Protein AF-A0A847K5H1-F1 (afdb_monomer_lite)

Secondary structure (DSSP, 8-state):
-EETTEEHHHHSTTEEEEEEEEEE-S-EEEEEEEETTEEEEEEEEES-EEEEEEEEEE-SSHHHHHHHHHHHHHHHHHT-SEEEE-TT-TT--EEEEEEEEPPPEEETTEEEEEEEEEEE----EETTTTEE--S--TT---EEETTEEHHHHH-EEEEEEEE-SSPPEE--EEEPTTSSSEEEPS--EEPPEEEEEEEEE--TT-TTSPPPHHHHHHHHHHHHHHH--SS-EEEEEGGGTTEEEEEE--SPPEEESSS-TT-EEEEEEEE-SSEEESSPEEEEEEEESEEEE--TTT---SB-B-EEEEEEE-SSSPB-EEEEEETTTTEEEEEESGGGT--B-TT-EEEEETTTTEEEETTEE-GGGEEESSSS---B-GGGGGG-EEEEESTT-EEEEEEEE--EE-

Sequence (410 aa):
MIFNNVDIEKKFNGLKIISIKNHAIASYSSQTVENKGIVQAYCAIPDKREITVSILIKGSTEKGLQKTCYDFANWIIQSGKSKLIVKNQKEFFYFARCLKLDTPQFSGLSVRFTATMQCTDYRPYYCSSGKPAIDTAEELNNFTFAGKHCHNDFGLIFVPNKQDLLPKMELYKNKISGKEGTIRAVGNVLSEKQYSGDLYIVNKNNPDKLLTQSEIQARLDEVKYWLYKTDRERLIFDSNSSRYYLADIEKEVTVSYDKWANGVIDVNFTLQPYETSIEPFSVVENITTSGTISISNYVHSNFDTNFKLNVVNTGSTAINKFTLVVNATNDKVVIDLGKHSLSMIQGAVLEYDSEYCTAKLNNADCTKCVELTGYNPPIISVKGIEDGITCSVNNGATCEVTISGYERWL

Radius of gyration: 35.4 Å; chains: 1; bounding box: 102×36×98 Å

Foldseek 3Di:
DAKQNRPLPVVQDQKDWPDKDKAQDPDWPWPFQDDPNRGLFIWTWSPWIKIKIKMKGFDPDPVSLVVSVVVVVVVLQVSAQTWADDPVRNVDIWRKHFPDKDDWDDDPRMIIIMTIIITIAGFGDDPVPRHTPDDDDPRAFWKDKQNRTLCPPQNKGKGWDDWDPAFDKDWDWDDDPPDPGTDTDPDIDGFWIKTKIKIAGADNVCNRDADDPVSLVVSVVVVCVRLDDPAFIWMAIPVHNQWTWGWHFPDDWDWDCVSDPSIMIITMITTDRKIWGPDKFKDKDKDAQKDFTQCVVGAPAPAWFWKKKKKAFQDQDKWQKKKKAQQQVRKIKIQGNVVVVDIHGHGWMWMATQVVCWIDINNHTSSVRIDIPDPHRDICGPRPSRRGMMMGTPHGTMIMMMMMGIGIYD

Structure (mmCIF, N/CA/C/O backbone):
data_AF-A0A847K5H1-F1
#
_entry.id   AF-A0A847K5H1-F1
#
loop_
_atom_site.group_PDB
_atom_site.id
_atom_site.type_symbol
_atom_site.label_atom_id
_atom_site.label_alt_id
_atom_site.label_comp_id
_atom_site.label_asym_id
_atom_site.label_entity_id
_atom_site.label_seq_id
_atom_site.pdbx_PDB_ins_code
_atom_site.Cartn_x
_atom_site.Cartn_y
_atom_site.Cartn_z
_atom_site.occupancy
_atom_site.B_iso_or_equiv
_atom_site.auth_seq_id
_atom_site.auth_comp_id
_atom_site.auth_asym_id
_atom_site.auth_atom_id
_atom_site.pdbx_PDB_model_num
ATOM 1 N N . MET A 1 1 ? -39.746 3.468 30.471 1.00 82.12 1 MET A N 1
ATOM 2 C CA . MET A 1 1 ? -38.307 3.107 30.518 1.00 82.12 1 MET A CA 1
ATOM 3 C C . MET A 1 1 ? -38.213 1.604 30.648 1.00 82.12 1 MET A C 1
ATOM 5 O O . MET A 1 1 ? -39.051 1.034 31.336 1.00 82.12 1 MET A O 1
ATOM 9 N N . ILE A 1 2 ? -37.249 0.974 29.985 1.00 82.75 2 ILE A N 1
ATOM 10 C CA . ILE A 1 2 ? -36.948 -0.448 30.171 1.00 82.75 2 ILE A CA 1
ATOM 11 C C . ILE A 1 2 ? -35.620 -0.522 30.915 1.00 82.75 2 ILE A C 1
ATOM 13 O O . ILE A 1 2 ? -34.652 0.087 30.474 1.00 82.75 2 ILE A O 1
ATOM 17 N N . PHE A 1 3 ? -35.566 -1.224 32.039 1.00 83.44 3 PHE A N 1
ATOM 18 C CA . PHE A 1 3 ? -34.339 -1.410 32.807 1.00 83.44 3 PHE A CA 1
ATOM 19 C C . PHE A 1 3 ? -34.207 -2.871 33.213 1.00 83.44 3 PHE A C 1
ATOM 21 O O . PHE A 1 3 ? -35.187 -3.467 33.652 1.00 83.44 3 PHE A O 1
ATOM 28 N N . ASN A 1 4 ? -33.025 -3.459 33.010 1.00 81.12 4 ASN A N 1
ATOM 29 C CA . ASN A 1 4 ? -32.798 -4.895 33.191 1.00 81.12 4 ASN A CA 1
ATOM 30 C C . ASN A 1 4 ? -33.828 -5.749 32.411 1.00 81.12 4 ASN A C 1
ATOM 32 O O . ASN A 1 4 ? -34.454 -6.653 32.952 1.00 81.12 4 ASN A O 1
ATOM 36 N N . ASN A 1 5 ? -34.080 -5.379 31.147 1.00 76.69 5 ASN A N 1
ATOM 37 C CA . ASN A 1 5 ? -35.087 -5.984 30.257 1.00 76.69 5 ASN A CA 1
ATOM 38 C C . ASN A 1 5 ? -36.548 -5.929 30.756 1.00 76.69 5 ASN A C 1
ATOM 40 O O . ASN A 1 5 ? -37.427 -6.550 30.164 1.00 76.69 5 ASN A O 1
ATOM 44 N N . VAL A 1 6 ? -36.839 -5.141 31.794 1.00 81.50 6 VAL A N 1
ATOM 45 C CA . VAL A 1 6 ? -38.187 -4.959 32.341 1.00 81.50 6 VAL A CA 1
ATOM 46 C C . VAL A 1 6 ? -38.712 -3.567 32.013 1.00 81.50 6 VAL A C 1
ATOM 48 O O . VAL A 1 6 ? -38.082 -2.565 32.347 1.00 81.50 6 VAL A O 1
ATOM 51 N N . ASP A 1 7 ? -39.908 -3.481 31.427 1.00 87.00 7 ASP A N 1
ATOM 52 C CA . ASP A 1 7 ? -40.648 -2.218 31.357 1.00 87.00 7 ASP A CA 1
ATOM 53 C C . ASP A 1 7 ? -41.182 -1.854 32.750 1.00 87.00 7 ASP A C 1
ATOM 55 O O . ASP A 1 7 ? -42.122 -2.472 33.258 1.00 87.00 7 ASP A O 1
ATOM 59 N N . ILE A 1 8 ? -40.560 -0.860 33.386 1.00 87.12 8 ILE A N 1
ATOM 60 C CA . ILE A 1 8 ? -40.801 -0.556 34.804 1.00 87.12 8 ILE A CA 1
ATOM 61 C C . ILE A 1 8 ? -42.233 -0.083 35.076 1.00 87.12 8 ILE A C 1
ATOM 63 O O . ILE A 1 8 ? -42.780 -0.369 36.135 1.00 87.12 8 ILE A O 1
ATOM 67 N N . GLU A 1 9 ? -42.870 0.571 34.102 1.00 85.88 9 GLU A N 1
ATOM 68 C CA . GLU A 1 9 ? -44.261 1.037 34.210 1.00 85.88 9 GLU A CA 1
ATOM 69 C C . GLU A 1 9 ? -45.266 -0.115 34.065 1.00 85.88 9 GLU A C 1
ATOM 71 O O . GLU A 1 9 ? -46.412 0.013 34.482 1.00 85.88 9 GLU A O 1
ATOM 76 N N . LYS A 1 10 ? -44.846 -1.250 33.485 1.00 87.25 10 LYS A N 1
ATOM 77 C CA . LYS A 1 10 ? -45.661 -2.473 33.418 1.00 87.25 10 LYS A CA 1
ATOM 78 C C . LYS A 1 10 ? -45.461 -3.367 34.637 1.00 87.25 10 LYS A C 1
ATOM 80 O O . LYS A 1 10 ? -46.397 -4.040 35.051 1.00 87.25 10 LYS A O 1
ATOM 85 N N . LYS A 1 11 ? -44.248 -3.398 35.199 1.00 88.44 11 LYS A N 1
ATOM 86 C CA . LYS A 1 11 ? -43.931 -4.236 36.364 1.00 88.44 11 LYS A CA 1
ATOM 87 C C . LYS A 1 11 ? -44.552 -3.711 37.657 1.00 88.44 11 LYS A C 1
ATOM 89 O O . LYS A 1 11 ? -45.024 -4.509 38.461 1.00 88.44 11 LYS A O 1
ATOM 94 N N . PHE A 1 12 ? -44.529 -2.398 37.873 1.00 89.12 12 PHE A N 1
ATOM 95 C CA . PHE A 1 12 ? -45.004 -1.791 39.116 1.00 89.12 12 PHE A CA 1
ATOM 96 C C . PHE A 1 12 ? -46.330 -1.075 38.881 1.00 89.12 12 PHE A C 1
ATOM 98 O O . PHE A 1 12 ? -46.395 -0.078 38.162 1.00 89.12 12 PHE A O 1
ATOM 105 N N . ASN A 1 13 ? -47.397 -1.589 39.493 1.00 84.56 13 ASN A N 1
ATOM 106 C CA . ASN A 1 13 ? -48.734 -1.037 39.313 1.00 84.56 13 ASN A CA 1
ATOM 107 C C . ASN A 1 13 ? -48.803 0.421 39.798 1.00 84.56 13 ASN A C 1
ATOM 109 O O . ASN A 1 13 ? -48.300 0.759 40.867 1.00 84.56 13 ASN A O 1
ATOM 113 N N . GLY A 1 14 ? -49.430 1.288 39.002 1.00 85.12 14 GLY A N 1
ATOM 114 C CA . GLY A 1 14 ? -49.579 2.709 39.318 1.00 85.12 14 GLY A CA 1
ATOM 115 C C . GLY A 1 14 ? -48.308 3.555 39.164 1.00 85.12 14 GLY A C 1
ATOM 116 O O . GLY A 1 14 ? -48.385 4.765 39.390 1.00 85.12 14 GLY A O 1
ATOM 117 N N . LEU A 1 15 ? -47.171 2.968 38.762 1.00 91.44 15 LEU A N 1
ATOM 118 C CA . LEU A 1 15 ? -45.924 3.685 38.489 1.00 91.44 15 LEU A CA 1
ATOM 119 C C . LEU A 1 15 ? -45.961 4.340 37.104 1.00 91.44 15 LEU A C 1
ATOM 121 O O . LEU A 1 15 ? -46.259 3.701 36.097 1.00 91.44 15 LEU A O 1
ATOM 125 N N . LYS A 1 16 ? -45.605 5.623 37.051 1.00 90.31 16 LYS A N 1
ATOM 126 C CA . LYS A 1 16 ? -45.419 6.402 35.827 1.00 90.31 16 LYS A CA 1
ATOM 127 C C . LYS A 1 16 ? -44.121 7.185 35.880 1.00 90.31 16 LYS A C 1
ATOM 129 O O . LYS A 1 16 ? -43.762 7.752 36.913 1.00 90.31 16 LYS A O 1
ATOM 134 N N . ILE A 1 17 ? -43.453 7.271 34.741 1.00 87.38 17 ILE A N 1
ATOM 135 C CA . ILE A 1 17 ? -42.285 8.128 34.576 1.00 87.38 17 ILE A CA 1
ATOM 136 C C . ILE A 1 17 ? -42.767 9.499 34.130 1.00 87.38 17 ILE A C 1
ATOM 138 O O . ILE A 1 17 ? -43.417 9.634 33.097 1.00 87.38 17 ILE A O 1
ATOM 142 N N . ILE A 1 18 ? -42.460 10.516 34.926 1.00 87.25 18 ILE A N 1
ATOM 143 C CA . ILE A 1 18 ? -42.904 11.887 34.671 1.00 87.25 18 ILE A CA 1
ATOM 144 C C . ILE A 1 18 ? -41.932 12.583 33.724 1.00 87.25 18 ILE A C 1
ATOM 146 O O . ILE A 1 18 ? -42.339 13.284 32.804 1.00 87.25 18 ILE A O 1
ATOM 150 N N . SER A 1 19 ? -40.636 12.414 33.969 1.00 84.12 19 SER A N 1
ATOM 151 C CA . SER A 1 19 ? -39.592 13.032 33.167 1.00 84.12 19 SER A CA 1
ATOM 152 C C . SER A 1 19 ? -38.298 12.241 33.270 1.00 84.12 19 SER A C 1
ATOM 154 O O . SER A 1 19 ? -38.058 11.501 34.229 1.00 84.12 19 SER A O 1
ATOM 156 N N . ILE A 1 20 ? -37.472 12.395 32.243 1.00 82.31 20 ILE A N 1
ATOM 157 C CA . ILE A 1 20 ? -36.124 11.850 32.190 1.00 82.31 20 ILE A CA 1
ATOM 158 C C . ILE A 1 20 ? -35.225 13.007 31.782 1.00 82.31 20 ILE A C 1
ATOM 160 O O . ILE A 1 20 ? -35.387 13.559 30.694 1.00 82.31 20 ILE A O 1
ATOM 164 N N . LYS A 1 21 ? -34.302 13.388 32.661 1.00 80.38 21 LYS A N 1
ATOM 165 C CA . LYS A 1 21 ? -33.244 14.349 32.355 1.00 80.38 21 LYS A CA 1
ATOM 166 C C . LYS A 1 21 ? -31.953 13.583 32.129 1.00 80.38 21 LYS A C 1
ATOM 168 O O . LYS A 1 21 ? -31.627 12.678 32.890 1.00 80.38 21 LYS A O 1
ATOM 173 N N . ASN A 1 22 ? -31.240 13.941 31.073 1.00 71.06 22 ASN A N 1
ATOM 174 C CA . ASN A 1 22 ? -29.976 13.324 30.712 1.00 71.06 22 ASN A CA 1
ATOM 175 C C . ASN A 1 22 ? -28.881 14.389 30.800 1.00 71.06 22 ASN A C 1
ATOM 177 O O . ASN A 1 22 ? -28.917 15.359 30.045 1.00 71.06 22 ASN A O 1
ATOM 181 N N . HIS A 1 23 ? -27.952 14.220 31.738 1.00 65.69 23 HIS A N 1
ATOM 182 C CA . HIS A 1 23 ? -26.859 15.147 31.988 1.00 65.69 23 HIS A CA 1
ATOM 183 C C . HIS A 1 23 ? -25.514 14.445 31.762 1.00 65.69 23 HIS A C 1
ATOM 185 O O . HIS A 1 23 ? -25.231 13.400 32.352 1.00 65.69 23 HIS A O 1
ATOM 191 N N . ALA A 1 24 ? -24.683 15.003 30.882 1.00 57.19 24 ALA A N 1
ATOM 192 C CA . ALA A 1 24 ? -23.288 14.593 30.769 1.00 57.19 24 ALA A CA 1
ATOM 193 C C . ALA A 1 24 ? -22.511 15.247 31.918 1.00 57.19 24 ALA A C 1
ATOM 195 O O . ALA A 1 24 ? -22.521 16.471 32.029 1.00 57.19 24 ALA A O 1
ATOM 196 N N . ILE A 1 25 ? -21.873 14.452 32.781 1.00 55.72 25 ILE A N 1
ATOM 197 C CA . ILE A 1 25 ? -20.953 14.995 33.784 1.00 55.72 25 ILE A CA 1
ATOM 198 C C . ILE A 1 25 ? -19.622 15.185 33.067 1.00 55.72 25 ILE A C 1
ATOM 200 O O . ILE A 1 25 ? -19.137 14.273 32.407 1.00 55.72 25 ILE A O 1
ATOM 204 N N . ALA A 1 26 ? -19.102 16.405 33.128 1.00 44.25 26 ALA A N 1
ATOM 205 C CA . ALA A 1 26 ? -18.100 16.959 32.227 1.00 44.25 26 ALA A CA 1
ATOM 206 C C . ALA A 1 26 ? -16.668 16.404 32.398 1.00 44.25 26 ALA A C 1
ATOM 208 O O . ALA A 1 26 ? -15.721 17.170 32.547 1.00 44.25 26 ALA A O 1
ATOM 209 N N . SER A 1 27 ? -16.486 15.087 32.319 1.00 44.38 27 SER A N 1
ATOM 210 C CA . SER A 1 27 ? -15.195 14.495 31.976 1.00 44.38 27 SER A CA 1
ATOM 211 C C . SER A 1 27 ? -15.393 13.375 30.954 1.00 44.38 27 SER A C 1
ATOM 213 O O . SER A 1 27 ? -16.146 12.418 31.152 1.00 44.38 27 SER A O 1
ATOM 215 N N . TYR A 1 28 ? -14.763 13.562 29.801 1.00 42.56 28 TYR A N 1
ATOM 216 C CA . TYR A 1 28 ? -14.640 12.549 28.769 1.00 42.56 28 TYR A CA 1
ATOM 217 C C . TYR A 1 28 ? -13.248 11.944 28.943 1.00 42.56 28 TYR A C 1
ATOM 219 O O . TYR A 1 28 ? -12.271 12.693 28.881 1.00 42.56 28 TYR A O 1
ATOM 227 N N . SER A 1 29 ? -13.135 10.628 29.142 1.00 38.47 29 SER A N 1
ATOM 228 C CA . SER A 1 29 ? -11.885 9.958 28.800 1.00 38.47 29 SER A CA 1
ATOM 229 C C . SER A 1 29 ? -11.870 9.840 27.293 1.00 38.47 29 SER A C 1
ATOM 231 O O . SER A 1 29 ? -12.690 9.173 26.655 1.00 38.47 29 SER A O 1
ATOM 233 N N . SER A 1 30 ? -10.963 10.620 26.737 1.00 40.12 30 SER A N 1
ATOM 234 C CA . SER A 1 30 ? -10.789 10.748 25.324 1.00 40.12 30 SER A CA 1
ATOM 235 C C . SER A 1 30 ? -9.713 9.782 24.847 1.00 40.12 30 SER A C 1
ATOM 237 O O . SER A 1 30 ? -8.550 9.974 25.184 1.00 40.12 30 SER A O 1
ATOM 239 N N . GLN A 1 31 ? -10.062 8.780 24.040 1.00 40.00 31 GLN A N 1
ATOM 240 C CA . GLN A 1 31 ? -9.074 8.154 23.161 1.00 40.00 31 GLN A CA 1
ATOM 241 C C . GLN A 1 31 ? -9.211 8.787 21.785 1.00 40.00 31 GLN A C 1
ATOM 243 O O . GLN A 1 31 ? -10.031 8.372 20.964 1.00 40.00 31 GLN A O 1
ATOM 248 N N . THR A 1 32 ? -8.471 9.877 21.587 1.00 42.12 32 THR A N 1
ATOM 249 C CA . THR A 1 32 ? -8.311 10.496 20.277 1.00 42.12 32 THR A CA 1
ATOM 250 C C . THR A 1 32 ? -7.299 9.714 19.477 1.00 42.12 32 THR A C 1
ATOM 252 O O . THR A 1 32 ? -6.286 9.228 19.973 1.00 42.12 32 THR A O 1
ATOM 255 N N . VAL A 1 33 ? -7.631 9.579 18.210 1.00 41.97 33 VAL A N 1
ATOM 256 C CA . VAL A 1 33 ? -6.731 9.133 17.188 1.00 41.97 33 VAL A CA 1
ATOM 257 C C . VAL A 1 33 ? -6.476 10.352 16.319 1.00 41.97 33 VAL A C 1
ATOM 259 O O . VAL A 1 33 ? -7.354 10.800 15.583 1.00 41.97 33 VAL A O 1
ATOM 262 N N . GLU A 1 34 ? -5.283 10.918 16.437 1.00 37.97 34 GLU A N 1
ATOM 263 C CA . GLU A 1 34 ? -4.909 12.164 15.776 1.00 37.97 34 GLU A CA 1
ATOM 264 C C . GLU A 1 34 ? -3.755 11.927 14.808 1.00 37.97 34 GLU A C 1
ATOM 266 O O . GLU A 1 34 ? -2.782 11.256 15.137 1.00 37.97 34 GLU A O 1
ATOM 271 N N . ASN A 1 35 ? -3.832 12.538 13.628 1.00 37.25 35 ASN A N 1
ATOM 272 C CA . ASN A 1 35 ? -2.704 12.680 12.719 1.00 37.25 35 ASN A CA 1
ATOM 273 C C . ASN A 1 35 ? -2.544 14.166 12.385 1.00 37.25 35 ASN A C 1
ATOM 275 O O . ASN A 1 35 ? -3.465 14.785 11.857 1.00 37.25 35 ASN A O 1
ATOM 279 N N . LYS A 1 36 ? -1.388 14.761 12.710 1.00 34.91 36 LYS A N 1
ATOM 280 C CA . LYS A 1 36 ? -1.078 16.186 12.452 1.00 34.91 36 LYS A CA 1
ATOM 281 C C . LYS A 1 36 ? -2.126 17.176 13.004 1.00 34.91 36 LYS A C 1
ATOM 283 O O . LYS A 1 36 ? -2.420 18.185 12.371 1.00 34.91 36 LYS A O 1
ATOM 288 N N . GLY A 1 37 ? -2.694 16.892 14.178 1.00 32.38 37 GLY A N 1
ATOM 289 C CA . GLY A 1 37 ? -3.730 17.733 14.798 1.00 32.38 37 GLY A CA 1
ATOM 290 C C . GLY A 1 37 ? -5.119 17.600 14.161 1.00 32.38 37 GLY A C 1
ATOM 291 O O . GLY A 1 37 ? -6.040 18.309 14.558 1.00 32.38 37 GLY A O 1
ATOM 292 N N . ILE A 1 38 ? -5.279 16.687 13.197 1.00 36.31 38 ILE A N 1
ATOM 293 C CA . ILE A 1 38 ? -6.562 16.295 12.615 1.00 36.31 38 ILE A CA 1
ATOM 294 C C . ILE A 1 38 ? -7.001 15.002 13.301 1.00 36.31 38 ILE A C 1
ATOM 296 O O . ILE A 1 38 ? -6.308 13.984 13.235 1.00 36.31 38 ILE A O 1
ATOM 300 N N . VAL A 1 39 ? -8.157 15.039 13.959 1.00 41.56 39 VAL A N 1
ATOM 301 C CA . VAL A 1 39 ? -8.766 13.873 14.608 1.00 41.56 39 VAL A CA 1
ATOM 302 C C . VAL A 1 39 ? -9.275 12.922 13.519 1.00 41.56 39 VAL A C 1
ATOM 304 O O . VAL A 1 39 ? -10.264 13.215 12.861 1.00 41.56 39 VAL A O 1
ATOM 307 N N . GLN A 1 40 ? -8.582 11.800 13.317 1.00 39.91 40 GLN A N 1
ATOM 308 C CA . GLN A 1 40 ? -8.931 10.756 12.342 1.00 39.91 40 GLN A CA 1
ATOM 309 C C . GLN A 1 40 ? -10.048 9.847 12.870 1.00 39.91 40 GLN A C 1
ATOM 311 O O . GLN A 1 40 ? -10.891 9.367 12.121 1.00 39.91 40 GLN A O 1
ATOM 316 N N . ALA A 1 41 ? -10.067 9.625 14.182 1.00 39.53 41 ALA A N 1
ATOM 317 C CA . ALA A 1 41 ? -11.151 8.968 14.895 1.00 39.53 41 ALA A CA 1
ATOM 318 C C . ALA A 1 41 ? -11.117 9.409 16.362 1.00 39.53 41 ALA A C 1
ATOM 320 O O . ALA A 1 41 ? -10.077 9.798 16.890 1.00 39.53 41 ALA A O 1
ATOM 321 N N . TYR A 1 42 ? -12.250 9.363 17.052 1.00 45.78 42 TYR A N 1
ATOM 322 C CA . TYR A 1 42 ? -12.282 9.650 18.479 1.00 45.78 42 TYR A CA 1
ATOM 323 C C . TYR A 1 42 ? -13.268 8.743 19.205 1.00 45.78 42 TYR A C 1
ATOM 325 O O . TYR A 1 42 ? -14.450 8.703 18.866 1.00 45.78 42 TYR A O 1
ATOM 333 N N . CYS A 1 43 ? -12.788 8.044 20.233 1.00 38.41 43 CYS A N 1
ATOM 334 C CA . CYS A 1 43 ? -13.630 7.367 21.206 1.00 38.41 43 CYS A CA 1
ATOM 335 C C . CYS A 1 43 ? -13.796 8.263 22.430 1.00 38.41 43 CYS A C 1
ATOM 337 O O . CYS A 1 43 ? -12.885 8.384 23.253 1.00 38.41 43 CYS A O 1
ATOM 339 N N . ALA A 1 44 ? -14.965 8.887 22.559 1.00 36.81 44 ALA A N 1
ATOM 340 C CA . ALA A 1 44 ? -15.356 9.519 23.807 1.00 36.81 44 ALA A CA 1
ATOM 341 C C . ALA A 1 44 ? -15.996 8.461 24.702 1.00 36.81 44 ALA A C 1
ATOM 343 O O . ALA A 1 44 ? -17.138 8.063 24.470 1.00 36.81 44 ALA A O 1
ATOM 344 N N . ILE A 1 45 ? -15.298 8.041 25.752 1.00 41.97 45 ILE A N 1
ATOM 345 C CA . ILE A 1 45 ? -15.953 7.365 26.864 1.00 41.97 45 ILE A CA 1
ATOM 346 C C . ILE A 1 45 ? -16.332 8.484 27.839 1.00 41.97 45 ILE A C 1
ATOM 348 O O . ILE A 1 45 ? -15.454 9.054 28.487 1.00 41.97 45 ILE A O 1
ATOM 352 N N . PRO A 1 46 ? -17.608 8.896 27.954 1.00 40.56 46 PRO A N 1
ATOM 353 C CA . PRO A 1 46 ? -17.982 9.761 29.061 1.00 40.56 46 PRO A CA 1
ATOM 354 C C . PRO A 1 46 ? -17.706 8.984 30.347 1.00 40.56 46 PRO A C 1
ATOM 356 O O . PRO A 1 46 ? -18.312 7.932 30.570 1.00 40.56 46 PRO A O 1
ATOM 359 N N . ASP A 1 47 ? -16.802 9.493 31.187 1.00 47.78 47 ASP A N 1
ATOM 360 C CA . ASP A 1 47 ? -16.380 8.785 32.400 1.00 47.78 47 ASP A CA 1
ATOM 361 C C . ASP A 1 47 ? -17.593 8.476 33.278 1.00 47.78 47 ASP A C 1
ATOM 363 O O . ASP A 1 47 ? -17.671 7.426 33.923 1.00 47.78 47 ASP A O 1
ATOM 367 N N . LYS A 1 48 ? -18.568 9.400 33.294 1.00 55.22 48 LYS A N 1
ATOM 368 C CA . LYS A 1 48 ? -19.847 9.280 33.999 1.00 55.22 48 LYS A CA 1
ATOM 369 C C . LYS A 1 48 ? -20.933 10.082 33.273 1.00 55.22 48 LYS A C 1
ATOM 371 O O . LYS A 1 48 ? -20.807 11.287 33.082 1.00 55.22 48 LYS A O 1
ATOM 376 N N . ARG A 1 49 ? -22.052 9.444 32.927 1.00 66.88 49 ARG A N 1
ATOM 377 C CA . ARG A 1 49 ? -23.294 10.128 32.524 1.00 66.88 49 ARG A CA 1
ATOM 378 C C . ARG A 1 49 ? -24.333 9.958 33.625 1.00 66.88 49 ARG A C 1
ATOM 380 O O . ARG A 1 49 ? -24.448 8.866 34.168 1.00 66.88 49 ARG A O 1
ATOM 387 N N . GLU A 1 50 ? -25.094 10.991 33.961 1.00 78.62 50 GLU A N 1
ATOM 388 C CA . GLU A 1 50 ? -26.190 10.874 34.926 1.00 78.62 50 GLU A CA 1
ATOM 389 C C . GLU A 1 50 ? -27.540 11.018 34.227 1.00 78.62 50 GLU A C 1
ATOM 391 O O . GLU A 1 50 ? -27.836 12.016 33.569 1.00 78.62 50 GLU A O 1
ATOM 396 N N . ILE A 1 51 ? -28.373 9.989 34.367 1.00 80.88 51 ILE A N 1
ATOM 397 C CA . ILE A 1 51 ? -29.768 10.020 33.948 1.00 80.88 51 ILE A CA 1
ATOM 398 C C . ILE A 1 51 ? -30.624 10.111 35.199 1.00 80.88 51 ILE A C 1
ATOM 400 O O . ILE A 1 51 ? -30.671 9.196 36.020 1.00 80.88 51 ILE A O 1
ATOM 404 N N . THR A 1 52 ? -31.332 11.221 35.322 1.00 85.75 52 THR A N 1
ATOM 405 C CA . THR A 1 52 ? -32.247 11.487 36.421 1.00 85.75 52 THR A CA 1
ATOM 406 C C . THR A 1 52 ? -33.665 11.166 35.964 1.00 85.75 52 THR A C 1
ATOM 408 O O . THR A 1 52 ? -34.166 11.750 35.002 1.00 85.75 52 THR A O 1
ATOM 411 N N . VAL A 1 53 ? -34.318 10.226 36.640 1.00 87.88 53 VAL A N 1
ATOM 412 C CA . VAL A 1 53 ? -35.663 9.747 36.311 1.00 87.88 53 VAL A CA 1
ATOM 413 C C . VAL A 1 53 ? -36.616 10.179 37.414 1.00 87.88 53 VAL A C 1
ATOM 415 O O . VAL A 1 53 ? -36.513 9.709 38.545 1.00 87.88 53 VAL A O 1
ATOM 418 N N . SER A 1 54 ? -37.560 11.061 37.092 1.00 90.25 54 SER A N 1
ATOM 419 C CA . SER A 1 54 ? -38.619 11.449 38.024 1.00 90.25 54 SER A CA 1
ATOM 420 C C . SER A 1 54 ? -39.792 10.484 37.915 1.00 90.25 54 SER A C 1
ATOM 422 O O . SER A 1 54 ? -40.344 10.269 36.831 1.00 90.25 54 SER A O 1
ATOM 424 N N . ILE A 1 55 ? -40.184 9.914 39.050 1.00 91.38 55 ILE A N 1
ATOM 425 C CA . ILE A 1 55 ? -41.156 8.827 39.147 1.00 91.38 55 ILE A CA 1
ATOM 426 C C . ILE A 1 55 ? -42.353 9.293 39.977 1.00 91.38 55 ILE A C 1
ATOM 428 O O . ILE A 1 55 ? -42.200 9.950 41.006 1.00 91.38 55 ILE A O 1
ATOM 432 N N . LEU A 1 56 ? -43.552 8.937 39.520 1.00 92.38 56 LEU A N 1
ATOM 433 C CA . LEU A 1 56 ? -44.809 9.066 40.251 1.00 92.38 56 LEU A CA 1
ATOM 434 C C . LEU A 1 56 ? -45.406 7.679 40.440 1.00 92.38 56 LEU A C 1
ATOM 436 O O . LEU A 1 56 ? -45.638 6.986 39.455 1.00 92.38 56 LEU A O 1
ATOM 440 N N . ILE A 1 57 ? -45.734 7.304 41.672 1.00 91.38 57 ILE A N 1
ATOM 441 C CA . ILE A 1 57 ? -46.527 6.100 41.945 1.00 91.38 57 ILE A CA 1
ATOM 442 C C . ILE A 1 57 ? -47.869 6.535 42.535 1.00 91.38 57 ILE A C 1
ATOM 444 O O . ILE A 1 57 ? -47.913 7.384 43.427 1.00 91.38 57 ILE A O 1
ATOM 448 N N . LYS A 1 58 ? -48.966 5.977 42.017 1.00 90.12 58 LYS A N 1
ATOM 449 C CA . LYS A 1 58 ? -50.326 6.157 42.545 1.00 90.12 58 LYS A CA 1
ATOM 450 C C . LYS A 1 58 ? -50.838 4.845 43.128 1.00 90.12 58 LYS A C 1
ATOM 452 O O . LYS A 1 58 ? -50.725 3.807 42.482 1.00 90.12 58 LYS A O 1
ATOM 457 N N . GLY A 1 59 ? -51.417 4.901 44.321 1.00 86.81 59 GLY A N 1
ATOM 458 C CA . GLY A 1 59 ? -51.990 3.746 45.011 1.00 86.81 59 GLY A CA 1
ATOM 459 C C . GLY A 1 59 ? -53.496 3.885 45.211 1.00 86.81 59 GLY A C 1
ATOM 460 O O . GLY A 1 59 ? -54.047 4.976 45.118 1.00 86.81 59 GLY A O 1
ATOM 461 N N . SER A 1 60 ? -54.164 2.772 45.508 1.00 84.62 60 SER A N 1
ATOM 462 C CA . SER A 1 60 ? -55.558 2.754 45.979 1.00 84.62 60 SER A CA 1
ATOM 463 C C . SER A 1 60 ? -55.667 2.818 47.506 1.00 84.62 60 SER A C 1
ATOM 465 O O . SER A 1 60 ? -56.711 3.179 48.035 1.00 84.62 60 SER A O 1
ATOM 467 N N . THR A 1 61 ? -54.589 2.474 48.218 1.00 89.06 61 THR A N 1
ATOM 468 C CA . THR A 1 61 ? -54.475 2.520 49.682 1.00 89.06 61 THR A CA 1
ATOM 469 C C . THR A 1 61 ? -53.072 2.977 50.075 1.00 89.06 61 THR A C 1
ATOM 471 O O . THR A 1 61 ? -52.113 2.729 49.337 1.00 89.06 61 THR A O 1
ATOM 474 N N . GLU A 1 62 ? -52.922 3.597 51.246 1.00 84.56 62 GLU A N 1
ATOM 475 C CA . GLU A 1 62 ? -51.609 4.030 51.754 1.00 84.56 62 GLU A CA 1
ATOM 476 C C . GLU A 1 62 ? -50.644 2.849 51.930 1.00 84.56 62 GLU A C 1
ATOM 478 O O . GLU A 1 62 ? -49.498 2.901 51.485 1.00 84.56 62 GLU A O 1
ATOM 483 N N . LYS A 1 63 ? -51.129 1.730 52.485 1.00 86.12 63 LYS A N 1
ATOM 484 C CA . LYS A 1 63 ? -50.329 0.510 52.677 1.00 86.12 63 LYS A CA 1
ATOM 485 C C . LYS A 1 63 ? -49.855 -0.090 51.346 1.00 86.12 63 LYS A C 1
ATOM 487 O O . LYS A 1 63 ? -48.707 -0.517 51.234 1.00 86.12 63 LYS A O 1
ATOM 492 N N . GLY A 1 64 ? -50.716 -0.110 50.324 1.00 84.62 64 GLY A N 1
ATOM 493 C CA . GLY A 1 64 ? -50.354 -0.586 48.984 1.00 84.62 64 GLY A CA 1
ATOM 494 C C . GLY A 1 64 ? -49.355 0.332 48.274 1.00 84.62 64 GLY A C 1
ATOM 495 O O . GLY A 1 64 ? -48.441 -0.149 47.598 1.00 84.62 64 GLY A O 1
ATOM 496 N N . LEU A 1 65 ? -49.490 1.646 48.472 1.00 88.50 65 LEU A N 1
ATOM 497 C CA . LEU A 1 65 ? -48.566 2.654 47.952 1.00 88.50 65 LEU A CA 1
ATOM 498 C C . LEU A 1 65 ? -47.164 2.493 48.553 1.00 88.50 65 LEU A C 1
ATOM 500 O O . LEU A 1 65 ? -46.183 2.431 47.813 1.00 88.50 65 LEU A O 1
ATOM 504 N N . GLN A 1 66 ? -47.075 2.367 49.881 1.00 86.94 66 GLN A N 1
ATOM 505 C CA . GLN A 1 66 ? -45.809 2.155 50.587 1.00 86.94 66 GLN A CA 1
ATOM 506 C C . GLN A 1 66 ? -45.129 0.856 50.150 1.00 86.94 66 GLN A C 1
ATOM 508 O O . GLN A 1 66 ? -43.937 0.865 49.844 1.00 86.94 66 GLN A O 1
ATOM 513 N N . LYS A 1 67 ? -45.893 -0.241 50.035 1.00 88.94 67 LYS A N 1
ATOM 514 C CA . LYS A 1 67 ? -45.371 -1.525 49.551 1.00 88.94 67 LYS A CA 1
ATOM 515 C C . LYS A 1 67 ? -44.781 -1.405 48.144 1.00 88.94 67 LYS A C 1
ATOM 517 O O . LYS A 1 67 ? -43.650 -1.814 47.921 1.00 88.94 67 LYS A O 1
ATOM 522 N N . THR A 1 68 ? -45.506 -0.787 47.212 1.00 89.31 68 THR A N 1
ATOM 523 C CA . THR A 1 68 ? -45.036 -0.628 45.824 1.00 89.31 68 THR A CA 1
ATOM 524 C C . THR A 1 68 ? -43.774 0.236 45.749 1.00 89.31 68 THR A C 1
ATOM 526 O O . THR A 1 68 ? -42.860 -0.067 44.985 1.00 89.31 68 THR A O 1
ATOM 529 N N . CYS A 1 69 ? -43.697 1.294 46.565 1.00 88.62 69 CYS A N 1
ATOM 530 C CA . CYS A 1 69 ? -42.507 2.137 46.668 1.00 88.62 69 CYS A CA 1
ATOM 531 C C . CYS A 1 69 ? -41.292 1.346 47.181 1.00 88.62 69 CYS A C 1
ATOM 533 O O . CYS A 1 69 ? -40.201 1.463 46.623 1.00 88.62 69 CYS A O 1
ATOM 535 N N . TYR A 1 70 ? -41.490 0.517 48.209 1.00 89.38 70 TYR A N 1
ATOM 536 C CA . TYR A 1 70 ? -40.451 -0.339 48.782 1.00 89.38 70 TYR A CA 1
ATOM 537 C C . TYR A 1 70 ? -39.976 -1.415 47.793 1.00 89.38 70 TYR A C 1
ATOM 539 O O . TYR A 1 70 ? -38.775 -1.567 47.569 1.00 89.38 70 TYR A O 1
ATOM 547 N N . ASP A 1 71 ? -40.911 -2.101 47.132 1.00 91.38 71 ASP A N 1
ATOM 548 C CA . ASP A 1 71 ? -40.616 -3.140 46.142 1.00 91.38 71 ASP A CA 1
ATOM 549 C C . ASP A 1 71 ? -39.840 -2.567 44.943 1.00 91.38 71 ASP A C 1
ATOM 551 O O . ASP A 1 71 ? -38.884 -3.183 44.463 1.00 91.38 71 ASP A O 1
ATOM 555 N N . PHE A 1 72 ? -40.206 -1.365 44.478 1.00 91.44 72 PHE A N 1
ATOM 556 C CA . PHE A 1 72 ? -39.469 -0.664 43.426 1.00 91.44 72 PHE A CA 1
ATOM 557 C C . PHE A 1 72 ? -38.047 -0.305 43.867 1.00 91.44 72 PHE A C 1
ATOM 559 O O . PHE A 1 72 ? -37.095 -0.588 43.136 1.00 91.44 72 PHE A O 1
ATOM 566 N N . ALA A 1 73 ? -37.898 0.299 45.052 1.00 88.69 73 ALA A N 1
ATOM 567 C CA . ALA A 1 73 ? -36.604 0.728 45.575 1.00 88.69 73 ALA A CA 1
ATOM 568 C C . ALA A 1 73 ? -35.642 -0.459 45.740 1.00 88.69 73 ALA A C 1
ATOM 570 O O . ALA A 1 73 ? -34.499 -0.401 45.287 1.00 88.69 73 ALA A O 1
ATOM 571 N N . ASN A 1 74 ? -36.122 -1.571 46.300 1.00 89.25 74 ASN A N 1
ATOM 572 C CA . ASN A 1 74 ? -35.327 -2.790 46.416 1.00 89.25 74 ASN A CA 1
ATOM 573 C C . ASN A 1 74 ? -34.948 -3.351 45.047 1.00 89.25 74 ASN A C 1
ATOM 575 O O . ASN A 1 74 ? -33.783 -3.668 44.811 1.00 89.25 74 ASN A O 1
ATOM 579 N N . TRP A 1 75 ? -35.906 -3.441 44.124 1.00 92.62 75 TRP A N 1
ATOM 580 C CA . TRP A 1 75 ? -35.655 -4.005 42.803 1.00 92.62 75 TRP A CA 1
ATOM 581 C C . TRP A 1 75 ? -34.629 -3.199 41.999 1.00 92.62 75 TRP A C 1
ATOM 583 O O . TRP A 1 75 ? -33.745 -3.788 41.370 1.00 92.62 75 TRP A O 1
ATOM 593 N N . ILE A 1 76 ? -34.727 -1.866 42.001 1.00 88.62 76 ILE A N 1
ATOM 594 C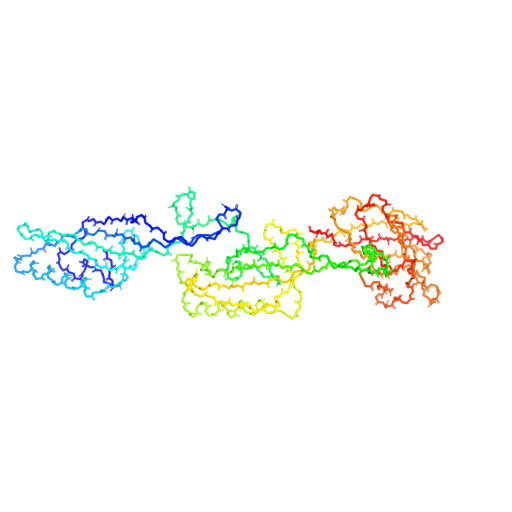 CA . ILE A 1 76 ? -33.834 -1.025 41.196 1.00 88.62 76 ILE A CA 1
ATOM 595 C C . ILE A 1 76 ? -32.399 -1.029 41.740 1.00 88.62 76 ILE A C 1
ATOM 597 O O . ILE A 1 76 ? -31.454 -0.992 40.953 1.00 88.62 76 ILE A O 1
ATOM 601 N N . ILE A 1 77 ? -32.228 -1.156 43.061 1.00 85.38 77 ILE A N 1
ATOM 602 C CA . ILE A 1 77 ? -30.916 -1.302 43.706 1.00 85.38 77 ILE A CA 1
ATOM 603 C C . ILE A 1 77 ? -30.331 -2.696 43.432 1.00 85.38 77 ILE A C 1
ATOM 605 O O . ILE A 1 77 ? -29.184 -2.806 42.998 1.00 85.38 77 ILE A O 1
ATOM 609 N N . GLN A 1 78 ? -31.120 -3.760 43.623 1.00 85.75 78 GLN A N 1
ATOM 610 C CA . GLN A 1 78 ? -30.686 -5.149 43.410 1.00 85.75 78 GLN A CA 1
ATOM 611 C C . GLN A 1 78 ? -30.359 -5.465 41.945 1.00 85.75 78 GLN A C 1
ATOM 613 O O . GLN A 1 78 ? -29.546 -6.342 41.673 1.00 85.75 78 GLN A O 1
ATOM 618 N N . SER A 1 79 ? -30.950 -4.738 40.993 1.00 80.44 79 SER A N 1
ATOM 619 C CA . SER A 1 79 ? -30.680 -4.917 39.559 1.00 80.44 79 SER A CA 1
ATOM 620 C C . SER A 1 79 ? -29.254 -4.520 39.140 1.00 80.44 79 SER A C 1
ATOM 622 O O . SER A 1 79 ? -28.856 -4.805 38.010 1.00 8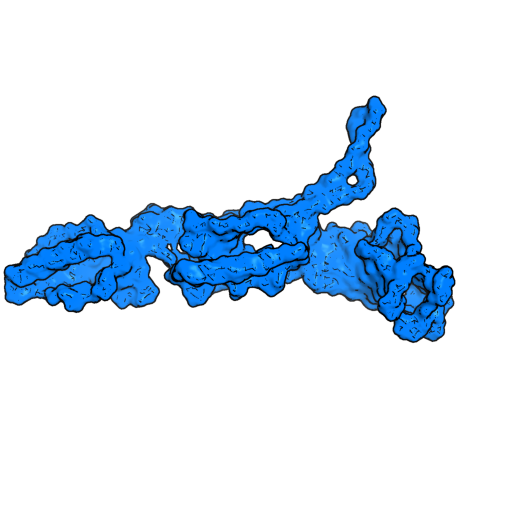0.44 79 SER A O 1
ATOM 624 N N . GLY A 1 80 ? -28.476 -3.871 40.015 1.00 80.31 80 GLY A N 1
ATOM 625 C CA . GLY A 1 80 ? -27.064 -3.572 39.772 1.00 80.31 80 GLY A CA 1
ATOM 626 C C . GLY A 1 80 ? -26.819 -2.724 38.517 1.00 80.31 80 GLY A C 1
ATOM 627 O O . GLY A 1 80 ? -27.627 -1.864 38.162 1.00 80.31 80 GLY A O 1
ATOM 628 N N . LYS A 1 81 ? -25.675 -2.943 37.853 1.00 78.94 81 LYS A N 1
ATOM 629 C CA . LYS A 1 81 ? -25.380 -2.343 36.542 1.00 78.94 81 LYS A CA 1
ATOM 630 C C . LYS A 1 81 ? -26.093 -3.160 35.464 1.00 78.94 81 LYS A C 1
ATOM 632 O O . LYS A 1 81 ? -25.721 -4.299 35.214 1.00 78.94 81 LYS A O 1
ATOM 637 N N . SER A 1 82 ? -27.099 -2.571 34.829 1.00 77.94 82 SER A N 1
ATOM 638 C CA . SER A 1 82 ? -27.996 -3.250 33.891 1.00 77.94 82 SER A CA 1
ATOM 639 C C . SER A 1 82 ? -28.315 -2.390 32.669 1.00 77.94 82 SER A C 1
ATOM 641 O O . SER A 1 82 ? -28.141 -1.172 32.672 1.00 77.94 82 SER A O 1
ATOM 643 N N . LYS A 1 83 ? -28.811 -3.028 31.606 1.00 74.88 83 LYS A N 1
ATOM 644 C CA . LYS A 1 83 ? -29.246 -2.347 30.380 1.00 74.88 83 LYS A CA 1
ATOM 645 C C . LYS A 1 83 ? -30.438 -1.423 30.658 1.00 74.88 83 LYS A C 1
ATOM 647 O O . LYS A 1 83 ? -31.431 -1.858 31.240 1.00 74.88 83 LYS A O 1
ATOM 652 N N . LEU A 1 84 ? -30.355 -0.179 30.200 1.00 78.75 84 LEU A N 1
ATOM 653 C CA . LEU A 1 84 ? -31.348 0.883 30.327 1.00 78.75 84 LEU A CA 1
ATOM 654 C C . LEU A 1 84 ? -31.747 1.401 28.942 1.00 78.75 84 LEU A C 1
ATOM 656 O O . LEU A 1 84 ? -30.904 1.887 28.200 1.00 78.75 84 LEU A O 1
ATOM 660 N N . ILE A 1 85 ? -33.037 1.367 28.620 1.00 76.25 85 ILE A N 1
ATOM 661 C CA . ILE A 1 85 ? -33.615 1.921 27.392 1.00 76.25 85 ILE A CA 1
ATOM 662 C C . ILE A 1 85 ? -34.631 2.998 27.773 1.00 76.25 85 ILE A C 1
ATOM 664 O O . ILE A 1 85 ? -35.605 2.759 28.503 1.00 76.25 85 ILE A O 1
ATOM 668 N N . VAL A 1 86 ? -34.429 4.202 27.250 1.00 76.06 86 VAL A N 1
ATOM 669 C CA . VAL A 1 86 ? -35.366 5.316 27.406 1.00 76.06 86 VAL A CA 1
ATOM 670 C C . VAL A 1 86 ? -36.378 5.244 26.259 1.00 76.06 86 VAL A C 1
ATOM 672 O O . VAL A 1 86 ? -35.996 5.232 25.099 1.00 76.06 86 VAL A O 1
ATOM 675 N N . LYS A 1 87 ? -37.684 5.175 26.561 1.00 65.31 87 LYS A N 1
ATOM 676 C CA . LYS A 1 87 ? -38.746 4.859 25.572 1.00 65.31 87 LYS A CA 1
ATOM 677 C C . LYS A 1 87 ? -38.827 5.833 24.380 1.00 65.31 87 LYS A C 1
ATOM 679 O O . LYS A 1 87 ? -39.328 5.430 23.337 1.00 65.31 87 LYS A O 1
ATOM 684 N N . ASN A 1 88 ? -38.323 7.060 24.525 1.00 58.69 88 ASN A N 1
ATOM 685 C CA . ASN A 1 88 ? -38.269 8.074 23.460 1.00 58.69 88 ASN A CA 1
ATOM 686 C C . ASN A 1 88 ? -36.944 8.052 22.668 1.00 58.69 88 ASN A C 1
ATOM 688 O O . ASN A 1 88 ? -36.746 8.868 21.780 1.00 58.69 88 ASN A O 1
ATOM 692 N N . GLN A 1 89 ? -36.040 7.128 22.998 1.00 56.12 89 GLN A N 1
ATOM 693 C CA . GLN A 1 89 ? -34.742 6.887 22.364 1.00 56.12 89 GLN A CA 1
ATOM 694 C C . GLN A 1 89 ? -34.640 5.386 22.041 1.00 56.12 89 GLN A C 1
ATOM 696 O O . GLN A 1 89 ? -33.752 4.695 22.531 1.00 56.12 89 GLN A O 1
ATOM 701 N N . LYS A 1 90 ? -35.625 4.849 21.300 1.00 45.44 90 LYS A N 1
ATOM 702 C CA . LYS A 1 90 ? -35.817 3.393 21.104 1.00 45.44 90 LYS A CA 1
ATOM 703 C C . LYS A 1 90 ? -34.644 2.686 20.416 1.00 45.44 90 LYS A C 1
ATOM 705 O O . LYS A 1 90 ? -34.556 1.466 20.501 1.00 45.44 90 LYS A O 1
ATOM 710 N N . GLU A 1 91 ? -33.768 3.442 19.769 1.00 44.06 91 GLU A N 1
ATOM 711 C CA . GLU A 1 91 ? -32.609 2.946 19.024 1.00 44.06 91 GLU A CA 1
ATOM 712 C C . GLU A 1 91 ? -31.363 2.770 19.907 1.00 44.06 91 GLU A C 1
ATOM 714 O O . GLU A 1 91 ? -30.397 2.145 19.483 1.00 44.06 91 GLU A O 1
ATOM 719 N N . PHE A 1 92 ? -31.394 3.245 21.161 1.00 52.75 92 PHE A N 1
ATOM 720 C CA . PHE A 1 92 ? -30.211 3.315 22.022 1.00 52.75 92 PHE A CA 1
ATOM 721 C C . PHE A 1 92 ? -30.433 2.661 23.388 1.00 52.75 92 PHE A C 1
ATOM 723 O O . PHE A 1 92 ? -31.538 2.642 23.938 1.00 52.75 92 PHE A O 1
ATOM 730 N N . PHE A 1 93 ? -29.353 2.146 23.976 1.00 58.50 93 PHE A N 1
ATOM 731 C CA . PHE A 1 93 ? -29.353 1.667 25.353 1.00 58.50 93 PHE A CA 1
ATOM 732 C C . PHE A 1 93 ? -28.106 2.138 26.101 1.00 58.50 93 PHE A C 1
ATOM 734 O O . PHE A 1 93 ? -27.031 2.261 25.528 1.00 58.50 93 PHE A O 1
ATOM 741 N N . TYR A 1 94 ? -28.259 2.362 27.401 1.00 67.75 94 TYR A N 1
ATOM 742 C CA . TYR A 1 94 ? -27.175 2.659 28.331 1.00 67.75 94 TYR A CA 1
ATOM 743 C C . TYR A 1 94 ? -26.928 1.438 29.213 1.00 67.75 94 TYR A C 1
ATOM 745 O O . TYR A 1 94 ? -27.864 0.698 29.517 1.00 67.75 94 TYR A O 1
ATOM 753 N N . PHE A 1 95 ? -25.706 1.242 29.699 1.00 66.00 95 PHE A N 1
ATOM 754 C CA . PHE A 1 95 ? -25.514 0.434 30.904 1.00 66.00 95 PHE A CA 1
ATOM 755 C C . PHE A 1 95 ? -25.580 1.357 32.107 1.00 66.00 95 PHE A C 1
ATOM 757 O O . PHE A 1 95 ? -24.731 2.234 32.258 1.00 66.00 95 PHE A O 1
ATOM 764 N N . ALA A 1 96 ? -26.600 1.173 32.937 1.00 77.44 96 ALA A N 1
ATOM 765 C CA . ALA A 1 96 ? -26.904 2.065 34.036 1.00 77.44 96 ALA A CA 1
ATOM 766 C C . ALA A 1 96 ? -26.955 1.327 35.372 1.00 77.44 96 ALA A C 1
ATOM 768 O O . ALA A 1 96 ? -27.412 0.188 35.450 1.00 77.44 96 ALA A O 1
ATOM 769 N N . ARG A 1 97 ? -26.519 1.992 36.436 1.00 84.94 97 ARG A N 1
ATOM 770 C CA . ARG A 1 97 ? -26.702 1.561 37.824 1.00 84.94 97 ARG A CA 1
ATOM 771 C C . ARG A 1 97 ? -27.409 2.676 38.581 1.00 84.94 97 ARG A C 1
ATOM 773 O O . ARG A 1 97 ? -27.044 3.841 38.438 1.00 84.94 97 ARG A O 1
ATOM 780 N N . CYS A 1 98 ? -28.391 2.324 39.405 1.00 86.75 98 CYS A N 1
ATOM 781 C CA . CYS A 1 98 ? -28.991 3.284 40.326 1.00 86.75 98 CYS A CA 1
ATOM 782 C C . CYS A 1 98 ? -27.957 3.680 41.381 1.00 86.75 98 CYS A C 1
ATOM 784 O O . CYS A 1 98 ? -27.484 2.831 42.137 1.00 86.75 98 CYS A O 1
ATOM 786 N N . LEU A 1 99 ? -27.587 4.959 41.398 1.00 84.06 99 LEU A N 1
ATOM 787 C CA . LEU A 1 99 ? -26.621 5.513 42.342 1.00 84.06 99 LEU A CA 1
ATOM 788 C C . LEU A 1 99 ? -27.332 6.066 43.578 1.00 84.06 99 LEU A C 1
ATOM 790 O O . LEU A 1 99 ? -26.864 5.887 44.699 1.00 84.06 99 LEU A O 1
ATOM 794 N N . LYS A 1 100 ? -28.482 6.716 43.367 1.00 87.06 100 LYS A N 1
ATOM 795 C CA . LYS A 1 100 ? -29.241 7.376 44.427 1.00 87.06 100 LYS A CA 1
ATOM 796 C C . LYS A 1 100 ? -30.740 7.337 44.144 1.00 87.06 100 LYS A C 1
ATOM 798 O O . LYS A 1 100 ? -31.165 7.529 43.006 1.00 87.06 100 LYS A O 1
ATOM 803 N N . LEU A 1 101 ? -31.521 7.143 45.201 1.00 89.31 101 LEU A N 1
ATOM 804 C CA . LEU A 1 101 ? -32.952 7.430 45.242 1.00 89.31 101 LEU A CA 1
ATOM 805 C C . LEU A 1 101 ? -33.169 8.573 46.232 1.00 89.31 101 LEU A C 1
ATOM 807 O O . LEU A 1 101 ? -32.671 8.515 47.356 1.00 89.31 101 LEU A O 1
ATOM 811 N N . ASP A 1 102 ? -33.881 9.612 45.813 1.00 88.69 102 ASP A N 1
ATOM 812 C CA . ASP A 1 102 ? -34.257 10.702 46.710 1.00 88.69 102 ASP A CA 1
ATOM 813 C C . ASP A 1 102 ? -35.368 10.274 47.677 1.00 88.69 102 ASP A C 1
ATOM 815 O O . ASP A 1 102 ? -36.142 9.352 47.402 1.00 88.69 102 ASP A O 1
ATOM 819 N N . THR A 1 103 ? -35.466 10.979 48.807 1.00 87.25 103 THR A N 1
ATOM 820 C CA . THR A 1 103 ? -36.504 10.745 49.815 1.00 87.25 103 THR A CA 1
ATOM 821 C C . THR A 1 103 ? -37.901 10.880 49.191 1.00 87.25 103 THR A C 1
ATOM 823 O O . THR A 1 103 ? -38.204 11.928 48.612 1.00 87.25 103 THR A O 1
ATOM 826 N N . PRO A 1 104 ? -38.774 9.863 49.315 1.00 88.44 104 PRO A N 1
ATOM 827 C CA . PRO A 1 104 ? -40.112 9.915 48.742 1.00 88.44 104 PRO A CA 1
ATOM 828 C C . PRO A 1 104 ? -40.992 11.006 49.358 1.00 88.44 104 PRO A C 1
ATOM 830 O O . PRO A 1 104 ? -41.122 11.104 50.576 1.00 88.44 104 PRO A O 1
ATOM 833 N N . GLN A 1 105 ? -41.634 11.807 48.506 1.00 89.44 105 GLN A N 1
ATOM 834 C CA . GLN A 1 105 ? -42.576 12.855 48.896 1.00 89.44 105 GLN A CA 1
ATOM 835 C C . GLN A 1 105 ? -44.010 12.362 48.706 1.00 89.44 105 GLN A C 1
ATOM 837 O O . GLN A 1 105 ? -44.464 12.176 47.573 1.00 89.44 105 GLN A O 1
ATOM 842 N N . PHE A 1 106 ? -44.718 12.145 49.813 1.00 87.12 106 PHE A N 1
ATOM 843 C CA . PHE A 1 106 ? -46.102 11.677 49.809 1.00 87.12 106 PHE A CA 1
ATOM 844 C C . PHE A 1 106 ? -47.088 12.845 49.729 1.00 87.12 106 PHE A C 1
ATOM 846 O O . PHE A 1 106 ? -46.927 13.866 50.393 1.00 87.12 106 PHE A O 1
ATOM 853 N N . SER A 1 107 ? -48.136 12.676 48.928 1.00 87.44 107 SER A N 1
ATOM 854 C CA . SER A 1 107 ? -49.280 13.583 48.851 1.00 87.44 107 SER A CA 1
ATOM 855 C C . SER A 1 107 ? -50.539 12.746 48.638 1.00 87.44 107 SER A C 1
ATOM 857 O O . SER A 1 107 ? -50.810 12.268 47.529 1.00 87.44 107 SER A O 1
ATOM 859 N N . GLY A 1 108 ? -51.262 12.492 49.733 1.00 87.69 108 GLY A N 1
ATOM 860 C CA . GLY A 1 108 ? -52.384 11.553 49.765 1.00 87.69 108 GLY A CA 1
ATOM 861 C C . GLY A 1 108 ? -51.981 10.168 49.247 1.00 87.69 108 GLY A C 1
ATOM 862 O O . GLY A 1 108 ? -50.971 9.603 49.656 1.00 87.69 108 GLY A O 1
ATOM 863 N N . LEU A 1 109 ? -52.734 9.647 48.275 1.00 89.50 109 LEU A N 1
ATOM 864 C CA . LEU A 1 109 ? -52.489 8.343 47.641 1.00 89.50 109 LEU A CA 1
ATOM 865 C C . LEU A 1 109 ? -51.473 8.389 46.483 1.00 89.50 109 LEU A C 1
ATOM 867 O O . LEU A 1 109 ? -51.523 7.575 45.554 1.00 89.50 109 LEU A O 1
ATOM 871 N N . SER A 1 110 ? -50.545 9.344 46.515 1.00 89.69 110 SER A N 1
ATOM 872 C CA . SER A 1 110 ? -49.481 9.466 45.523 1.00 89.69 110 SER A CA 1
ATOM 873 C C . SER A 1 110 ? -48.127 9.742 46.160 1.00 89.69 110 SER A C 1
ATOM 875 O O . SER A 1 110 ? -48.040 10.380 47.207 1.00 89.69 110 SER A O 1
ATOM 877 N N . VAL A 1 111 ? -47.066 9.263 45.516 1.00 90.94 111 VAL A N 1
ATOM 878 C CA . VAL A 1 111 ? -45.686 9.510 45.937 1.00 90.94 111 VAL A CA 1
ATOM 879 C C . VAL A 1 111 ? -44.828 9.908 44.745 1.00 90.94 111 VAL A C 1
ATOM 881 O O . VAL A 1 111 ? -44.947 9.327 43.662 1.00 90.94 111 VAL A O 1
ATOM 884 N N . ARG A 1 112 ? -43.969 10.910 44.945 1.00 91.81 112 ARG A N 1
ATOM 885 C CA . ARG A 1 112 ? -42.974 11.353 43.966 1.00 91.81 112 ARG A CA 1
ATOM 886 C C . ARG A 1 112 ? -41.576 11.208 44.526 1.00 91.81 112 ARG A C 1
ATOM 888 O O . ARG A 1 112 ? -41.329 11.541 45.680 1.00 91.81 112 ARG A O 1
ATOM 895 N N . PHE A 1 113 ? -40.666 10.744 43.689 1.00 90.44 113 PHE A N 1
ATOM 896 C CA . PHE A 1 113 ? -39.243 10.720 43.989 1.00 90.44 113 PHE A CA 1
ATOM 897 C C . PHE A 1 113 ? -38.445 10.664 42.695 1.00 90.44 113 PHE A C 1
ATOM 899 O O . PHE A 1 113 ? -38.987 10.470 41.602 1.00 90.44 113 PHE A O 1
ATOM 906 N N . THR A 1 114 ? -37.143 10.838 42.839 1.00 90.81 114 THR A N 1
ATOM 907 C CA . THR A 1 114 ? -36.209 10.862 41.728 1.00 90.81 114 THR A CA 1
ATOM 908 C C . THR A 1 114 ? -35.182 9.756 41.908 1.00 90.81 114 THR A C 1
ATOM 910 O O . THR A 1 114 ? -34.645 9.570 42.999 1.00 90.81 114 THR A O 1
ATOM 913 N N . ALA A 1 115 ? -34.917 9.022 40.831 1.00 88.44 115 ALA A N 1
ATOM 914 C CA . ALA A 1 115 ? -33.821 8.072 40.746 1.00 88.44 115 ALA A CA 1
ATOM 915 C C . ALA A 1 115 ? -32.694 8.664 39.900 1.00 88.44 115 ALA A C 1
ATOM 917 O O . ALA A 1 115 ? -32.915 9.027 38.744 1.00 88.44 115 ALA A O 1
ATOM 918 N N . THR A 1 116 ? -31.490 8.737 40.458 1.00 87.38 116 THR A N 1
ATOM 919 C CA . THR A 1 116 ? -30.283 9.126 39.725 1.00 87.38 116 THR A CA 1
ATOM 920 C C . THR A 1 116 ? -29.524 7.874 39.323 1.00 87.38 116 THR A C 1
ATOM 922 O O . THR A 1 116 ? -29.061 7.096 40.162 1.00 87.38 116 THR A O 1
ATOM 925 N N . MET A 1 117 ? -29.408 7.685 38.016 1.00 83.81 117 MET A N 1
ATOM 926 C CA . MET A 1 117 ? -28.751 6.552 37.389 1.00 83.81 117 MET A CA 1
ATOM 927 C C . MET A 1 117 ? -27.407 7.001 36.830 1.00 83.81 117 MET A C 1
ATOM 929 O O . MET A 1 117 ? -27.360 7.864 35.956 1.00 83.81 117 MET A O 1
ATOM 933 N N . GLN A 1 118 ? -26.323 6.371 37.268 1.00 79.94 118 GLN A N 1
ATOM 934 C CA . GLN A 1 118 ? -25.039 6.514 36.596 1.00 79.94 118 GLN A CA 1
ATOM 935 C C . GLN A 1 118 ? -25.035 5.609 35.366 1.00 79.94 118 GLN A C 1
ATOM 937 O O . GLN A 1 118 ? -25.334 4.421 35.473 1.00 79.94 118 GLN A O 1
ATOM 942 N N . CYS A 1 119 ? -24.706 6.167 34.212 1.00 69.75 119 CYS A N 1
ATOM 943 C CA . CYS A 1 119 ? -24.789 5.545 32.903 1.00 69.75 119 CYS A CA 1
ATOM 944 C C . CYS A 1 119 ? -23.434 5.612 32.191 1.00 69.75 119 CYS A C 1
ATOM 946 O O . CYS A 1 119 ? -22.710 6.600 32.313 1.00 69.75 119 CYS A O 1
ATOM 948 N N . THR A 1 120 ? -23.129 4.578 31.413 1.00 57.75 120 THR A N 1
ATOM 949 C CA . THR A 1 120 ? -22.030 4.568 30.436 1.00 57.75 120 THR A CA 1
ATOM 950 C C . THR A 1 120 ? -22.634 4.611 29.025 1.00 57.75 120 THR A C 1
ATOM 952 O O . THR A 1 120 ? -23.562 3.846 28.745 1.00 57.75 120 THR A O 1
ATOM 955 N N . ASP A 1 121 ? -22.158 5.531 28.177 1.00 50.31 121 ASP A N 1
ATOM 956 C CA . ASP A 1 121 ? -22.546 5.701 26.761 1.00 50.31 121 ASP A CA 1
ATOM 957 C C . ASP A 1 121 ? -21.402 5.189 25.868 1.00 50.31 121 ASP A C 1
ATOM 959 O O . ASP A 1 121 ? -20.244 5.421 26.201 1.00 50.31 121 ASP A O 1
ATOM 963 N N . TYR A 1 122 ? -21.717 4.491 24.773 1.00 47.66 122 TYR A N 1
ATOM 964 C CA . TYR A 1 122 ? -20.739 3.822 23.894 1.00 47.66 122 TYR A CA 1
ATOM 965 C C . TYR A 1 122 ? -20.893 4.221 22.408 1.00 47.66 122 TYR A C 1
ATOM 967 O O . TYR A 1 122 ? -20.566 3.436 21.525 1.00 47.66 122 TYR A O 1
ATOM 975 N N . ARG A 1 123 ? -21.444 5.407 22.108 1.00 44.22 123 ARG A N 1
ATOM 976 C CA . ARG A 1 123 ? -21.729 5.854 20.725 1.00 44.22 123 ARG A CA 1
ATOM 977 C C . ARG A 1 123 ? -20.564 6.625 20.066 1.00 44.22 123 ARG A C 1
ATOM 979 O O . ARG A 1 123 ? -19.906 7.388 20.774 1.00 44.22 123 ARG A O 1
ATOM 986 N N . PRO A 1 124 ? -20.365 6.519 18.734 1.00 38.12 124 PRO A N 1
ATOM 987 C CA . PRO A 1 124 ? -19.450 7.367 17.955 1.00 38.12 124 PRO A CA 1
ATOM 988 C C . PRO A 1 124 ? -20.076 8.738 17.606 1.00 38.12 124 PRO A C 1
ATOM 990 O O . PRO A 1 124 ? -21.282 8.819 17.375 1.00 38.12 124 PRO A O 1
ATOM 993 N N . TYR A 1 125 ? -19.289 9.826 17.542 1.00 39.84 125 TYR A N 1
ATOM 994 C CA . TYR A 1 125 ? -19.770 11.202 17.264 1.00 39.84 125 TYR A CA 1
ATOM 995 C C . TYR A 1 125 ? -18.832 12.024 16.362 1.00 39.84 125 TYR A C 1
ATOM 997 O O . TYR A 1 125 ? -17.616 11.890 16.466 1.00 39.84 125 TYR A O 1
ATOM 1005 N N . TYR A 1 126 ? -19.398 12.949 15.568 1.00 37.28 126 TYR A N 1
ATOM 1006 C CA . TYR A 1 126 ? -18.677 14.007 14.839 1.00 37.28 126 TYR A CA 1
ATOM 1007 C C . TYR A 1 126 ? -18.546 15.291 15.682 1.00 37.28 126 TYR A C 1
ATOM 1009 O O . TYR A 1 126 ? -19.545 15.850 16.149 1.00 37.28 126 TYR A O 1
ATOM 1017 N N . CYS A 1 127 ? -17.327 15.822 15.829 1.00 36.75 127 CYS A N 1
ATOM 1018 C CA . CYS A 1 127 ? -17.063 17.009 16.658 1.00 36.75 127 CYS A CA 1
ATOM 1019 C C . CYS A 1 127 ? -17.480 18.353 16.035 1.00 36.75 127 CYS A C 1
ATOM 1021 O O . CYS A 1 127 ? -17.690 19.307 16.777 1.00 36.75 127 CYS A O 1
ATOM 1023 N N . SER A 1 128 ? -17.669 18.463 14.718 1.00 33.75 128 SER A N 1
ATOM 1024 C CA . SER A 1 128 ? -18.145 19.722 14.114 1.00 33.75 128 SER A CA 1
ATOM 1025 C C . SER A 1 128 ? -19.616 20.018 14.435 1.00 33.75 128 SER A C 1
ATOM 1027 O O . SER A 1 128 ? -20.038 21.173 14.423 1.00 33.75 128 SER A O 1
ATOM 1029 N N . SER A 1 129 ? -20.405 18.980 14.735 1.00 35.41 129 SER A N 1
ATOM 1030 C CA . SER A 1 129 ? -21.866 19.072 14.833 1.00 35.41 129 SER A CA 1
ATOM 1031 C C . SER A 1 129 ? -22.458 18.530 16.137 1.00 35.41 129 SER A C 1
ATOM 1033 O O . SER A 1 129 ? -23.649 18.732 16.385 1.00 35.41 129 SER A O 1
ATOM 1035 N N . GLY A 1 130 ? -21.672 17.835 16.971 1.00 34.78 130 GLY A N 1
ATOM 1036 C CA . GLY A 1 130 ? -22.166 17.196 18.196 1.00 34.78 130 GLY A CA 1
ATOM 1037 C C . GLY A 1 130 ? -23.190 16.085 17.932 1.00 34.78 130 GLY A C 1
ATOM 1038 O O . GLY A 1 130 ? -23.961 15.723 18.826 1.00 34.78 130 GLY A O 1
ATOM 1039 N N . LYS A 1 131 ? -23.233 15.565 16.700 1.00 36.97 131 LYS A N 1
ATOM 1040 C CA . LYS A 1 131 ? -24.149 14.507 16.264 1.00 36.97 131 LYS A CA 1
ATOM 1041 C C . LYS A 1 131 ? -23.432 13.154 16.198 1.00 36.97 131 LYS A C 1
ATOM 1043 O O . LYS A 1 131 ? -22.212 13.134 16.031 1.00 36.97 131 LYS A O 1
ATOM 1048 N N . PRO A 1 132 ? -24.164 12.034 16.341 1.00 38.66 132 PRO A N 1
ATOM 1049 C CA . PRO A 1 132 ? -23.610 10.701 16.133 1.00 38.66 132 PRO A CA 1
ATOM 1050 C C . PRO A 1 132 ? -22.968 10.585 14.748 1.00 38.66 132 PRO A C 1
ATOM 1052 O O . PRO A 1 132 ? -23.427 11.248 13.814 1.00 38.66 132 PRO A O 1
ATOM 1055 N N . ALA A 1 133 ? -21.922 9.768 14.624 1.00 45.28 133 ALA A N 1
ATOM 1056 C CA . ALA A 1 133 ? -21.241 9.556 13.354 1.00 45.28 133 ALA A CA 1
ATOM 1057 C C . ALA A 1 133 ? -22.113 8.723 12.403 1.00 45.28 133 ALA A C 1
ATOM 1059 O O . ALA A 1 133 ? -22.026 7.498 12.370 1.00 45.28 133 ALA A O 1
ATOM 1060 N N . ILE A 1 134 ? -23.001 9.400 11.682 1.00 42.56 134 ILE A N 1
ATOM 1061 C CA . ILE A 1 134 ? -23.826 8.828 10.623 1.00 42.56 134 ILE A CA 1
ATOM 1062 C C . ILE A 1 134 ? -23.370 9.503 9.331 1.00 42.56 134 ILE A C 1
ATOM 1064 O O . ILE A 1 134 ? -23.595 10.699 9.173 1.00 42.56 134 ILE A O 1
ATOM 1068 N N . ASP A 1 135 ? -22.709 8.727 8.472 1.00 37.12 135 ASP A N 1
ATOM 1069 C CA . ASP A 1 135 ? -22.390 9.024 7.071 1.00 37.12 135 ASP A CA 1
ATOM 1070 C C . ASP A 1 135 ? -21.675 10.351 6.767 1.00 37.12 135 ASP A C 1
ATOM 1072 O O . ASP A 1 135 ? -22.323 11.365 6.552 1.00 37.12 135 ASP A O 1
ATOM 1076 N N . THR A 1 136 ? -20.351 10.300 6.597 1.00 36.56 136 THR A N 1
ATOM 1077 C CA . THR A 1 136 ? -19.657 10.838 5.405 1.00 36.56 136 THR A CA 1
ATOM 1078 C C . THR A 1 136 ? -18.216 10.324 5.393 1.00 36.56 136 THR A C 1
ATOM 1080 O O . THR A 1 136 ? -17.449 10.577 6.319 1.00 36.56 136 THR A O 1
ATOM 1083 N N . ALA A 1 137 ? -17.866 9.571 4.351 1.00 38.03 137 ALA A N 1
ATOM 1084 C CA . ALA A 1 137 ? -16.636 8.791 4.207 1.00 38.03 137 ALA A CA 1
ATOM 1085 C C . ALA A 1 137 ? -15.421 9.571 3.648 1.00 38.03 137 ALA A C 1
ATOM 1087 O O . ALA A 1 137 ? -14.442 8.950 3.252 1.00 38.03 137 ALA A O 1
ATOM 1088 N N . GLU A 1 138 ? -15.458 10.906 3.591 1.00 36.53 138 GLU A N 1
ATOM 1089 C CA . GLU A 1 138 ? -14.459 11.703 2.847 1.00 36.53 138 GLU A CA 1
ATOM 1090 C C . GLU A 1 138 ? -13.176 12.070 3.628 1.00 36.53 138 GLU A C 1
ATOM 1092 O O . GLU A 1 138 ? -12.252 12.615 3.035 1.00 36.53 138 GLU A O 1
ATOM 1097 N N . GLU A 1 139 ? -13.057 11.752 4.924 1.00 42.06 139 GLU A N 1
ATOM 1098 C CA . GLU A 1 139 ? -11.931 12.226 5.765 1.00 42.06 139 GLU A CA 1
ATOM 1099 C C . GLU A 1 139 ? -11.030 11.124 6.365 1.00 42.06 139 GLU A C 1
ATOM 1101 O O . GLU A 1 139 ? -10.130 11.425 7.152 1.00 42.06 139 GLU A O 1
ATOM 1106 N N . LEU A 1 140 ? -11.228 9.848 6.019 1.00 51.03 140 LEU A N 1
ATOM 1107 C CA . LEU A 1 140 ? -10.440 8.748 6.596 1.00 51.03 140 LEU A CA 1
ATOM 1108 C C . LEU A 1 140 ? -9.250 8.378 5.695 1.00 51.03 140 LEU A C 1
ATOM 1110 O O . LEU A 1 140 ? -9.445 7.862 4.600 1.00 51.03 140 LEU A O 1
ATOM 1114 N N . ASN A 1 141 ? -8.014 8.579 6.174 1.00 61.62 141 ASN A N 1
ATOM 1115 C CA . ASN A 1 141 ? -6.784 8.147 5.487 1.00 61.62 141 ASN A CA 1
ATOM 1116 C C . ASN A 1 141 ? -6.561 6.629 5.625 1.00 61.62 141 ASN A C 1
ATOM 1118 O O . ASN A 1 141 ? -5.652 6.183 6.329 1.00 61.62 141 ASN A O 1
ATOM 1122 N N . ASN A 1 142 ? -7.412 5.835 4.980 1.00 76.88 142 ASN A N 1
ATOM 1123 C CA . ASN A 1 142 ? -7.296 4.383 4.945 1.00 76.88 142 ASN A CA 1
ATOM 1124 C C . ASN A 1 142 ? -6.357 3.922 3.813 1.00 76.88 142 ASN A C 1
ATOM 1126 O O . ASN A 1 142 ? -5.629 4.717 3.207 1.00 76.88 142 ASN A O 1
ATOM 1130 N N . PHE A 1 143 ? -6.301 2.608 3.590 1.00 83.44 143 PHE A N 1
ATOM 1131 C CA . PHE A 1 143 ? -5.475 2.028 2.543 1.00 83.44 143 PHE A CA 1
ATOM 1132 C C . PHE A 1 143 ? -6.074 0.751 1.953 1.00 83.44 143 PHE A C 1
ATOM 1134 O O . PHE A 1 143 ? -6.852 0.024 2.585 1.00 83.44 143 PHE A O 1
ATOM 1141 N N . THR A 1 144 ? -5.610 0.443 0.747 1.00 85.38 144 THR A N 1
ATOM 1142 C CA . THR A 1 144 ? -5.770 -0.837 0.065 1.00 85.38 144 THR A CA 1
ATOM 1143 C C . THR A 1 144 ? -4.441 -1.578 0.067 1.00 85.38 144 THR A C 1
ATOM 1145 O O . THR A 1 144 ? -3.433 -1.041 -0.378 1.00 85.38 144 THR A O 1
ATOM 1148 N N . PHE A 1 145 ? -4.430 -2.815 0.558 1.00 94.50 145 PHE A N 1
ATOM 1149 C CA . PHE A 1 145 ? -3.259 -3.693 0.555 1.00 94.50 145 PHE A CA 1
ATOM 1150 C C . PHE A 1 145 ? -3.616 -5.019 -0.110 1.00 94.50 145 PHE A C 1
ATOM 1152 O O . PHE A 1 145 ? -4.693 -5.561 0.143 1.00 94.50 145 PHE A O 1
ATOM 1159 N N . ALA A 1 146 ? -2.752 -5.538 -0.983 1.00 90.94 146 ALA A N 1
ATOM 1160 C CA . ALA A 1 146 ? -2.989 -6.795 -1.706 1.00 90.94 146 ALA A CA 1
ATOM 1161 C C . ALA A 1 146 ? -4.383 -6.860 -2.379 1.00 90.94 146 ALA A C 1
ATOM 1163 O O . ALA A 1 146 ? -5.082 -7.874 -2.329 1.00 90.94 146 ALA A O 1
ATOM 1164 N N . GLY A 1 147 ? -4.829 -5.728 -2.941 1.00 81.56 147 GLY A N 1
ATOM 1165 C CA . GLY A 1 147 ? -6.108 -5.596 -3.648 1.00 81.56 147 GLY A CA 1
ATOM 1166 C C . GLY A 1 147 ? -7.365 -5.511 -2.773 1.00 81.56 147 GLY A C 1
ATOM 1167 O O . GLY A 1 147 ? -8.457 -5.441 -3.329 1.00 81.56 147 GLY A O 1
ATOM 1168 N N . LYS A 1 148 ? -7.243 -5.500 -1.438 1.00 84.44 148 LYS A N 1
ATOM 1169 C CA . LYS A 1 148 ? -8.377 -5.321 -0.517 1.00 84.44 148 LYS A CA 1
ATOM 1170 C C . LYS A 1 148 ? -8.204 -4.088 0.358 1.00 84.44 148 LYS A C 1
ATOM 1172 O O . LYS A 1 148 ? -7.112 -3.796 0.842 1.00 84.44 148 LYS A O 1
ATOM 1177 N N . HIS A 1 149 ? -9.295 -3.373 0.567 1.00 81.62 149 HIS A N 1
ATOM 1178 C CA . HIS A 1 149 ? -9.359 -2.121 1.295 1.00 81.62 149 HIS A CA 1
ATOM 1179 C C . HIS A 1 149 ? -9.683 -2.356 2.773 1.00 81.62 149 HIS A C 1
ATOM 1181 O O . HIS A 1 149 ? -10.688 -2.985 3.112 1.00 81.62 149 HIS A O 1
ATOM 1187 N N . CYS A 1 150 ? -8.888 -1.769 3.674 1.00 80.25 150 CYS A N 1
ATOM 1188 C CA . CYS A 1 150 ? -8.990 -2.021 5.115 1.00 80.25 150 CYS A CA 1
ATOM 1189 C C . CYS A 1 150 ? -10.392 -1.697 5.674 1.00 80.25 150 CYS A C 1
ATOM 1191 O O . CYS A 1 150 ? -11.007 -2.518 6.353 1.00 80.25 150 CYS A O 1
ATOM 1193 N N . HIS A 1 151 ? -10.959 -0.547 5.306 1.00 77.25 151 HIS A N 1
ATOM 1194 C CA . HIS A 1 151 ? -12.322 -0.179 5.685 1.00 77.25 151 HIS A CA 1
ATOM 1195 C C . HIS A 1 151 ? -13.413 -0.934 4.924 1.00 77.25 151 HIS A C 1
ATOM 1197 O O . HIS A 1 151 ? -14.336 -1.472 5.536 1.00 77.25 151 HIS A O 1
ATOM 1203 N N . ASN A 1 152 ? -13.343 -0.974 3.590 1.00 73.44 152 ASN A N 1
ATOM 1204 C CA . ASN A 1 152 ? -14.466 -1.467 2.806 1.00 73.44 152 ASN A CA 1
ATOM 1205 C C . ASN A 1 152 ? -14.683 -2.972 2.927 1.00 73.44 152 ASN A C 1
ATOM 1207 O O . ASN A 1 152 ? -15.844 -3.377 3.036 1.00 73.44 152 ASN A O 1
ATOM 1211 N N . ASP A 1 153 ? -13.603 -3.748 2.976 1.00 75.69 153 ASP A N 1
ATOM 1212 C CA . ASP A 1 153 ? -13.663 -5.207 3.012 1.00 75.69 153 ASP A CA 1
ATOM 1213 C C . ASP A 1 153 ? -13.698 -5.759 4.441 1.00 75.69 153 ASP A C 1
ATOM 1215 O O . ASP A 1 153 ? -14.344 -6.774 4.689 1.00 75.69 153 ASP A O 1
ATOM 1219 N N . PHE A 1 154 ? -13.054 -5.078 5.396 1.00 81.81 154 PHE A N 1
ATOM 1220 C CA . PHE A 1 154 ? -12.880 -5.595 6.760 1.00 81.81 154 PHE A CA 1
ATOM 1221 C C . PHE A 1 154 ? -13.472 -4.701 7.853 1.00 81.81 154 PHE A C 1
ATOM 1223 O O . PHE A 1 154 ? -13.433 -5.060 9.028 1.00 81.81 154 PHE A O 1
ATOM 1230 N N . GLY A 1 155 ? -14.027 -3.535 7.519 1.00 74.31 155 GLY A N 1
ATOM 1231 C CA . GLY A 1 155 ? -14.522 -2.603 8.532 1.00 74.31 155 GLY A CA 1
ATOM 1232 C C . GLY A 1 155 ? -13.422 -2.183 9.506 1.00 74.31 155 GLY A C 1
ATOM 1233 O O . GLY A 1 155 ? -13.654 -2.148 10.710 1.00 74.31 155 GLY A O 1
ATOM 1234 N N . LEU A 1 156 ? -12.215 -1.922 9.006 1.00 79.00 156 LEU A N 1
ATOM 1235 C CA . LEU A 1 156 ? -11.111 -1.388 9.797 1.00 79.00 156 LEU A CA 1
ATOM 1236 C C . LEU A 1 156 ? -10.967 0.115 9.557 1.00 79.00 156 LEU A C 1
ATOM 1238 O O . LEU A 1 156 ? -11.258 0.609 8.470 1.00 79.00 156 LEU A O 1
ATOM 1242 N N . ILE A 1 157 ? -10.512 0.844 10.567 1.00 74.88 157 ILE A N 1
ATOM 1243 C CA . ILE A 1 157 ? -10.065 2.231 10.409 1.00 74.88 157 ILE A CA 1
ATOM 1244 C C . ILE A 1 157 ? -8.572 2.259 10.681 1.00 74.88 157 ILE A C 1
ATOM 1246 O O . ILE A 1 157 ? -8.137 1.823 11.746 1.00 74.88 157 ILE A O 1
ATOM 1250 N N . PHE A 1 158 ? -7.801 2.737 9.710 1.00 76.25 158 PHE A N 1
ATOM 1251 C CA . PHE A 1 158 ? -6.358 2.842 9.829 1.00 76.25 158 PHE A CA 1
ATOM 1252 C C . PHE A 1 158 ? -5.924 4.193 10.381 1.00 76.25 158 PHE A C 1
ATOM 1254 O O . PHE A 1 158 ? -6.468 5.243 10.039 1.00 76.25 158 PHE A O 1
ATOM 1261 N N . VAL A 1 159 ? -4.899 4.141 11.222 1.00 71.25 159 VAL A N 1
ATOM 1262 C CA . VAL A 1 159 ? -4.322 5.293 11.888 1.00 71.25 159 VAL A CA 1
ATOM 1263 C C . VAL A 1 159 ? -2.813 5.219 11.755 1.00 71.25 159 VAL A C 1
ATOM 1265 O O . VAL A 1 159 ? -2.200 4.347 12.368 1.00 71.25 159 VAL A O 1
ATOM 1268 N N . PRO A 1 160 ? -2.179 6.144 11.026 1.00 69.94 160 PRO A N 1
ATOM 1269 C CA . PRO A 1 160 ? -0.731 6.168 10.947 1.00 69.94 160 PRO A CA 1
ATOM 1270 C C . PRO A 1 160 ? -0.111 6.639 12.265 1.00 69.94 160 PRO A C 1
ATOM 1272 O O . PRO A 1 160 ? -0.452 7.700 12.782 1.00 69.94 160 PRO A O 1
ATOM 1275 N N . ASN A 1 161 ? 0.865 5.877 12.752 1.00 71.81 161 ASN A N 1
ATOM 1276 C CA . ASN A 1 161 ? 1.646 6.198 13.946 1.00 71.81 161 ASN A CA 1
ATOM 1277 C C . ASN A 1 161 ? 3.013 6.780 13.571 1.00 71.81 161 ASN A C 1
ATOM 1279 O O . ASN A 1 161 ? 3.457 7.782 14.134 1.00 71.81 161 ASN A O 1
ATOM 1283 N N . LYS A 1 162 ? 3.704 6.142 12.620 1.00 78.00 162 LYS A N 1
ATOM 1284 C CA . LYS A 1 162 ? 5.051 6.531 12.198 1.00 78.00 162 LYS A CA 1
ATOM 1285 C C . LYS A 1 162 ? 5.255 6.234 10.719 1.00 78.00 162 LYS A C 1
ATOM 1287 O O . LYS A 1 162 ? 4.901 5.163 10.242 1.00 78.00 162 LYS A O 1
ATOM 1292 N N . GLN A 1 163 ? 5.897 7.168 10.028 1.00 81.75 163 GLN A N 1
ATOM 1293 C CA . GLN A 1 163 ? 6.337 7.015 8.648 1.00 81.75 163 GLN A CA 1
ATOM 1294 C C . GLN A 1 163 ? 7.747 7.571 8.505 1.00 81.75 163 GLN A C 1
ATOM 1296 O O . GLN A 1 163 ? 8.021 8.695 8.935 1.00 81.75 163 GLN A O 1
ATOM 1301 N N . ASP A 1 164 ? 8.620 6.811 7.854 1.00 83.38 164 ASP A N 1
ATOM 1302 C CA . ASP A 1 164 ? 9.892 7.346 7.392 1.00 83.38 164 ASP A CA 1
ATOM 1303 C C . ASP A 1 164 ? 9.654 8.270 6.189 1.00 83.38 164 ASP A C 1
ATOM 1305 O O . ASP A 1 164 ? 9.133 7.853 5.154 1.00 83.38 164 ASP A O 1
ATOM 1309 N N . LEU A 1 165 ? 10.033 9.545 6.329 1.00 77.62 165 LEU A N 1
ATOM 1310 C CA . LEU A 1 165 ? 9.894 10.531 5.252 1.00 77.62 165 LEU A CA 1
ATOM 1311 C C . LEU A 1 165 ? 10.831 10.221 4.078 1.00 77.62 165 LEU A C 1
ATOM 1313 O O . LEU A 1 165 ? 10.446 10.352 2.924 1.00 77.62 165 LEU A O 1
ATOM 1317 N N . LEU A 1 166 ? 12.065 9.818 4.381 1.00 81.12 166 LEU A N 1
ATOM 1318 C CA . LEU A 1 166 ? 13.083 9.480 3.392 1.00 81.12 166 LEU A CA 1
ATOM 1319 C C . LEU A 1 166 ? 13.599 8.069 3.661 1.00 81.12 166 LEU A C 1
ATOM 1321 O O . LEU A 1 166 ? 13.783 7.710 4.829 1.00 81.12 166 LEU A O 1
ATOM 1325 N N . PRO A 1 167 ? 13.886 7.286 2.608 1.00 85.94 167 PRO A N 1
ATOM 1326 C CA . PRO A 1 167 ? 14.557 6.015 2.792 1.00 85.94 167 PRO A CA 1
ATOM 1327 C C . PRO A 1 167 ? 15.972 6.264 3.314 1.00 85.94 167 PRO A C 1
ATOM 1329 O O . PRO A 1 167 ? 16.638 7.247 2.964 1.00 85.94 167 PRO A O 1
ATOM 1332 N N . LYS A 1 168 ? 16.455 5.358 4.162 1.00 85.31 168 LYS A N 1
ATOM 1333 C CA . LYS A 1 168 ? 17.847 5.403 4.601 1.00 85.31 168 LYS A CA 1
ATOM 1334 C C . LYS A 1 168 ? 18.739 5.133 3.390 1.00 85.31 168 LYS A C 1
ATOM 1336 O O . LYS A 1 168 ? 18.529 4.180 2.655 1.00 85.31 168 LYS A O 1
ATOM 1341 N N . MET A 1 169 ? 19.750 5.969 3.190 1.00 82.94 169 MET A N 1
ATOM 1342 C CA . MET A 1 169 ? 20.741 5.746 2.142 1.00 82.94 169 MET A CA 1
ATOM 1343 C C . MET A 1 169 ? 21.948 5.015 2.728 1.00 82.94 169 MET A C 1
ATOM 1345 O O . MET A 1 169 ? 22.625 5.533 3.625 1.00 82.94 169 MET A O 1
ATOM 1349 N N . GLU A 1 170 ? 22.240 3.830 2.206 1.00 81.38 170 GLU A N 1
ATOM 1350 C CA . GLU A 1 170 ? 23.458 3.103 2.533 1.00 81.38 170 GLU A CA 1
ATOM 1351 C C . GLU A 1 170 ? 24.622 3.669 1.727 1.00 81.38 170 GLU A C 1
ATOM 1353 O O . GLU A 1 170 ? 24.714 3.541 0.507 1.00 81.38 170 GLU A O 1
ATOM 1358 N N . LEU A 1 171 ? 25.495 4.378 2.444 1.00 79.50 171 LEU A N 1
ATOM 1359 C CA . LEU A 1 171 ? 26.666 5.031 1.881 1.00 79.50 171 LEU A CA 1
ATOM 1360 C C . LEU A 1 171 ? 27.886 4.128 2.020 1.00 79.50 171 LEU A C 1
ATOM 1362 O O . LEU A 1 171 ? 28.378 3.910 3.131 1.00 79.50 171 LEU A O 1
ATOM 1366 N N . TYR A 1 172 ? 28.452 3.719 0.892 1.00 77.12 172 TYR A N 1
ATOM 1367 C CA . TYR A 1 172 ? 29.745 3.048 0.867 1.00 77.12 172 TYR A CA 1
ATOM 1368 C C . TYR A 1 172 ? 30.862 4.071 1.101 1.00 77.12 172 TYR A C 1
ATOM 1370 O O . TYR A 1 172 ? 31.157 4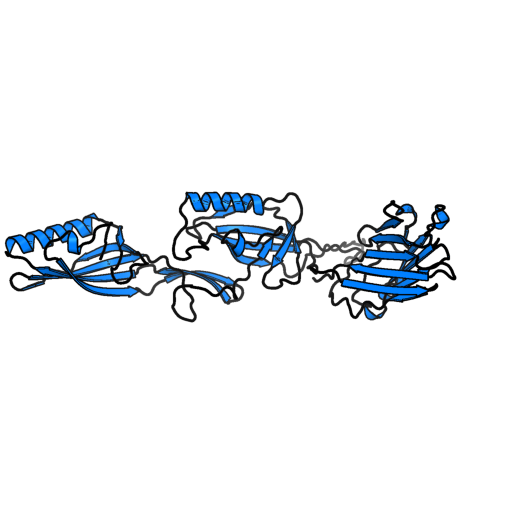.914 0.251 1.00 77.12 172 TYR A O 1
ATOM 1378 N N . LYS A 1 173 ? 31.465 4.030 2.294 1.00 81.19 173 LYS A N 1
ATOM 1379 C CA . LYS A 1 173 ? 32.534 4.946 2.715 1.00 81.19 173 LYS A CA 1
ATOM 1380 C C . LYS A 1 173 ? 33.851 4.198 2.853 1.00 81.19 173 LYS A C 1
ATOM 1382 O O . LYS A 1 173 ? 33.977 3.318 3.698 1.00 81.19 173 LYS A O 1
ATOM 1387 N N . ASN A 1 174 ? 34.855 4.626 2.098 1.00 79.88 174 ASN A N 1
ATOM 1388 C CA . ASN A 1 174 ? 36.208 4.091 2.176 1.00 79.88 174 ASN A CA 1
ATOM 1389 C C . ASN A 1 174 ? 37.116 5.060 2.934 1.00 79.88 174 ASN A C 1
ATOM 1391 O O . ASN A 1 174 ? 37.170 6.254 2.625 1.00 79.88 174 ASN A O 1
ATOM 1395 N N . LYS A 1 175 ? 37.844 4.543 3.927 1.00 82.88 175 LYS A N 1
ATOM 1396 C CA . LYS A 1 175 ? 38.925 5.276 4.595 1.00 82.88 175 LYS A CA 1
ATOM 1397 C C . LYS A 1 175 ? 40.217 5.068 3.819 1.00 82.88 175 LYS A C 1
ATOM 1399 O O . LYS A 1 175 ? 40.554 3.939 3.477 1.00 82.88 175 LYS A O 1
ATOM 1404 N N . ILE A 1 176 ? 40.952 6.149 3.585 1.00 82.62 176 ILE A N 1
ATOM 1405 C CA . ILE A 1 176 ? 42.318 6.071 3.067 1.00 82.62 176 ILE A CA 1
ATOM 1406 C C . ILE A 1 176 ? 43.263 6.188 4.257 1.00 82.62 176 ILE A C 1
ATOM 1408 O O . ILE A 1 176 ? 43.185 7.152 5.015 1.00 82.62 176 ILE A O 1
ATOM 1412 N N . SER A 1 177 ? 44.149 5.205 4.421 1.00 80.56 177 SER A N 1
ATOM 1413 C CA . SER A 1 177 ? 45.139 5.220 5.500 1.00 80.56 177 SER A CA 1
ATOM 1414 C C . SER A 1 177 ? 45.989 6.493 5.446 1.00 80.56 177 SER A C 1
ATOM 1416 O O . SER A 1 177 ? 46.440 6.899 4.374 1.00 80.56 177 SER A O 1
ATOM 1418 N N . GLY A 1 178 ? 46.182 7.140 6.597 1.00 80.88 178 GLY A N 1
ATOM 1419 C CA . GLY A 1 178 ? 46.969 8.371 6.716 1.00 80.88 178 GLY A CA 1
ATOM 1420 C C . GLY A 1 178 ? 46.280 9.654 6.231 1.00 80.88 178 GLY A C 1
ATOM 1421 O O . GLY A 1 178 ? 46.914 10.705 6.262 1.00 80.88 178 GLY A O 1
ATOM 1422 N N . LYS A 1 179 ? 45.009 9.608 5.803 1.00 82.38 179 LYS A N 1
ATOM 1423 C CA . LYS A 1 179 ? 44.215 10.806 5.484 1.00 82.38 179 LYS A CA 1
ATOM 1424 C C . LYS A 1 179 ? 43.011 10.935 6.406 1.00 82.38 179 LYS A C 1
ATOM 1426 O O . LYS A 1 179 ? 42.323 9.958 6.694 1.00 82.38 179 LYS A O 1
ATOM 1431 N N . GLU A 1 180 ? 42.735 12.161 6.829 1.00 81.81 180 GLU A N 1
ATOM 1432 C CA . GLU A 1 180 ? 41.504 12.479 7.542 1.00 81.81 180 GLU A CA 1
ATOM 1433 C C . GLU A 1 180 ? 40.312 12.445 6.574 1.00 81.81 180 GLU A C 1
ATOM 1435 O O . GLU A 1 180 ? 40.383 12.938 5.446 1.00 81.81 180 GLU A O 1
ATOM 1440 N N . GLY A 1 181 ? 39.206 11.842 7.013 1.00 82.94 181 GLY A N 1
ATOM 1441 C CA . GLY A 1 181 ? 37.971 11.729 6.236 1.00 82.94 181 GLY A CA 1
ATOM 1442 C C . GLY A 1 181 ? 37.766 10.390 5.515 1.00 82.94 181 GLY A C 1
ATOM 1443 O O . GLY A 1 181 ? 38.476 9.406 5.720 1.00 82.94 181 GLY A O 1
ATOM 1444 N N . THR A 1 182 ? 36.714 10.341 4.696 1.00 83.44 182 THR A N 1
ATOM 1445 C CA . THR A 1 182 ? 36.296 9.157 3.925 1.00 83.44 182 THR A CA 1
ATOM 1446 C C . THR A 1 182 ? 35.888 9.561 2.519 1.00 83.44 182 THR A C 1
ATOM 1448 O O . THR A 1 182 ? 35.198 10.567 2.356 1.00 83.44 182 THR A O 1
ATOM 1451 N N . ILE A 1 183 ? 36.221 8.743 1.525 1.00 80.06 183 ILE A N 1
ATOM 1452 C CA . ILE A 1 183 ? 35.705 8.879 0.160 1.00 80.06 183 ILE A CA 1
ATOM 1453 C C . ILE A 1 183 ? 34.395 8.097 0.045 1.00 80.06 183 ILE A C 1
ATOM 1455 O O . ILE A 1 183 ? 34.281 6.998 0.590 1.00 80.06 183 ILE A O 1
ATOM 1459 N N . ARG A 1 184 ? 33.408 8.659 -0.660 1.00 74.31 184 ARG A N 1
ATOM 1460 C CA . ARG A 1 184 ? 32.180 7.942 -1.027 1.00 74.31 184 ARG A CA 1
ATOM 1461 C C . ARG A 1 184 ? 32.414 7.154 -2.313 1.00 74.31 184 ARG A C 1
ATOM 1463 O O . ARG A 1 184 ? 32.830 7.742 -3.308 1.00 74.31 184 ARG A O 1
ATOM 1470 N N . ALA A 1 185 ? 32.158 5.853 -2.282 1.00 66.06 185 ALA A N 1
ATOM 1471 C CA . ALA A 1 185 ? 32.108 5.045 -3.493 1.00 66.06 185 ALA A CA 1
ATOM 1472 C C . ALA A 1 185 ? 30.777 5.267 -4.234 1.00 66.06 185 ALA A C 1
ATOM 1474 O O . ALA A 1 185 ? 29.789 5.710 -3.646 1.00 66.06 185 ALA A O 1
ATOM 1475 N N . VAL A 1 186 ? 30.775 4.994 -5.539 1.00 63.59 186 VAL A N 1
ATOM 1476 C CA . VAL A 1 186 ? 29.576 5.032 -6.389 1.00 63.59 186 VAL A CA 1
ATOM 1477 C C . VAL A 1 186 ? 28.722 3.791 -6.102 1.00 63.59 186 VAL A C 1
ATOM 1479 O O . VAL A 1 186 ? 29.277 2.736 -5.807 1.00 63.59 186 VAL A O 1
ATOM 1482 N N . GLY A 1 187 ? 27.393 3.916 -6.188 1.00 64.19 187 GLY A N 1
ATOM 1483 C CA . GLY A 1 187 ? 26.455 2.803 -5.971 1.00 64.19 187 GLY A CA 1
ATOM 1484 C C . GLY A 1 187 ? 25.724 2.833 -4.628 1.00 64.19 187 GLY A C 1
ATOM 1485 O O . GLY A 1 187 ? 25.529 1.789 -4.023 1.00 64.19 187 GLY A O 1
ATOM 1486 N N . ASN A 1 188 ? 25.341 4.014 -4.128 1.00 67.69 188 ASN A N 1
ATOM 1487 C CA . ASN A 1 188 ? 24.513 4.097 -2.921 1.00 67.69 188 ASN A CA 1
ATOM 1488 C C . ASN A 1 188 ? 23.171 3.392 -3.158 1.00 67.69 188 ASN A C 1
ATOM 1490 O O . ASN A 1 188 ? 22.524 3.640 -4.175 1.00 67.69 188 ASN A O 1
ATOM 1494 N N . VAL A 1 189 ? 22.745 2.575 -2.201 1.00 78.81 189 VAL A N 1
ATOM 1495 C CA . VAL A 1 189 ? 21.466 1.864 -2.257 1.00 78.81 189 VAL A CA 1
ATOM 1496 C C . VAL A 1 189 ? 20.499 2.538 -1.295 1.00 78.81 189 VAL A C 1
ATOM 1498 O O . VAL A 1 189 ? 20.876 2.935 -0.187 1.00 78.81 189 VAL A O 1
ATOM 1501 N N . LEU A 1 190 ? 19.257 2.717 -1.735 1.00 84.25 190 LEU A N 1
ATOM 1502 C CA . LEU A 1 190 ? 18.187 3.187 -0.869 1.00 84.25 190 LEU A CA 1
ATOM 1503 C C . LEU A 1 190 ? 17.580 1.972 -0.178 1.00 84.25 190 LEU A C 1
ATOM 1505 O O . LEU A 1 190 ? 17.107 1.051 -0.838 1.00 84.25 190 LEU A O 1
ATOM 1509 N N . SER A 1 191 ? 17.639 1.968 1.146 1.00 87.62 191 SER A N 1
ATOM 1510 C CA . SER A 1 191 ? 17.010 0.948 1.972 1.00 87.62 191 SER A CA 1
ATOM 1511 C C . SER A 1 191 ? 15.495 1.134 1.997 1.00 87.62 191 SER A C 1
ATOM 1513 O O . SER A 1 191 ? 14.965 2.200 1.676 1.00 87.62 191 SER A O 1
ATOM 1515 N N . GLU A 1 192 ? 14.803 0.101 2.456 1.00 90.44 192 GLU A N 1
ATOM 1516 C CA . GLU A 1 192 ? 13.364 0.131 2.694 1.00 90.44 192 GLU A CA 1
ATOM 1517 C C . GLU A 1 192 ? 12.958 1.200 3.717 1.00 90.44 192 GLU A C 1
ATOM 1519 O O . GLU A 1 192 ? 13.725 1.581 4.610 1.00 90.44 192 GLU A O 1
ATOM 1524 N N . LYS A 1 193 ? 11.721 1.681 3.577 1.00 91.12 193 LYS A N 1
ATOM 1525 C CA . LYS A 1 193 ? 11.063 2.573 4.535 1.00 91.12 193 LYS A CA 1
ATOM 1526 C C . LYS A 1 193 ? 10.212 1.752 5.491 1.00 91.12 193 LYS A C 1
ATOM 1528 O O . LYS A 1 193 ? 9.731 0.678 5.147 1.00 91.12 193 LYS A O 1
ATOM 1533 N N . GLN A 1 194 ? 9.981 2.286 6.679 1.00 90.56 194 GLN A N 1
ATOM 1534 C CA . GLN A 1 194 ? 9.022 1.722 7.616 1.00 90.56 194 GLN A CA 1
ATOM 1535 C C . GLN A 1 194 ? 7.786 2.615 7.687 1.00 90.56 194 GLN A C 1
ATOM 1537 O O . GLN A 1 194 ? 7.884 3.846 7.772 1.00 90.56 194 GLN A O 1
ATOM 1542 N N . TYR A 1 195 ? 6.618 1.984 7.685 1.00 89.00 195 TYR A N 1
ATOM 1543 C CA . TYR A 1 195 ? 5.340 2.653 7.859 1.00 89.00 195 TYR A CA 1
ATOM 1544 C C . TYR A 1 195 ? 4.477 1.853 8.820 1.00 89.00 195 TYR A C 1
ATOM 1546 O O . TYR A 1 195 ? 4.095 0.723 8.533 1.00 89.00 195 TYR A O 1
ATOM 1554 N N . SER A 1 196 ? 4.181 2.422 9.981 1.00 87.19 196 SER A N 1
ATOM 1555 C CA . SER A 1 196 ? 3.437 1.733 11.028 1.00 87.19 196 SER A CA 1
ATOM 1556 C C . SER A 1 196 ? 2.202 2.499 11.447 1.00 87.19 196 SER A C 1
ATOM 1558 O O . SER A 1 196 ? 2.183 3.734 11.451 1.00 87.19 196 SER A O 1
ATOM 1560 N N . GLY A 1 197 ? 1.196 1.759 11.884 1.00 80.94 197 GLY A N 1
ATOM 1561 C CA . GLY A 1 197 ? -0.042 2.326 12.372 1.00 80.94 197 GLY A CA 1
ATOM 1562 C C . GLY A 1 197 ? -0.945 1.294 13.020 1.00 80.94 197 GLY A C 1
ATOM 1563 O O . GLY A 1 197 ? -0.663 0.100 13.013 1.00 80.94 197 GLY A O 1
ATOM 1564 N N . ASP A 1 198 ? -2.043 1.790 13.563 1.00 80.50 198 ASP A N 1
ATOM 1565 C CA . ASP A 1 198 ? -3.033 1.007 14.282 1.00 80.50 198 ASP A CA 1
ATOM 1566 C C . ASP A 1 198 ? -4.295 0.840 13.417 1.00 80.50 198 ASP A C 1
ATOM 1568 O O . ASP A 1 198 ? -4.826 1.799 12.854 1.00 80.50 198 ASP A O 1
ATOM 1572 N N . LEU A 1 199 ? -4.790 -0.393 13.306 1.00 83.06 199 LEU A N 1
ATOM 1573 C CA . LEU A 1 199 ? -6.050 -0.747 12.652 1.00 83.06 199 LEU A CA 1
ATOM 1574 C C . LEU A 1 199 ? -7.118 -1.022 13.713 1.00 83.06 199 LEU A C 1
ATOM 1576 O O . LEU A 1 199 ? -7.051 -2.005 14.451 1.00 83.06 199 LEU A O 1
ATOM 1580 N N . TYR A 1 200 ? -8.137 -0.176 13.763 1.00 75.12 200 TYR A N 1
ATOM 1581 C CA . TYR A 1 200 ? -9.240 -0.282 14.712 1.00 75.12 200 TYR A CA 1
ATOM 1582 C C . TYR A 1 200 ? -10.401 -1.056 14.098 1.00 75.12 200 TYR A C 1
ATOM 1584 O O . TYR A 1 200 ? -10.903 -0.687 13.036 1.00 75.12 200 TYR A O 1
ATOM 1592 N N . ILE A 1 201 ? -10.865 -2.109 14.775 1.00 78.50 201 ILE A N 1
ATOM 1593 C CA . ILE A 1 201 ? -11.977 -2.934 14.285 1.00 78.50 201 ILE A CA 1
ATOM 1594 C C . ILE A 1 201 ? -13.308 -2.221 14.536 1.00 78.50 201 ILE A C 1
ATOM 1596 O O . ILE A 1 201 ? -13.736 -2.059 15.678 1.00 78.50 201 ILE A O 1
ATOM 1600 N N . VAL A 1 202 ? -14.030 -1.834 13.489 1.00 67.56 202 VAL A N 1
ATOM 1601 C CA . VAL A 1 202 ? -15.332 -1.167 13.618 1.00 67.56 202 VAL A CA 1
ATOM 1602 C C . VAL A 1 202 ? -16.469 -2.012 13.060 1.00 67.56 202 VAL A C 1
ATOM 1604 O O . VAL A 1 202 ? -16.306 -2.860 12.184 1.00 67.56 202 VAL A O 1
ATOM 1607 N N . ASN A 1 203 ? -17.672 -1.782 13.578 1.00 67.31 203 ASN A N 1
ATOM 1608 C CA . ASN A 1 203 ? -18.868 -2.387 13.019 1.00 67.31 203 ASN A CA 1
ATOM 1609 C C . ASN A 1 203 ? -19.384 -1.525 11.864 1.00 67.31 203 ASN A C 1
ATOM 1611 O O . ASN A 1 203 ? -20.201 -0.631 12.066 1.00 67.31 203 ASN A O 1
ATOM 1615 N N . LYS A 1 204 ? -18.906 -1.804 10.648 1.00 60.31 204 LYS A N 1
ATOM 1616 C CA . LYS A 1 204 ? -19.283 -1.057 9.436 1.00 60.31 204 LYS A CA 1
ATOM 1617 C C . LYS A 1 204 ? -20.801 -1.016 9.198 1.00 60.31 204 LYS A C 1
ATOM 1619 O O . LYS A 1 204 ? -21.326 0.006 8.780 1.00 60.31 204 LYS A O 1
ATOM 1624 N N . ASN A 1 205 ? -21.509 -2.109 9.483 1.00 59.56 205 ASN A N 1
ATOM 1625 C CA . ASN A 1 205 ? -22.949 -2.225 9.214 1.00 59.56 205 ASN A CA 1
ATOM 1626 C C . ASN A 1 205 ? -23.815 -1.559 10.289 1.00 59.56 205 ASN A C 1
ATOM 1628 O O . ASN A 1 205 ? -24.989 -1.270 10.060 1.00 59.56 205 ASN A O 1
ATOM 1632 N N . ASN A 1 206 ? -23.269 -1.380 11.491 1.00 55.56 206 ASN A N 1
ATOM 1633 C CA . ASN A 1 206 ? -23.949 -0.710 12.585 1.00 55.56 206 ASN A CA 1
ATOM 1634 C C . ASN A 1 206 ? -22.910 -0.066 13.514 1.00 55.56 206 ASN A C 1
ATOM 1636 O O . ASN A 1 206 ? -22.537 -0.682 14.517 1.00 55.56 206 ASN A O 1
ATOM 1640 N N . PRO A 1 207 ? -22.451 1.159 13.199 1.00 49.38 207 PRO A N 1
ATOM 1641 C CA . PRO A 1 207 ? -21.420 1.857 13.972 1.00 49.38 207 PRO A CA 1
ATOM 1642 C C . PRO A 1 207 ? -21.759 2.016 15.462 1.00 49.38 207 PRO A C 1
ATOM 1644 O O . PRO A 1 207 ? -20.863 2.133 16.293 1.00 49.38 207 PRO A O 1
ATOM 1647 N N . ASP A 1 208 ? -23.048 1.960 15.812 1.00 44.00 208 ASP A N 1
ATOM 1648 C CA . ASP A 1 208 ? -23.564 2.093 17.177 1.00 44.00 208 ASP A CA 1
ATOM 1649 C C . ASP A 1 208 ? -23.551 0.783 17.991 1.00 44.00 208 ASP A C 1
ATOM 1651 O O . ASP A 1 208 ? -23.954 0.770 19.161 1.00 44.00 208 ASP A O 1
ATOM 1655 N N . LYS A 1 209 ? -23.127 -0.343 17.402 1.00 48.34 209 LYS A N 1
ATOM 1656 C CA . LYS A 1 209 ? -23.085 -1.648 18.075 1.00 48.34 209 LYS A CA 1
ATOM 1657 C C . LYS A 1 209 ? -21.684 -2.233 18.090 1.00 48.34 209 LYS A C 1
ATOM 1659 O O . LYS A 1 209 ? -21.068 -2.434 17.046 1.00 48.34 209 LYS A O 1
ATOM 1664 N N . LEU A 1 210 ? -21.249 -2.638 19.282 1.00 52.34 210 LEU A N 1
ATOM 1665 C CA . LEU A 1 210 ? -20.097 -3.521 19.424 1.00 52.34 210 LEU A CA 1
ATOM 1666 C C . LEU A 1 210 ? -20.351 -4.828 18.679 1.00 52.34 210 LEU A C 1
ATOM 1668 O O . LEU A 1 210 ? -21.470 -5.353 18.677 1.00 52.34 210 LEU A O 1
ATOM 1672 N N . LEU A 1 211 ? -19.287 -5.340 18.077 1.00 60.59 211 LEU A N 1
ATOM 1673 C CA . LEU A 1 211 ? -19.292 -6.687 17.542 1.00 60.59 211 LEU A CA 1
ATOM 1674 C C . LEU A 1 211 ? -19.332 -7.669 18.716 1.00 60.59 211 LEU A C 1
ATOM 1676 O O . LEU A 1 211 ? -18.763 -7.440 19.786 1.00 60.59 211 LEU A O 1
ATOM 1680 N N . THR A 1 212 ? -20.031 -8.777 18.529 1.00 71.19 212 THR A N 1
ATOM 1681 C CA . THR A 1 212 ? -19.926 -9.913 19.439 1.00 71.19 212 THR A CA 1
ATOM 1682 C C . THR A 1 212 ? -18.520 -10.507 19.363 1.00 71.19 212 THR A C 1
ATOM 1684 O O . THR A 1 212 ? -17.829 -10.386 18.354 1.00 71.19 212 THR A O 1
ATOM 1687 N N . GLN A 1 213 ? -18.100 -11.217 20.411 1.00 71.31 213 GLN A N 1
ATOM 1688 C CA . GLN A 1 213 ? -16.786 -11.872 20.429 1.00 71.31 213 GLN A CA 1
ATOM 1689 C C . GLN A 1 213 ? -16.589 -12.842 19.251 1.00 71.31 213 GLN A C 1
ATOM 1691 O O . GLN A 1 213 ? -15.502 -12.923 18.690 1.00 71.31 213 GLN A O 1
ATOM 1696 N N . SER A 1 214 ? -17.654 -13.526 18.819 1.00 79.69 214 SER A N 1
ATOM 1697 C CA . SER A 1 214 ? -17.597 -14.403 17.645 1.00 79.69 214 SER A CA 1
ATOM 1698 C C . SER A 1 214 ? -17.381 -13.629 16.342 1.00 79.69 214 SER A C 1
ATOM 1700 O O . SER A 1 214 ? -16.667 -14.107 15.467 1.00 79.69 214 SER A O 1
ATOM 1702 N N . GLU A 1 215 ? -17.991 -12.451 16.198 1.00 82.19 215 GLU A N 1
ATOM 1703 C CA . GLU A 1 215 ? -17.817 -11.602 15.014 1.00 82.19 215 GLU A CA 1
ATOM 1704 C C . GLU A 1 215 ? -16.427 -10.968 14.981 1.00 82.19 215 GLU A C 1
ATOM 1706 O O . GLU A 1 215 ? -15.825 -10.901 13.913 1.00 82.19 215 GLU A O 1
ATOM 1711 N N . ILE A 1 216 ? -15.898 -10.550 16.138 1.00 78.19 216 ILE A N 1
ATOM 1712 C CA . ILE A 1 216 ? -14.520 -10.055 16.264 1.00 78.19 216 ILE A CA 1
ATOM 1713 C C . ILE A 1 216 ? -13.543 -11.152 15.841 1.00 78.19 216 ILE A C 1
ATOM 1715 O O . ILE A 1 216 ? -12.670 -10.902 15.016 1.00 78.19 216 ILE A O 1
ATOM 1719 N N . GLN A 1 217 ? -13.714 -12.377 16.347 1.00 84.12 217 GLN A N 1
ATOM 1720 C CA . GLN A 1 217 ? -12.819 -13.482 16.013 1.00 84.12 217 GLN A CA 1
ATOM 1721 C C . GLN A 1 217 ? -12.862 -13.831 14.521 1.00 84.12 217 GLN A C 1
ATOM 1723 O O . GLN A 1 217 ? -11.809 -13.959 13.901 1.00 84.12 217 GLN A O 1
ATOM 1728 N N . ALA A 1 218 ? -14.057 -13.911 13.929 1.00 89.12 218 ALA A N 1
ATOM 1729 C CA . ALA A 1 218 ? -14.203 -14.151 12.495 1.00 89.12 218 ALA A CA 1
ATOM 1730 C C . ALA A 1 218 ? -13.516 -13.052 11.665 1.00 89.12 218 ALA A C 1
ATOM 1732 O O . ALA A 1 218 ? -12.796 -13.349 10.714 1.00 89.12 218 ALA A O 1
ATOM 1733 N N . ARG A 1 219 ? -13.673 -11.785 12.071 1.00 88.38 219 ARG A N 1
ATOM 1734 C CA . ARG A 1 219 ? -13.011 -10.641 11.432 1.00 88.38 219 ARG A CA 1
ATOM 1735 C C . ARG A 1 219 ? -11.494 -10.733 11.535 1.00 88.38 219 ARG A C 1
ATOM 1737 O O . ARG A 1 219 ? -10.796 -10.501 10.556 1.00 88.38 219 ARG A O 1
ATOM 1744 N N . LEU A 1 220 ? -10.980 -11.095 12.706 1.00 89.75 220 LEU A N 1
ATOM 1745 C CA . LEU A 1 220 ? -9.549 -11.288 12.916 1.00 89.75 220 LEU A CA 1
ATOM 1746 C C . LEU A 1 220 ? -8.995 -12.402 12.031 1.00 89.75 220 LEU A C 1
ATOM 1748 O O . LEU A 1 220 ? -7.897 -12.255 11.510 1.00 89.75 220 LEU A O 1
ATOM 1752 N N . ASP A 1 221 ? -9.730 -13.492 11.832 1.00 91.38 221 ASP A N 1
ATOM 1753 C CA . ASP A 1 221 ? -9.272 -14.592 10.981 1.00 91.38 221 ASP A CA 1
ATOM 1754 C C . ASP A 1 221 ? -9.217 -14.188 9.496 1.00 91.38 221 ASP A C 1
ATOM 1756 O O . ASP A 1 221 ? -8.245 -14.508 8.807 1.00 91.38 221 ASP A O 1
ATOM 1760 N N . GLU A 1 222 ? -10.178 -13.388 9.024 1.00 92.81 222 GLU A N 1
ATOM 1761 C CA . GLU A 1 222 ? -10.137 -12.774 7.688 1.00 92.81 222 GLU A CA 1
ATOM 1762 C C . GLU A 1 222 ? -8.948 -11.815 7.530 1.00 92.81 222 GLU A C 1
ATOM 1764 O O . GLU A 1 222 ? -8.227 -11.864 6.529 1.00 92.81 222 GLU A O 1
ATOM 1769 N N . VAL A 1 223 ? -8.715 -10.964 8.534 1.00 92.56 223 VAL A N 1
ATOM 1770 C CA . VAL A 1 223 ? -7.626 -9.979 8.530 1.00 92.56 223 VAL A CA 1
ATOM 1771 C C . VAL A 1 223 ? -6.262 -10.661 8.593 1.00 92.56 223 VAL A C 1
ATOM 1773 O O . VAL A 1 223 ? -5.364 -10.267 7.856 1.00 92.56 223 VAL A O 1
ATOM 1776 N N . LYS A 1 224 ? -6.098 -11.729 9.383 1.00 91.00 224 LYS A N 1
ATOM 1777 C CA . LYS A 1 224 ? -4.860 -12.527 9.408 1.00 91.00 224 LYS A CA 1
ATOM 1778 C C . LYS A 1 224 ? -4.513 -13.054 8.022 1.00 91.00 224 LYS A C 1
ATOM 1780 O O . LYS A 1 224 ? -3.383 -12.893 7.581 1.00 91.00 224 LYS A O 1
ATOM 1785 N N . TYR A 1 225 ? -5.476 -13.651 7.321 1.00 90.94 225 TYR A N 1
ATOM 1786 C CA . TYR A 1 225 ? -5.250 -14.176 5.971 1.00 90.94 225 TYR A CA 1
ATOM 1787 C C . TYR A 1 225 ? -4.954 -13.070 4.944 1.00 90.94 225 TYR A C 1
ATOM 1789 O O . TYR A 1 225 ? -4.227 -13.267 3.968 1.00 90.94 225 TYR A O 1
ATOM 1797 N N . TRP A 1 226 ? -5.534 -11.889 5.146 1.00 93.62 226 TRP A N 1
ATOM 1798 C CA . TRP A 1 226 ? -5.276 -10.734 4.301 1.00 93.62 226 TRP A CA 1
ATOM 1799 C C . TRP A 1 226 ? -3.879 -10.148 4.512 1.00 93.62 226 TRP A C 1
ATOM 1801 O O . TRP A 1 226 ? -3.193 -9.898 3.526 1.00 93.62 226 TRP A O 1
ATOM 1811 N N . LEU A 1 227 ? -3.447 -9.977 5.762 1.00 92.12 227 LEU A N 1
ATOM 1812 C CA . LEU A 1 227 ? -2.130 -9.431 6.092 1.00 92.12 227 LEU A CA 1
ATOM 1813 C C . LEU A 1 227 ? -1.003 -10.443 5.843 1.00 92.12 227 LEU A C 1
ATOM 1815 O O . LEU A 1 227 ? 0.107 -10.051 5.502 1.00 92.12 227 LEU A O 1
ATOM 1819 N N . TYR A 1 228 ? -1.280 -11.743 5.973 1.00 90.19 228 TYR A N 1
ATOM 1820 C CA . TYR A 1 228 ? -0.297 -12.790 5.716 1.00 90.19 228 TYR A CA 1
ATOM 1821 C C . TYR A 1 228 ? -0.099 -13.004 4.209 1.00 90.19 228 TYR A C 1
ATOM 1823 O O . TYR A 1 228 ? -0.916 -13.642 3.535 1.00 90.19 228 TYR A O 1
ATOM 1831 N N . LYS A 1 229 ? 1.001 -12.460 3.685 1.00 89.56 229 LYS A N 1
ATOM 1832 C CA . LYS A 1 229 ? 1.444 -12.597 2.292 1.00 89.56 229 LYS A CA 1
ATOM 1833 C C . LYS A 1 229 ? 2.871 -13.129 2.249 1.00 89.56 229 LYS A C 1
ATOM 1835 O O . LYS A 1 229 ? 3.675 -12.806 3.116 1.00 89.56 229 LYS A O 1
ATOM 1840 N N . THR A 1 230 ? 3.153 -13.993 1.274 1.00 84.00 230 THR A N 1
ATOM 1841 C CA . THR A 1 230 ? 4.487 -14.583 1.063 1.00 84.00 230 THR A CA 1
ATOM 1842 C C . THR A 1 230 ? 5.428 -13.639 0.335 1.00 84.00 230 THR A C 1
ATOM 1844 O O . THR A 1 230 ? 6.635 -13.713 0.532 1.00 84.00 230 THR A O 1
ATOM 1847 N N . ASP A 1 231 ? 4.860 -12.760 -0.485 1.00 88.94 231 ASP A N 1
ATOM 1848 C CA . ASP A 1 231 ? 5.571 -11.828 -1.344 1.00 88.94 231 ASP A CA 1
ATOM 1849 C C . ASP A 1 231 ? 5.108 -10.397 -1.065 1.00 88.94 231 ASP A C 1
ATOM 1851 O O . ASP A 1 231 ? 4.104 -10.157 -0.385 1.00 88.94 231 ASP A O 1
ATOM 1855 N N . ARG A 1 232 ? 5.849 -9.438 -1.620 1.00 92.62 232 ARG A N 1
ATOM 1856 C CA . ARG A 1 232 ? 5.493 -8.021 -1.559 1.00 92.62 232 ARG A CA 1
ATOM 1857 C C . ARG A 1 232 ? 4.250 -7.744 -2.376 1.00 92.62 232 ARG A C 1
ATOM 1859 O O . ARG A 1 232 ? 4.143 -8.143 -3.532 1.00 92.62 232 ARG A O 1
ATOM 1866 N N . GLU A 1 233 ? 3.363 -6.963 -1.789 1.00 94.88 233 GLU A N 1
ATOM 1867 C CA . GLU A 1 233 ? 2.078 -6.613 -2.365 1.00 94.88 233 GLU A CA 1
ATOM 1868 C C . GLU A 1 233 ? 1.918 -5.104 -2.486 1.00 94.88 233 GLU A C 1
ATOM 1870 O O . GLU A 1 233 ? 2.621 -4.311 -1.856 1.00 94.88 233 GLU A O 1
ATOM 1875 N N . ARG A 1 234 ? 0.977 -4.684 -3.331 1.00 92.69 234 ARG A N 1
ATOM 1876 C CA . ARG A 1 234 ? 0.693 -3.260 -3.523 1.00 92.69 234 ARG A CA 1
ATOM 1877 C C . ARG A 1 234 ? -0.023 -2.695 -2.300 1.00 92.69 234 ARG A C 1
ATOM 1879 O O . ARG A 1 234 ? -1.069 -3.214 -1.911 1.00 92.69 234 ARG A O 1
ATOM 1886 N N . LEU A 1 235 ? 0.515 -1.607 -1.760 1.00 94.06 235 LEU A N 1
ATOM 1887 C CA . LEU A 1 235 ? -0.084 -0.760 -0.736 1.00 94.06 235 LEU A CA 1
ATOM 1888 C C . LEU A 1 235 ? -0.425 0.605 -1.346 1.00 94.06 235 LEU A C 1
ATOM 1890 O O . LEU A 1 235 ? 0.468 1.336 -1.768 1.00 94.06 235 LEU A O 1
ATOM 1894 N N . ILE A 1 236 ? -1.711 0.941 -1.393 1.00 84.81 236 ILE A N 1
ATOM 1895 C CA 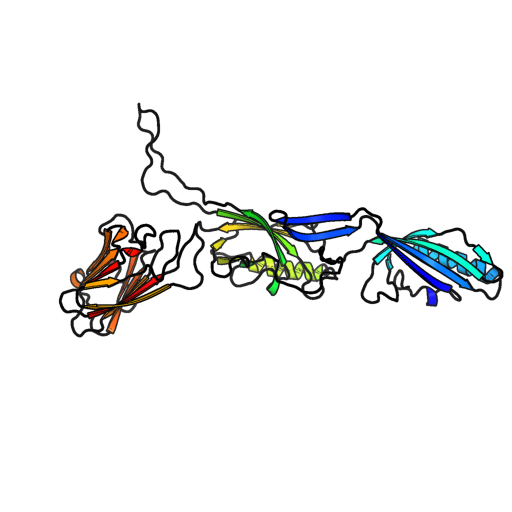. ILE A 1 236 ? -2.249 2.191 -1.944 1.00 84.81 236 ILE A CA 1
ATOM 1896 C C . ILE A 1 236 ? -2.936 2.937 -0.808 1.00 84.81 236 ILE A C 1
ATOM 1898 O O . ILE A 1 236 ? -3.818 2.378 -0.160 1.00 84.81 236 ILE A O 1
ATOM 1902 N N . PHE A 1 237 ? -2.554 4.187 -0.573 1.00 82.81 237 PHE A N 1
ATOM 1903 C CA . PHE A 1 237 ? -3.198 5.033 0.430 1.00 82.81 237 PHE A CA 1
ATOM 1904 C C . PHE A 1 237 ? -4.316 5.855 -0.201 1.00 82.81 237 PHE A C 1
ATOM 1906 O O . PHE A 1 237 ? -4.156 6.371 -1.305 1.00 82.81 237 PHE A O 1
ATOM 1913 N N . ASP A 1 238 ? -5.407 6.066 0.528 1.00 75.81 238 ASP A N 1
ATOM 1914 C CA . ASP A 1 238 ? -6.532 6.868 0.028 1.00 75.81 238 ASP A CA 1
ATOM 1915 C C . ASP A 1 238 ? -6.143 8.338 -0.184 1.00 75.81 238 ASP A C 1
ATOM 1917 O O . ASP A 1 238 ? -6.663 9.007 -1.075 1.00 75.81 238 ASP A O 1
ATOM 1921 N N . SER A 1 239 ? -5.162 8.824 0.585 1.00 71.44 239 SER A N 1
ATOM 1922 C CA . SER A 1 239 ? -4.578 10.160 0.428 1.00 71.44 239 SER A CA 1
ATOM 1923 C C . SER A 1 239 ? -3.874 10.364 -0.916 1.00 71.44 239 SER A C 1
ATOM 1925 O O . SER A 1 239 ? -3.713 11.503 -1.355 1.00 71.44 239 SER A O 1
ATOM 1927 N N . ASN A 1 240 ? -3.446 9.279 -1.567 1.00 72.38 240 ASN A N 1
ATOM 1928 C CA . ASN A 1 240 ? -2.857 9.303 -2.896 1.00 72.38 240 ASN A CA 1
ATOM 1929 C C . ASN A 1 240 ? -3.189 8.018 -3.664 1.00 72.38 240 ASN A C 1
ATOM 1931 O O . ASN A 1 240 ? -2.355 7.129 -3.838 1.00 72.38 240 ASN A O 1
ATOM 1935 N N . SER A 1 241 ? -4.414 7.962 -4.176 1.00 79.25 241 SER A N 1
ATOM 1936 C CA . SER A 1 241 ? -4.939 6.810 -4.910 1.00 79.25 241 SER A CA 1
ATOM 1937 C C . SER A 1 241 ? -4.321 6.601 -6.296 1.00 79.25 241 SER A C 1
ATOM 1939 O O . SER A 1 241 ? -4.632 5.611 -6.945 1.00 79.25 241 SER A O 1
ATOM 1941 N N . SER A 1 242 ? -3.452 7.504 -6.766 1.00 77.94 242 SER A N 1
ATOM 1942 C CA . SER A 1 242 ? -2.779 7.387 -8.070 1.00 77.94 242 SER A CA 1
ATOM 1943 C C . SER A 1 242 ? -1.475 6.579 -8.021 1.00 77.94 242 SER A C 1
ATOM 1945 O O . SER A 1 242 ? -0.887 6.272 -9.063 1.00 77.94 242 SER A O 1
ATOM 1947 N N . ARG A 1 243 ? -1.005 6.234 -6.814 1.00 85.81 243 ARG A N 1
ATOM 1948 C CA . ARG A 1 243 ? 0.305 5.615 -6.585 1.00 85.81 243 ARG A CA 1
ATOM 1949 C C . ARG A 1 243 ? 0.228 4.486 -5.574 1.00 85.81 243 ARG A C 1
ATOM 1951 O O . ARG A 1 243 ? -0.681 4.416 -4.754 1.00 85.81 243 ARG A O 1
ATOM 1958 N N . TYR A 1 244 ? 1.227 3.618 -5.619 1.00 88.94 244 TYR A N 1
ATOM 1959 C CA . TYR A 1 244 ? 1.377 2.515 -4.687 1.00 88.94 244 TYR A CA 1
ATOM 1960 C C . TYR A 1 244 ? 2.822 2.370 -4.208 1.00 88.94 244 TYR A C 1
ATOM 1962 O O . TYR A 1 244 ? 3.771 2.707 -4.914 1.00 88.94 244 TYR A O 1
ATOM 1970 N N . TYR A 1 245 ? 2.979 1.801 -3.020 1.00 93.19 245 TYR A N 1
ATOM 1971 C CA . TYR A 1 245 ? 4.227 1.209 -2.552 1.00 93.19 245 TYR A CA 1
ATOM 1972 C C . TYR A 1 245 ? 4.166 -0.307 -2.735 1.00 93.19 245 TYR A C 1
ATOM 1974 O O . TYR A 1 245 ? 3.103 -0.909 -2.584 1.00 93.19 245 TYR A O 1
ATOM 1982 N N . LEU A 1 246 ? 5.297 -0.943 -3.032 1.00 94.12 246 LEU A N 1
ATOM 1983 C CA . LEU A 1 246 ? 5.436 -2.381 -2.793 1.00 94.12 246 LEU A CA 1
ATOM 1984 C C . LEU A 1 246 ? 5.792 -2.581 -1.327 1.00 94.12 246 LEU A C 1
ATOM 1986 O O . LEU A 1 246 ? 6.786 -2.022 -0.863 1.00 94.12 246 LEU A O 1
ATOM 1990 N N . ALA A 1 247 ? 4.975 -3.346 -0.618 1.00 94.56 247 ALA A N 1
ATOM 1991 C CA . ALA A 1 247 ? 5.045 -3.492 0.822 1.00 94.56 247 ALA A CA 1
ATOM 1992 C C . ALA A 1 247 ? 4.920 -4.955 1.242 1.00 94.56 247 ALA A C 1
ATOM 1994 O O . ALA A 1 247 ? 4.175 -5.727 0.641 1.00 94.56 247 ALA A O 1
ATOM 1995 N N . ASP A 1 248 ? 5.599 -5.310 2.318 1.00 93.50 248 ASP A N 1
ATOM 1996 C CA . ASP A 1 248 ? 5.409 -6.549 3.060 1.00 93.50 248 ASP A CA 1
ATOM 1997 C C . ASP A 1 248 ? 5.275 -6.241 4.561 1.00 93.50 248 ASP A C 1
ATOM 1999 O O . ASP A 1 248 ? 5.434 -5.105 5.020 1.00 93.50 248 ASP A O 1
ATOM 2003 N N . ILE A 1 249 ? 4.878 -7.254 5.329 1.00 90.69 249 ILE A N 1
ATOM 2004 C CA . ILE A 1 249 ? 4.730 -7.175 6.783 1.00 90.69 249 ILE A CA 1
ATOM 2005 C C . ILE A 1 249 ? 5.696 -8.195 7.374 1.00 90.69 249 ILE A C 1
ATOM 2007 O O . ILE A 1 249 ? 5.384 -9.378 7.488 1.00 90.69 249 ILE A O 1
ATOM 2011 N N . GLU A 1 250 ? 6.899 -7.741 7.710 1.00 76.69 250 GLU A N 1
ATOM 2012 C CA . GLU A 1 250 ? 7.966 -8.616 8.213 1.00 76.69 250 GLU A CA 1
ATOM 2013 C C . GLU A 1 250 ? 7.899 -8.830 9.731 1.00 76.69 250 GLU A C 1
ATOM 2015 O O . GLU A 1 250 ? 8.487 -9.771 10.266 1.00 76.69 250 GLU A O 1
ATOM 2020 N N . LYS A 1 251 ? 7.207 -7.939 10.447 1.00 75.19 251 LYS A N 1
ATOM 2021 C CA . LYS A 1 251 ? 7.108 -7.970 11.910 1.00 75.19 251 LYS A CA 1
ATOM 2022 C C . LYS A 1 251 ? 5.825 -8.642 12.372 1.00 75.19 251 LYS A C 1
ATOM 2024 O O . LYS A 1 251 ? 4.821 -8.676 11.665 1.00 75.19 251 LYS A O 1
ATOM 2029 N N . GLU A 1 252 ? 5.867 -9.140 13.604 1.00 79.50 252 GLU A N 1
ATOM 2030 C CA . GLU A 1 252 ? 4.696 -9.699 14.271 1.00 79.50 252 GLU A CA 1
ATOM 2031 C C . GLU A 1 252 ? 3.565 -8.666 14.340 1.00 79.50 252 GLU A C 1
ATOM 2033 O O . GLU A 1 252 ? 3.740 -7.556 14.843 1.00 79.50 252 GLU A O 1
ATOM 2038 N N . VAL A 1 253 ? 2.392 -9.063 13.849 1.00 85.00 253 VAL A N 1
ATOM 2039 C CA . VAL A 1 253 ? 1.154 -8.293 13.963 1.00 85.00 253 VAL A CA 1
ATOM 2040 C C . VAL A 1 253 ? 0.481 -8.681 15.271 1.00 85.00 253 VAL A C 1
ATOM 2042 O O . VAL A 1 253 ? 0.139 -9.849 15.480 1.00 85.00 253 VAL A O 1
ATOM 2045 N N . THR A 1 254 ? 0.281 -7.711 16.160 1.00 84.38 254 THR A N 1
ATOM 2046 C CA . THR A 1 254 ? -0.302 -7.955 17.487 1.00 84.38 254 THR A CA 1
ATOM 2047 C C . THR A 1 254 ? -1.690 -7.341 17.598 1.00 84.38 254 THR A C 1
ATOM 2049 O O . THR A 1 254 ? -1.984 -6.327 16.970 1.00 84.38 254 THR A O 1
ATOM 2052 N N . VAL A 1 255 ? -2.559 -7.975 18.393 1.00 83.25 255 VAL A N 1
ATOM 2053 C CA . VAL A 1 255 ? -3.909 -7.472 18.678 1.00 83.25 255 VAL A CA 1
ATOM 2054 C C . VAL A 1 255 ? -3.996 -7.080 20.145 1.00 83.25 255 VAL A C 1
ATOM 2056 O O . VAL A 1 255 ? -3.694 -7.891 21.022 1.00 83.25 255 VAL A O 1
ATOM 2059 N N . SER A 1 256 ? -4.442 -5.858 20.413 1.00 74.25 256 SER A N 1
ATOM 2060 C CA . SER A 1 256 ? -4.636 -5.324 21.757 1.00 74.25 256 SER A CA 1
ATOM 2061 C C . SER A 1 256 ? -6.110 -4.964 21.985 1.00 74.25 256 SER A C 1
ATOM 2063 O O . SER A 1 256 ? -6.789 -4.441 21.104 1.00 74.25 256 SER A O 1
ATOM 2065 N N . TYR A 1 257 ? -6.638 -5.282 23.169 1.00 65.00 257 TYR A N 1
ATOM 2066 C CA . TYR A 1 257 ? -8.041 -5.024 23.553 1.00 65.00 257 TYR A CA 1
ATOM 2067 C C . TYR A 1 257 ? -8.172 -3.942 24.633 1.00 65.00 257 TYR A C 1
ATOM 2069 O O . TYR A 1 257 ? -9.270 -3.583 25.049 1.00 65.00 257 TYR A O 1
ATOM 2077 N N . ASP A 1 258 ? -7.041 -3.432 25.108 1.00 53.12 258 ASP A N 1
ATOM 2078 C CA . ASP A 1 258 ? -6.924 -2.354 26.087 1.00 53.12 258 ASP A CA 1
ATOM 2079 C C . ASP A 1 258 ? -7.189 -0.974 25.463 1.00 53.12 258 ASP A C 1
ATOM 2081 O O . ASP A 1 258 ? -7.727 -0.083 26.120 1.00 53.12 258 ASP A O 1
ATOM 2085 N N . LYS A 1 259 ? -6.849 -0.819 24.178 1.00 51.56 259 LYS A N 1
ATOM 2086 C CA . LYS A 1 259 ? -7.019 0.413 23.401 1.00 51.56 259 LYS A CA 1
ATOM 2087 C C . LYS A 1 259 ? -8.379 0.531 22.704 1.00 51.56 259 LYS A C 1
ATOM 2089 O O . LYS A 1 259 ? -8.761 1.628 22.331 1.00 51.56 259 LYS A O 1
ATOM 2094 N N . TRP A 1 260 ? -9.103 -0.567 22.471 1.00 57.69 260 TRP A N 1
ATOM 2095 C CA . TRP A 1 260 ? -10.397 -0.538 21.776 1.00 57.69 260 TRP A CA 1
ATOM 2096 C C . TRP A 1 260 ? -11.223 -1.787 22.069 1.00 57.69 260 TRP A C 1
ATOM 2098 O O . TRP A 1 260 ? -10.710 -2.904 22.036 1.00 57.69 260 TRP A O 1
ATOM 2108 N N . ALA A 1 261 ? -12.528 -1.613 22.299 1.00 55.75 261 ALA A N 1
ATOM 2109 C CA . ALA A 1 261 ? -13.406 -2.696 22.746 1.00 55.75 261 ALA A CA 1
ATOM 2110 C C . ALA A 1 261 ? -13.557 -3.839 21.724 1.00 55.75 261 ALA A C 1
ATOM 2112 O O . ALA A 1 261 ? -13.721 -4.989 22.125 1.00 55.75 261 ALA A O 1
ATOM 2113 N N . ASN A 1 262 ? -13.483 -3.538 20.421 1.00 63.88 262 ASN A N 1
ATOM 2114 C CA . ASN A 1 262 ? -13.506 -4.563 19.372 1.00 63.88 262 ASN A CA 1
ATOM 2115 C C . ASN A 1 262 ? -12.099 -5.081 19.005 1.00 63.88 262 ASN A C 1
ATOM 2117 O O . ASN A 1 262 ? -12.003 -5.977 18.175 1.00 63.88 262 ASN A O 1
ATOM 2121 N N . GLY A 1 263 ? -11.033 -4.524 19.591 1.00 65.25 263 GLY A N 1
ATOM 2122 C CA . GLY A 1 263 ? -9.637 -4.832 19.270 1.00 65.25 263 GLY A CA 1
ATOM 2123 C C . GLY A 1 263 ? -8.962 -3.824 18.329 1.00 65.25 263 GLY A C 1
ATOM 2124 O O . GLY A 1 263 ? -9.577 -3.299 17.397 1.00 65.25 263 GLY A O 1
ATOM 2125 N N . VAL A 1 264 ? -7.682 -3.563 18.594 1.00 74.69 264 VAL A N 1
ATOM 2126 C CA . VAL A 1 264 ? -6.754 -2.790 17.756 1.00 74.69 264 VAL A CA 1
ATOM 2127 C C . VAL A 1 264 ? -5.664 -3.721 17.260 1.00 74.69 264 VAL A C 1
ATOM 2129 O O . VAL A 1 264 ? -5.172 -4.541 18.031 1.00 74.69 264 VAL A O 1
ATOM 2132 N N . ILE A 1 265 ? -5.281 -3.590 15.998 1.00 87.75 265 ILE A N 1
ATOM 2133 C CA . ILE A 1 265 ? -4.211 -4.368 15.383 1.00 87.75 265 ILE A CA 1
ATOM 2134 C C . ILE A 1 265 ? -3.048 -3.423 15.078 1.00 87.75 265 ILE A C 1
ATOM 2136 O O . ILE A 1 265 ? -3.223 -2.489 14.298 1.00 87.75 265 ILE A O 1
ATOM 2140 N N . ASP A 1 266 ? -1.882 -3.661 15.673 1.00 87.06 266 ASP A N 1
ATOM 2141 C CA . ASP A 1 266 ? -0.655 -2.922 15.345 1.00 87.06 266 ASP A CA 1
ATOM 2142 C C . ASP A 1 266 ? -0.036 -3.537 14.087 1.00 87.06 266 ASP A C 1
ATOM 2144 O O . ASP A 1 266 ? 0.271 -4.735 14.053 1.00 87.06 266 ASP A O 1
ATOM 2148 N N . VAL A 1 267 ? 0.094 -2.727 13.038 1.00 90.94 267 VAL A N 1
ATOM 2149 C CA . VAL A 1 267 ? 0.656 -3.128 11.751 1.00 90.94 267 VAL A CA 1
ATOM 2150 C C . VAL A 1 267 ? 1.889 -2.295 11.423 1.00 90.94 267 VAL A C 1
ATOM 2152 O O . VAL A 1 267 ? 1.906 -1.067 11.533 1.00 90.94 267 VAL A O 1
ATOM 2155 N N . ASN A 1 268 ? 2.930 -2.983 10.959 1.00 92.00 268 ASN A N 1
ATOM 2156 C CA . ASN A 1 268 ? 4.184 -2.387 10.530 1.00 92.00 268 ASN A CA 1
ATOM 2157 C C . ASN A 1 268 ? 4.531 -2.897 9.130 1.00 92.00 268 ASN A C 1
ATOM 2159 O O . ASN A 1 268 ? 4.865 -4.068 8.960 1.00 92.00 268 ASN A O 1
ATOM 2163 N N . PHE A 1 269 ? 4.416 -2.015 8.144 1.00 92.94 269 PHE A N 1
ATOM 2164 C CA . PHE A 1 269 ? 4.794 -2.284 6.768 1.00 92.94 269 PHE A CA 1
ATOM 2165 C C . PHE A 1 269 ? 6.259 -1.917 6.535 1.00 92.94 269 PHE A C 1
ATOM 2167 O O . PHE A 1 269 ? 6.688 -0.796 6.840 1.00 92.94 269 PHE A O 1
ATOM 2174 N N . THR A 1 270 ? 6.992 -2.839 5.922 1.00 94.00 270 THR A N 1
ATOM 2175 C CA . THR A 1 270 ? 8.274 -2.567 5.279 1.00 94.00 270 THR A CA 1
ATOM 2176 C C . THR A 1 270 ? 7.969 -2.221 3.817 1.00 94.00 270 THR A C 1
ATOM 2178 O O . THR A 1 270 ? 7.340 -2.986 3.092 1.00 94.00 270 THR A O 1
ATOM 2181 N N . LEU A 1 271 ? 8.332 -1.011 3.388 1.00 93.38 271 LEU A N 1
ATOM 2182 C CA . LEU A 1 271 ? 8.030 -0.483 2.056 1.00 93.38 271 LEU A CA 1
ATOM 2183 C C . LEU A 1 271 ? 9.298 -0.419 1.210 1.00 93.38 271 LEU A C 1
ATOM 2185 O O . LEU A 1 271 ? 10.341 0.048 1.676 1.00 93.38 271 LEU A O 1
ATOM 2189 N N . GLN A 1 272 ? 9.183 -0.753 -0.072 1.00 92.31 272 GLN A N 1
ATOM 2190 C CA . GLN A 1 272 ? 10.182 -0.350 -1.055 1.00 92.31 272 GLN A CA 1
ATOM 2191 C C . GLN A 1 272 ? 10.355 1.179 -1.059 1.00 92.31 272 GLN A C 1
ATOM 2193 O O . GLN A 1 272 ? 9.406 1.916 -0.778 1.00 92.31 272 GLN A O 1
ATOM 2198 N N . PRO A 1 273 ? 11.563 1.685 -1.365 1.00 91.19 273 PRO A N 1
ATOM 2199 C CA . PRO A 1 273 ? 11.904 3.092 -1.157 1.00 91.19 273 PRO A CA 1
ATOM 2200 C C . PRO A 1 273 ? 11.088 4.080 -2.004 1.00 91.19 273 PRO A C 1
ATOM 2202 O O . PRO A 1 273 ? 11.047 5.260 -1.651 1.00 91.19 273 PRO A O 1
ATOM 2205 N N . TYR A 1 274 ? 10.442 3.617 -3.078 1.00 90.38 274 TYR A N 1
ATOM 2206 C CA . TYR A 1 274 ? 9.766 4.454 -4.068 1.00 90.38 274 TYR A CA 1
ATOM 2207 C C . TYR A 1 274 ? 8.244 4.262 -4.065 1.00 90.38 274 TYR A C 1
ATOM 2209 O O . TYR A 1 274 ? 7.754 3.133 -4.014 1.00 90.38 274 TYR A O 1
ATOM 2217 N N . GLU A 1 275 ? 7.509 5.360 -4.235 1.00 91.81 275 GLU A N 1
ATOM 2218 C CA . GLU A 1 275 ? 6.139 5.336 -4.754 1.00 91.81 275 GLU A CA 1
ATOM 2219 C C . GLU A 1 275 ? 6.181 5.050 -6.247 1.00 91.81 275 GLU A C 1
ATOM 2221 O O . GLU A 1 275 ? 6.997 5.622 -6.964 1.00 91.81 275 GLU A O 1
ATOM 2226 N N . THR A 1 276 ? 5.286 4.200 -6.729 1.00 90.88 276 THR A N 1
ATOM 2227 C CA . THR A 1 276 ? 5.169 3.847 -8.143 1.00 90.88 276 THR A CA 1
ATOM 2228 C C . THR A 1 276 ? 3.773 4.207 -8.641 1.00 90.88 276 THR A C 1
ATOM 2230 O O . THR A 1 276 ? 2.789 4.030 -7.925 1.00 90.88 276 THR A O 1
ATOM 2233 N N . SER A 1 277 ? 3.676 4.744 -9.853 1.00 90.81 277 SER A N 1
ATOM 2234 C CA . SER A 1 277 ? 2.384 5.020 -10.506 1.00 90.81 277 SER A CA 1
ATOM 2235 C C . SER A 1 277 ? 1.585 3.732 -10.689 1.00 90.81 277 SER A C 1
ATOM 2237 O O . SER A 1 277 ? 2.155 2.683 -10.975 1.00 90.81 277 SER A O 1
ATOM 2239 N N . ILE A 1 278 ? 0.263 3.794 -10.518 1.00 86.38 278 ILE A N 1
ATOM 2240 C CA . ILE A 1 278 ? -0.602 2.635 -10.792 1.00 86.38 278 ILE A CA 1
ATOM 2241 C C . ILE A 1 278 ? -0.684 2.367 -12.294 1.00 86.38 278 ILE A C 1
ATOM 2243 O O . ILE A 1 278 ? -0.568 1.217 -12.722 1.00 86.38 278 ILE A O 1
ATOM 2247 N N . GLU A 1 279 ? -0.870 3.430 -13.074 1.00 85.44 279 GLU A N 1
ATOM 2248 C CA . GLU A 1 279 ? -0.979 3.360 -14.526 1.00 85.44 279 GLU A CA 1
ATOM 2249 C C . GLU A 1 279 ? 0.389 3.606 -15.169 1.00 85.44 279 GLU A C 1
ATOM 2251 O O . GLU A 1 279 ? 1.069 4.566 -14.796 1.00 85.44 279 GLU A O 1
ATOM 2256 N N . PRO A 1 280 ? 0.814 2.764 -16.126 1.00 89.12 280 PRO A N 1
ATOM 2257 C CA . PRO A 1 280 ? 2.062 2.986 -16.830 1.00 89.12 280 PRO A CA 1
ATOM 2258 C C . PRO A 1 280 ? 1.927 4.147 -17.820 1.00 89.12 280 PRO A C 1
ATOM 2260 O O . PRO A 1 280 ? 0.900 4.301 -18.486 1.00 89.12 280 PRO A O 1
ATOM 2263 N N . PHE A 1 281 ? 3.001 4.910 -18.003 1.00 90.81 281 PHE A N 1
ATOM 2264 C CA . PHE A 1 281 ? 3.111 5.784 -19.166 1.00 90.81 281 PHE A CA 1
ATOM 2265 C C . PHE A 1 281 ? 3.425 4.942 -20.409 1.00 90.81 281 PHE A C 1
ATOM 2267 O O . PHE A 1 281 ? 4.018 3.861 -20.320 1.00 90.81 281 PHE A O 1
ATOM 2274 N N . SER A 1 282 ? 3.054 5.444 -21.585 1.00 93.12 282 SER A N 1
ATOM 2275 C CA . SER A 1 282 ? 3.384 4.813 -22.859 1.00 93.12 282 SER A CA 1
ATOM 2276 C C . SER A 1 282 ? 3.535 5.861 -23.955 1.00 93.12 282 SER A C 1
ATOM 2278 O O . SER A 1 282 ? 2.700 6.754 -24.084 1.00 93.12 282 SER A O 1
ATOM 2280 N N . VAL A 1 283 ? 4.607 5.745 -24.734 1.00 94.00 283 VAL A N 1
ATOM 2281 C CA . VAL A 1 283 ? 4.923 6.605 -25.877 1.00 94.00 283 VAL A CA 1
ATOM 2282 C C . VAL A 1 283 ? 5.215 5.715 -27.069 1.00 94.00 283 VAL A C 1
ATOM 2284 O O . VAL A 1 283 ? 6.020 4.791 -26.950 1.00 94.00 283 VAL A O 1
ATOM 2287 N N . VAL A 1 284 ? 4.578 5.993 -28.204 1.00 94.06 284 VAL A N 1
ATOM 2288 C CA . VAL A 1 284 ? 4.744 5.236 -29.448 1.00 94.06 284 VAL A CA 1
ATOM 2289 C C . VAL A 1 284 ? 5.234 6.178 -30.532 1.00 94.06 284 VAL A C 1
ATOM 2291 O O . VAL A 1 284 ? 4.610 7.203 -30.782 1.00 94.06 284 VAL A O 1
ATOM 2294 N N . GLU A 1 285 ? 6.328 5.813 -31.190 1.00 94.88 285 GLU A N 1
ATOM 2295 C CA . GLU A 1 285 ? 6.901 6.581 -32.291 1.00 94.88 285 GLU A CA 1
ATOM 2296 C C . GLU A 1 285 ? 7.351 5.665 -33.425 1.00 94.88 285 GLU A C 1
ATOM 2298 O O . GLU A 1 285 ? 7.833 4.553 -33.207 1.00 94.88 285 GLU A O 1
ATOM 2303 N N . ASN A 1 286 ? 7.232 6.153 -34.658 1.00 93.38 286 ASN A N 1
ATOM 2304 C CA . ASN A 1 286 ? 7.747 5.456 -35.832 1.00 93.38 286 ASN A CA 1
ATOM 2305 C C . ASN A 1 286 ? 9.120 6.020 -36.196 1.00 93.38 286 ASN A C 1
ATOM 2307 O O . ASN A 1 286 ? 9.255 7.212 -36.469 1.00 93.38 286 ASN A O 1
ATOM 2311 N N . ILE A 1 287 ? 10.137 5.160 -36.253 1.00 93.31 287 ILE A N 1
ATOM 2312 C CA . ILE A 1 287 ? 11.494 5.555 -36.632 1.00 93.31 287 ILE A CA 1
ATOM 2313 C C . ILE A 1 287 ? 11.906 4.891 -37.943 1.00 93.31 287 ILE A C 1
ATOM 2315 O O . ILE A 1 287 ? 11.603 3.728 -38.208 1.00 93.31 287 ILE A O 1
ATOM 2319 N N . THR A 1 288 ? 12.635 5.635 -38.774 1.00 90.88 288 THR A N 1
ATOM 2320 C CA . THR A 1 288 ? 13.275 5.112 -39.988 1.00 90.88 288 THR A CA 1
ATOM 2321 C C . THR A 1 288 ? 14.766 5.366 -39.884 1.00 90.88 288 THR A C 1
ATOM 2323 O O . THR A 1 288 ? 15.186 6.520 -39.844 1.00 90.88 288 THR A O 1
ATOM 2326 N N . THR A 1 289 ? 15.563 4.300 -39.823 1.00 88.38 289 THR A N 1
ATOM 2327 C CA . THR A 1 289 ? 17.007 4.319 -39.520 1.00 88.38 289 THR A CA 1
ATOM 2328 C C . THR A 1 289 ? 17.358 4.876 -38.130 1.00 88.38 289 THR A C 1
ATOM 2330 O O . THR A 1 289 ? 18.053 4.203 -37.375 1.00 88.38 289 THR A O 1
ATOM 2333 N N . SER A 1 290 ? 16.905 6.076 -37.761 1.00 92.50 290 SER A N 1
ATOM 2334 C CA . SER A 1 290 ? 17.134 6.697 -36.453 1.00 92.50 290 SER A CA 1
ATOM 2335 C C . SER A 1 290 ? 16.047 7.723 -36.127 1.00 92.50 290 SER A C 1
ATOM 2337 O O . SER A 1 290 ? 15.534 8.385 -37.024 1.00 92.50 290 SER A O 1
ATOM 2339 N N . GLY A 1 291 ? 15.743 7.903 -34.843 1.00 91.81 291 GLY A N 1
ATOM 2340 C CA . GLY A 1 291 ? 14.842 8.947 -34.355 1.00 91.81 291 GLY A CA 1
ATOM 2341 C C . GLY A 1 291 ? 14.994 9.180 -32.853 1.00 91.81 291 GLY A C 1
ATOM 2342 O O . GLY A 1 291 ? 15.486 8.308 -32.136 1.00 91.81 291 GLY A O 1
ATOM 2343 N N . THR A 1 292 ? 14.578 10.356 -32.387 1.00 92.00 292 THR A N 1
ATOM 2344 C CA . THR A 1 292 ? 14.567 10.709 -30.962 1.00 92.00 292 THR A CA 1
ATOM 2345 C C . THR A 1 292 ? 13.132 10.758 -30.467 1.00 92.00 292 THR A C 1
ATOM 2347 O O . THR A 1 292 ? 12.299 11.445 -31.051 1.00 92.00 292 THR A O 1
ATOM 2350 N N . ILE A 1 293 ? 12.860 10.032 -29.388 1.00 91.31 293 ILE A N 1
ATOM 2351 C CA . ILE A 1 293 ? 11.550 9.924 -28.755 1.00 91.31 293 ILE A CA 1
ATOM 2352 C C . ILE A 1 293 ? 11.526 10.867 -27.553 1.00 91.31 293 ILE A C 1
ATOM 2354 O O . ILE A 1 293 ? 12.308 10.706 -26.611 1.00 91.31 293 ILE A O 1
ATOM 2358 N N . SER A 1 294 ? 10.635 11.857 -27.587 1.00 88.69 294 SER A N 1
ATOM 2359 C CA . SER A 1 294 ? 10.431 12.794 -26.482 1.00 88.69 294 SER A CA 1
ATOM 2360 C C . SER A 1 294 ? 9.528 12.176 -25.414 1.00 88.69 294 SER A C 1
ATOM 2362 O O . SER A 1 294 ? 8.383 11.822 -25.683 1.00 88.69 294 SER A O 1
ATOM 2364 N N . ILE A 1 295 ? 10.035 12.084 -24.186 1.00 85.69 295 ILE A N 1
ATOM 2365 C CA . ILE A 1 295 ? 9.335 11.472 -23.040 1.00 85.69 295 ILE A CA 1
ATOM 2366 C C . ILE A 1 295 ? 8.859 12.496 -21.997 1.00 85.69 295 ILE A C 1
ATOM 2368 O O . ILE A 1 295 ? 8.077 12.155 -21.114 1.00 85.69 295 ILE A O 1
ATOM 2372 N N . SER A 1 296 ? 9.271 13.761 -22.116 1.00 84.19 296 SER A N 1
ATOM 2373 C CA . SER A 1 296 ? 8.997 14.833 -21.145 1.00 84.19 296 SER A CA 1
ATOM 2374 C C . SER A 1 296 ? 7.513 15.159 -20.943 1.00 84.19 296 SER A C 1
ATOM 2376 O O . SER A 1 296 ? 7.125 15.601 -19.866 1.00 84.19 296 SER A O 1
ATOM 2378 N N . ASN A 1 297 ? 6.666 14.913 -21.946 1.00 83.62 297 ASN A N 1
ATOM 2379 C CA . ASN A 1 297 ? 5.219 15.133 -21.840 1.00 83.62 297 ASN A CA 1
ATOM 2380 C C . ASN A 1 297 ? 4.480 14.008 -21.099 1.00 83.62 297 ASN A C 1
ATOM 2382 O O . ASN A 1 297 ? 3.298 14.161 -20.809 1.00 83.62 297 ASN A O 1
ATOM 2386 N N . TYR A 1 298 ? 5.149 12.883 -20.840 1.00 82.56 298 TYR A N 1
ATOM 2387 C CA . TYR A 1 298 ? 4.529 11.665 -20.312 1.00 82.56 298 TYR A CA 1
ATOM 2388 C C . TYR A 1 298 ? 5.079 11.254 -18.951 1.00 82.56 298 TYR A C 1
ATOM 2390 O O . TYR A 1 298 ? 4.447 10.465 -18.256 1.00 82.56 298 TYR A O 1
ATOM 2398 N N . VAL A 1 299 ? 6.262 11.754 -18.591 1.00 83.12 299 VAL A N 1
ATOM 2399 C CA . VAL A 1 299 ? 6.927 11.424 -17.337 1.00 83.12 299 VAL A CA 1
ATOM 2400 C C . VAL A 1 299 ? 7.120 12.697 -16.517 1.00 83.12 299 VAL A C 1
ATOM 2402 O O . VAL A 1 299 ? 7.771 13.654 -16.930 1.00 83.12 299 VAL A O 1
ATOM 2405 N N . HIS A 1 300 ? 6.551 12.677 -15.322 1.00 82.94 300 HIS A N 1
ATOM 2406 C CA . HIS A 1 300 ? 6.537 13.716 -14.298 1.00 82.94 300 HIS A CA 1
ATOM 2407 C C . HIS A 1 300 ? 7.102 13.187 -12.963 1.00 82.94 300 HIS A C 1
ATOM 2409 O O . HIS A 1 300 ? 6.845 13.738 -11.883 1.00 82.94 300 HIS A O 1
ATOM 2415 N N . SER A 1 301 ? 7.864 12.092 -13.023 1.00 82.94 301 SER A N 1
ATOM 2416 C CA . SER A 1 301 ? 8.556 11.493 -11.886 1.00 82.94 301 SER A CA 1
ATOM 2417 C C . SER A 1 301 ? 9.591 12.455 -11.289 1.00 82.94 301 SER A C 1
ATOM 2419 O O . SER A 1 301 ? 10.189 13.268 -11.991 1.00 82.94 301 SER A O 1
ATOM 2421 N N . ASN A 1 302 ? 9.824 12.372 -9.974 1.00 85.06 302 ASN A N 1
ATOM 2422 C CA . ASN A 1 302 ? 10.937 13.085 -9.322 1.00 85.06 302 ASN A CA 1
ATOM 2423 C C . ASN A 1 302 ? 12.138 12.165 -9.037 1.00 85.06 302 ASN A C 1
ATOM 2425 O O . ASN A 1 302 ? 13.144 12.613 -8.480 1.00 85.06 302 ASN A O 1
ATOM 2429 N N . PHE A 1 303 ? 12.026 10.894 -9.428 1.00 86.69 303 PHE A N 1
ATOM 2430 C CA . PHE A 1 303 ? 13.076 9.897 -9.337 1.00 86.69 303 PHE A CA 1
ATOM 2431 C C . PHE A 1 303 ? 13.260 9.154 -10.663 1.00 86.69 303 PHE A C 1
ATOM 2433 O O . PHE A 1 303 ? 12.318 9.027 -11.455 1.00 86.69 303 PHE A O 1
ATOM 2440 N N . ASP A 1 304 ? 14.484 8.680 -10.896 1.00 87.88 304 ASP A N 1
ATOM 2441 C CA . ASP A 1 304 ? 14.839 7.957 -12.114 1.00 87.88 304 ASP A CA 1
ATOM 2442 C C . ASP A 1 304 ? 14.044 6.649 -12.205 1.00 87.88 304 ASP A C 1
ATOM 2444 O O . ASP A 1 304 ? 13.820 5.965 -11.197 1.00 87.88 304 ASP A O 1
ATOM 2448 N N . THR A 1 305 ? 13.601 6.295 -13.412 1.00 88.38 305 THR A N 1
ATOM 2449 C CA . THR A 1 305 ? 12.713 5.145 -13.604 1.00 88.38 305 THR A CA 1
ATOM 2450 C C . THR A 1 305 ? 13.200 4.147 -14.648 1.00 88.38 305 THR A C 1
ATOM 2452 O O . THR A 1 305 ? 13.846 4.497 -15.638 1.00 88.38 305 THR A O 1
ATOM 2455 N N . ASN A 1 306 ? 12.865 2.880 -14.405 1.00 90.56 306 ASN A N 1
ATOM 2456 C CA . ASN A 1 306 ? 13.048 1.795 -15.356 1.00 90.56 306 ASN A CA 1
ATOM 2457 C C . ASN A 1 306 ? 11.952 1.857 -16.424 1.00 90.56 306 ASN A C 1
ATOM 2459 O O . ASN A 1 306 ? 10.842 2.335 -16.182 1.00 90.56 306 ASN A O 1
ATOM 2463 N N . PHE A 1 307 ? 12.250 1.323 -17.600 1.00 92.31 307 PHE A N 1
ATOM 2464 C CA . PHE A 1 307 ? 11.320 1.286 -18.714 1.00 92.31 307 PHE A CA 1
ATOM 2465 C C . PHE A 1 307 ? 11.388 -0.053 -19.441 1.00 92.31 307 PHE A C 1
ATOM 2467 O O . PHE A 1 307 ? 12.366 -0.801 -19.385 1.00 92.31 307 PHE A O 1
ATOM 2474 N N . LYS A 1 308 ? 10.311 -0.333 -20.160 1.00 94.50 308 LYS A N 1
ATOM 2475 C CA . LYS A 1 308 ? 10.184 -1.412 -21.119 1.00 94.50 308 LYS A CA 1
ATOM 2476 C C . LYS A 1 308 ? 10.135 -0.820 -22.509 1.00 94.50 308 LYS A C 1
ATOM 2478 O O . LYS A 1 308 ? 9.427 0.153 -22.772 1.00 94.50 308 LYS A O 1
ATOM 2483 N N . LEU A 1 309 ? 10.889 -1.442 -23.391 1.00 95.25 309 LEU A N 1
ATOM 2484 C CA . LEU A 1 309 ? 10.938 -1.133 -24.800 1.00 95.25 309 LEU A CA 1
ATOM 2485 C C . LEU A 1 309 ? 10.256 -2.267 -25.559 1.00 95.25 309 LEU A C 1
ATOM 2487 O O . LEU A 1 309 ? 10.568 -3.433 -25.335 1.00 95.25 309 LEU A O 1
ATOM 2491 N N . ASN A 1 310 ? 9.375 -1.914 -26.483 1.00 96.69 310 ASN A N 1
ATOM 2492 C CA . ASN A 1 310 ? 8.804 -2.834 -27.449 1.00 96.69 310 ASN A CA 1
ATOM 2493 C C . ASN A 1 310 ? 9.022 -2.275 -28.860 1.00 96.69 310 ASN A C 1
ATOM 2495 O O . ASN A 1 310 ? 8.621 -1.151 -29.147 1.00 96.69 310 ASN A O 1
ATOM 2499 N N . VAL A 1 311 ? 9.684 -3.035 -29.728 1.00 96.50 311 VAL A N 1
ATOM 2500 C CA . VAL A 1 311 ? 10.033 -2.624 -31.091 1.00 96.50 311 VAL A CA 1
ATOM 2501 C C . VAL A 1 311 ? 9.410 -3.591 -32.081 1.00 96.50 311 VAL A C 1
ATOM 2503 O O . VAL A 1 311 ? 9.730 -4.780 -32.076 1.00 96.50 311 VAL A O 1
ATOM 2506 N N . VAL A 1 312 ? 8.576 -3.076 -32.977 1.00 97.19 312 VAL A N 1
ATOM 2507 C CA . VAL A 1 312 ? 7.936 -3.855 -34.039 1.00 97.19 312 VAL A CA 1
ATOM 2508 C C . VAL A 1 312 ? 8.548 -3.466 -35.375 1.00 97.19 312 VAL A C 1
ATOM 2510 O O . VAL A 1 312 ? 8.518 -2.298 -35.759 1.00 97.19 312 VAL A O 1
ATOM 2513 N N . ASN A 1 313 ? 9.101 -4.430 -36.115 1.00 95.94 313 ASN A N 1
ATOM 2514 C CA . ASN A 1 313 ? 9.570 -4.152 -37.473 1.00 95.94 313 ASN A CA 1
ATOM 2515 C C . ASN A 1 313 ? 8.366 -3.961 -38.409 1.00 95.94 313 ASN A C 1
ATOM 2517 O O . ASN A 1 313 ? 7.695 -4.927 -38.767 1.00 95.94 313 ASN A O 1
ATOM 2521 N N . THR A 1 314 ? 8.091 -2.727 -38.817 1.00 95.44 314 THR A N 1
ATOM 2522 C CA . THR A 1 314 ? 6.973 -2.399 -39.713 1.00 95.44 314 THR A CA 1
ATOM 2523 C C . THR A 1 314 ? 7.399 -2.376 -41.183 1.00 95.44 314 THR A C 1
ATOM 2525 O O . THR A 1 314 ? 6.558 -2.519 -42.075 1.00 95.44 314 THR A O 1
ATOM 2528 N N . GLY A 1 315 ? 8.703 -2.254 -41.450 1.00 91.50 315 GLY A N 1
ATOM 2529 C CA . GLY A 1 315 ? 9.285 -2.235 -42.787 1.00 91.50 315 GLY A CA 1
ATOM 2530 C C . GLY A 1 315 ? 9.565 -3.620 -43.380 1.00 91.50 315 GLY A C 1
ATOM 2531 O O . GLY A 1 315 ? 9.481 -4.655 -42.724 1.00 91.50 315 GLY A O 1
ATOM 2532 N N . SER A 1 316 ? 9.947 -3.635 -44.659 1.00 90.69 316 SER A N 1
ATOM 2533 C CA . SER A 1 316 ? 10.351 -4.852 -45.380 1.00 90.69 316 SER A CA 1
ATOM 2534 C C . SER A 1 316 ? 11.810 -5.258 -45.132 1.00 90.69 316 SER A C 1
ATOM 2536 O O . SER A 1 316 ? 12.196 -6.393 -45.406 1.00 90.69 316 SER A O 1
ATOM 2538 N N . THR A 1 317 ? 12.643 -4.333 -44.649 1.00 93.44 317 THR A N 1
ATOM 2539 C CA . THR A 1 317 ? 14.062 -4.576 -44.356 1.00 93.44 317 THR A CA 1
ATOM 2540 C C . THR A 1 317 ? 14.196 -5.265 -42.999 1.00 93.44 317 THR A C 1
ATOM 2542 O O . THR A 1 317 ? 13.681 -4.769 -41.999 1.00 93.44 317 THR A O 1
ATOM 2545 N N . ALA A 1 318 ? 14.906 -6.393 -42.939 1.00 93.12 318 ALA A N 1
ATOM 2546 C CA . ALA A 1 318 ? 15.154 -7.084 -41.675 1.00 93.12 318 ALA A CA 1
ATOM 2547 C C . ALA A 1 318 ? 16.041 -6.242 -40.741 1.00 93.12 318 ALA A C 1
ATOM 2549 O O . ALA A 1 318 ? 17.049 -5.678 -41.182 1.00 93.12 318 ALA A O 1
ATOM 2550 N N . ILE A 1 319 ? 15.696 -6.194 -39.451 1.00 94.69 319 ILE A N 1
ATOM 2551 C CA . ILE A 1 319 ? 16.504 -5.517 -38.431 1.00 94.69 319 ILE A CA 1
ATOM 2552 C C . ILE A 1 319 ? 17.425 -6.537 -37.768 1.00 94.69 319 ILE A C 1
ATOM 2554 O O . ILE A 1 319 ? 16.965 -7.511 -37.176 1.00 94.69 319 ILE A O 1
ATOM 2558 N N . ASN A 1 320 ? 18.734 -6.333 -37.875 1.00 94.00 320 ASN A N 1
ATOM 2559 C CA . ASN A 1 320 ? 19.743 -7.201 -37.252 1.00 94.00 320 ASN A CA 1
ATOM 2560 C C . ASN A 1 320 ? 20.464 -6.527 -36.080 1.00 94.00 320 ASN A C 1
ATOM 2562 O O . ASN A 1 320 ? 21.191 -7.187 -35.341 1.00 94.00 320 ASN A O 1
ATOM 2566 N N . LYS A 1 321 ? 20.256 -5.223 -35.904 1.00 93.88 321 LYS A N 1
ATOM 2567 C CA . LYS A 1 321 ? 20.843 -4.445 -34.827 1.00 93.88 321 LYS A CA 1
ATOM 2568 C C . LYS A 1 321 ? 19.908 -3.312 -34.448 1.00 93.88 321 LYS A C 1
ATOM 2570 O O . LYS A 1 321 ? 19.542 -2.505 -35.299 1.00 93.88 321 LYS A O 1
ATOM 2575 N N . PHE A 1 322 ? 19.579 -3.244 -33.168 1.00 94.25 322 PHE A N 1
ATOM 2576 C CA . PHE A 1 322 ? 18.850 -2.136 -32.571 1.00 94.25 322 PHE A CA 1
ATOM 2577 C C . PHE A 1 322 ? 19.748 -1.446 -31.546 1.00 94.25 322 PHE A C 1
ATOM 2579 O O . PHE A 1 322 ? 20.540 -2.088 -30.858 1.00 94.25 322 PHE A O 1
ATOM 2586 N N . THR A 1 323 ? 19.697 -0.125 -31.473 1.00 93.75 323 THR A N 1
ATOM 2587 C CA . THR A 1 323 ? 20.484 0.666 -30.527 1.00 93.75 323 THR A CA 1
ATOM 2588 C C . THR A 1 323 ? 19.601 1.721 -29.888 1.00 93.75 323 THR A C 1
ATOM 2590 O O . THR A 1 323 ? 18.947 2.485 -30.591 1.00 93.75 323 THR A O 1
ATOM 2593 N N . LEU A 1 324 ? 19.643 1.782 -28.562 1.00 92.94 324 LEU A N 1
ATOM 2594 C CA . LEU A 1 324 ? 18.976 2.777 -27.737 1.00 92.94 324 LEU A CA 1
ATOM 2595 C C . LEU A 1 324 ? 20.020 3.573 -26.962 1.00 92.94 324 LEU A C 1
ATOM 2597 O O . LEU A 1 324 ? 20.959 2.996 -26.414 1.00 92.94 324 LEU A O 1
ATOM 2601 N N . VAL A 1 325 ? 19.839 4.887 -26.907 1.00 91.25 325 VAL A N 1
ATOM 2602 C CA . VAL A 1 325 ? 20.654 5.811 -26.118 1.00 91.25 325 VAL A CA 1
ATOM 2603 C C . VAL A 1 325 ? 19.725 6.688 -25.292 1.00 91.25 325 VAL A C 1
ATOM 2605 O O . VAL A 1 325 ? 18.882 7.393 -25.848 1.00 91.25 325 VAL A O 1
ATOM 2608 N N . VAL A 1 326 ? 19.884 6.662 -23.971 1.00 87.94 326 VAL A N 1
ATOM 2609 C CA . VAL A 1 326 ? 19.267 7.657 -23.090 1.00 87.94 326 VAL A CA 1
ATOM 2610 C C . VAL A 1 326 ? 20.143 8.903 -23.135 1.00 87.94 326 VAL A C 1
ATOM 2612 O O . VAL A 1 326 ? 21.261 8.896 -22.624 1.00 87.94 326 VAL A O 1
ATOM 2615 N N . ASN A 1 327 ? 19.658 9.972 -23.766 1.00 87.12 327 ASN A N 1
ATOM 2616 C CA . ASN A 1 327 ? 20.499 11.125 -24.103 1.00 87.12 327 ASN A CA 1
ATOM 2617 C C . ASN A 1 327 ? 21.020 11.858 -22.854 1.00 87.12 327 ASN A C 1
ATOM 2619 O O . ASN A 1 327 ? 22.177 12.268 -22.826 1.00 87.12 327 ASN A O 1
ATOM 2623 N N . ALA A 1 328 ? 20.204 11.923 -21.798 1.00 84.19 328 ALA A N 1
ATOM 2624 C CA . ALA A 1 328 ? 20.533 12.579 -20.532 1.00 84.19 328 ALA A CA 1
ATOM 2625 C C . ALA A 1 328 ? 21.782 12.012 -19.835 1.00 84.19 328 ALA A C 1
ATOM 2627 O O . ALA A 1 328 ? 22.570 12.749 -19.243 1.00 84.19 328 ALA A O 1
ATOM 2628 N N . THR A 1 329 ? 21.943 10.687 -19.855 1.00 81.94 329 THR A N 1
ATOM 2629 C CA . THR A 1 329 ? 23.048 9.989 -19.175 1.00 81.94 329 THR A CA 1
ATOM 2630 C C . THR A 1 329 ? 24.106 9.482 -20.147 1.00 81.94 329 THR A C 1
ATOM 2632 O O . THR A 1 329 ? 25.197 9.105 -19.723 1.00 81.94 329 THR A O 1
ATOM 2635 N N . ASN A 1 330 ? 23.799 9.498 -21.448 1.00 85.31 330 ASN A N 1
ATOM 2636 C CA . ASN A 1 330 ? 24.560 8.842 -22.505 1.00 85.31 330 ASN A CA 1
ATOM 2637 C C . ASN A 1 330 ? 24.717 7.322 -22.276 1.00 85.31 330 ASN A C 1
ATOM 2639 O O . ASN A 1 330 ? 25.630 6.693 -22.821 1.00 85.31 330 ASN A O 1
ATOM 2643 N N . ASP A 1 331 ? 23.822 6.722 -21.482 1.00 87.06 331 ASP A N 1
ATOM 2644 C CA . ASP A 1 331 ? 23.750 5.274 -21.320 1.00 87.06 331 ASP A CA 1
ATOM 2645 C C . ASP A 1 331 ? 23.175 4.653 -22.587 1.00 87.06 331 ASP A C 1
ATOM 2647 O O . ASP A 1 331 ? 22.168 5.112 -23.137 1.00 87.06 331 ASP A O 1
ATOM 2651 N N . LYS A 1 332 ? 23.822 3.589 -23.058 1.00 88.88 332 LYS A N 1
ATOM 2652 C CA . LYS A 1 332 ? 23.500 2.969 -24.335 1.00 88.88 332 LYS A CA 1
ATOM 2653 C C . LYS A 1 332 ? 23.334 1.465 -24.201 1.00 88.88 332 LYS A C 1
ATOM 2655 O O . LYS A 1 332 ? 24.163 0.773 -23.606 1.00 88.88 332 LYS A O 1
ATOM 2660 N N . VAL A 1 333 ? 22.282 0.983 -24.852 1.00 91.44 333 VAL A N 1
ATOM 2661 C CA . VAL A 1 333 ? 21.985 -0.431 -25.069 1.00 91.44 333 VAL A CA 1
ATOM 2662 C C . VAL A 1 333 ? 22.095 -0.722 -26.549 1.00 91.44 333 VAL A C 1
ATOM 2664 O O . VAL A 1 333 ? 21.485 -0.053 -27.382 1.00 91.44 333 VAL A O 1
ATOM 2667 N N . VAL A 1 334 ? 22.861 -1.748 -26.881 1.00 92.00 334 VAL A N 1
ATOM 2668 C CA . VAL A 1 334 ? 22.936 -2.302 -28.226 1.00 92.00 334 VAL A CA 1
ATOM 2669 C C . VAL A 1 334 ? 22.391 -3.716 -28.178 1.00 92.00 334 VAL A C 1
ATOM 2671 O O . VAL A 1 334 ? 22.898 -4.546 -27.440 1.00 92.00 334 VAL A O 1
ATOM 2674 N N . ILE A 1 335 ? 21.374 -3.999 -28.981 1.00 91.94 335 ILE A N 1
ATOM 2675 C CA . ILE A 1 335 ? 20.853 -5.349 -29.176 1.00 91.94 335 ILE A CA 1
ATOM 2676 C C . ILE A 1 335 ? 21.327 -5.811 -30.554 1.00 91.94 335 ILE A C 1
ATOM 2678 O O . ILE A 1 335 ? 20.759 -5.427 -31.579 1.00 91.94 335 ILE A O 1
ATOM 2682 N N . ASP A 1 336 ? 22.416 -6.581 -30.584 1.00 92.88 336 ASP A N 1
ATOM 2683 C CA . ASP A 1 336 ? 23.060 -7.067 -31.809 1.00 92.88 336 ASP A CA 1
ATOM 2684 C C . ASP A 1 336 ? 22.613 -8.505 -32.112 1.00 92.88 336 ASP A C 1
ATOM 2686 O O . ASP A 1 336 ? 23.233 -9.495 -31.720 1.00 92.88 336 ASP A O 1
ATOM 2690 N N . LEU A 1 337 ? 21.477 -8.618 -32.801 1.00 91.81 337 LEU A N 1
ATOM 2691 C CA . LEU A 1 337 ? 20.889 -9.896 -33.206 1.00 91.81 337 LEU A CA 1
ATOM 2692 C C . LEU A 1 337 ? 21.770 -10.611 -34.245 1.00 91.81 337 LEU A C 1
ATOM 2694 O O . LEU A 1 337 ? 21.882 -11.841 -34.235 1.00 91.81 337 LEU A O 1
ATOM 2698 N N . GLY A 1 338 ? 22.443 -9.841 -35.106 1.00 89.31 338 GLY A N 1
ATOM 2699 C CA . GLY A 1 338 ? 23.309 -10.345 -36.169 1.00 89.31 338 GLY A CA 1
ATOM 2700 C C . GLY A 1 338 ? 24.474 -11.189 -35.651 1.00 89.31 338 GLY A C 1
ATOM 2701 O O . GLY A 1 338 ? 24.753 -12.246 -36.221 1.00 89.31 338 GLY A O 1
ATOM 2702 N N . LYS A 1 339 ? 25.091 -10.804 -34.523 1.00 89.62 339 LYS A N 1
ATOM 2703 C CA . LYS A 1 339 ? 26.142 -11.605 -33.855 1.00 89.62 339 LYS A CA 1
ATOM 2704 C C . LYS A 1 339 ? 25.697 -13.023 -33.495 1.00 89.62 339 LYS A C 1
ATOM 2706 O O . LYS A 1 339 ? 26.528 -13.925 -33.409 1.00 89.62 339 LYS A O 1
ATOM 2711 N N . HIS A 1 340 ? 24.396 -13.235 -33.324 1.00 89.81 340 HIS A N 1
ATOM 2712 C CA . HIS A 1 340 ? 23.810 -14.522 -32.964 1.00 89.81 340 HIS A CA 1
ATOM 2713 C C . HIS A 1 340 ? 22.961 -15.139 -34.080 1.00 89.81 340 HIS A C 1
ATOM 2715 O O . HIS A 1 340 ? 22.186 -16.053 -33.809 1.00 89.81 340 HIS A O 1
ATOM 2721 N N . SER A 1 341 ? 23.130 -14.686 -35.330 1.00 91.25 341 SER A N 1
ATOM 2722 C CA . SER A 1 341 ? 22.361 -15.165 -36.493 1.00 91.25 341 SER A CA 1
ATOM 2723 C C . SER A 1 341 ? 20.841 -15.010 -36.330 1.00 91.25 341 SER A C 1
ATOM 2725 O O . SER A 1 341 ? 20.065 -15.800 -36.863 1.00 91.25 341 SER A O 1
ATOM 2727 N N . LEU A 1 342 ? 20.413 -13.990 -35.583 1.00 93.06 342 LEU A N 1
ATOM 2728 C CA . LEU A 1 342 ? 19.015 -13.613 -35.410 1.00 93.06 342 LEU A CA 1
ATOM 2729 C C . LEU A 1 342 ? 18.704 -12.364 -36.242 1.00 93.06 342 LEU A C 1
ATOM 2731 O O . LEU A 1 342 ? 19.578 -11.548 -36.538 1.00 93.06 342 LEU A O 1
ATOM 2735 N N . SER A 1 343 ? 17.437 -12.203 -36.613 1.00 92.69 343 SER A N 1
ATOM 2736 C CA . SER A 1 343 ? 16.950 -10.990 -37.270 1.00 92.69 343 SER A CA 1
ATOM 2737 C C . SER A 1 343 ? 15.462 -10.792 -37.005 1.00 92.69 343 SER A C 1
ATOM 2739 O O . SER A 1 343 ? 14.709 -11.757 -36.877 1.00 92.69 343 SER A O 1
ATOM 2741 N N . MET A 1 344 ? 15.038 -9.535 -36.929 1.00 94.75 344 MET A N 1
ATOM 2742 C CA . MET A 1 344 ? 13.633 -9.152 -36.893 1.00 94.75 344 MET A CA 1
ATOM 2743 C C . MET A 1 344 ? 13.148 -8.962 -38.328 1.00 94.75 344 MET A C 1
ATOM 2745 O O . MET A 1 344 ? 13.440 -7.944 -38.956 1.00 94.75 344 MET A O 1
ATOM 2749 N N . ILE A 1 345 ? 12.414 -9.934 -38.860 1.00 93.94 345 ILE A N 1
ATOM 2750 C CA . ILE A 1 345 ? 11.665 -9.777 -40.117 1.00 93.94 345 ILE A CA 1
ATOM 2751 C C . ILE A 1 345 ? 10.446 -8.865 -39.916 1.00 93.94 345 ILE A C 1
ATOM 2753 O O . ILE A 1 345 ? 10.126 -8.512 -38.782 1.00 93.94 345 ILE A O 1
ATOM 2757 N N . GLN A 1 346 ? 9.755 -8.497 -40.995 1.00 95.12 346 GLN A N 1
ATOM 2758 C CA . GLN A 1 346 ? 8.520 -7.715 -40.905 1.00 95.12 346 GLN A CA 1
ATOM 2759 C C . GLN A 1 346 ? 7.511 -8.375 -39.946 1.00 95.12 346 GLN A C 1
ATOM 2761 O O . GLN A 1 346 ? 7.265 -9.578 -40.023 1.00 95.12 346 GLN A O 1
ATOM 2766 N N . GLY A 1 347 ? 6.950 -7.582 -39.035 1.00 94.62 347 GLY A N 1
ATOM 2767 C CA . GLY A 1 347 ? 6.028 -8.012 -37.984 1.00 94.62 347 GLY A CA 1
ATOM 2768 C C . GLY A 1 347 ? 6.690 -8.642 -36.754 1.00 94.62 347 GLY A C 1
ATOM 2769 O O . GLY A 1 347 ? 5.989 -8.930 -35.788 1.00 94.62 347 GLY A O 1
ATOM 2770 N N . ALA A 1 348 ? 8.011 -8.859 -36.752 1.00 95.62 348 ALA A N 1
ATOM 2771 C CA . ALA A 1 348 ? 8.707 -9.378 -35.578 1.00 95.62 348 ALA A CA 1
ATOM 2772 C C . ALA A 1 348 ? 8.782 -8.329 -34.461 1.00 95.62 348 ALA A C 1
ATOM 2774 O O . ALA A 1 348 ? 8.936 -7.132 -34.723 1.00 95.62 348 ALA A O 1
ATOM 2775 N N . VAL A 1 349 ? 8.724 -8.817 -33.223 1.00 96.94 349 VAL A N 1
ATOM 2776 C CA . VAL A 1 349 ? 8.615 -8.017 -32.002 1.00 96.94 349 VAL A CA 1
ATOM 2777 C C . VAL A 1 349 ? 9.842 -8.250 -31.127 1.00 96.94 349 VAL A C 1
ATOM 2779 O O . VAL A 1 349 ? 10.149 -9.393 -30.780 1.00 96.94 349 VAL A O 1
ATOM 2782 N N . LEU A 1 350 ? 10.544 -7.173 -30.782 1.00 96.62 350 LEU A N 1
ATOM 2783 C CA . LEU A 1 350 ? 11.663 -7.166 -29.844 1.00 96.62 350 LEU A CA 1
ATOM 2784 C C . LEU A 1 350 ? 11.251 -6.438 -28.568 1.00 96.62 350 LEU A C 1
ATOM 2786 O O . LEU A 1 350 ? 10.954 -5.248 -28.598 1.00 96.62 350 LEU A O 1
ATOM 2790 N N . GLU A 1 351 ? 11.304 -7.143 -27.450 1.00 96.75 351 GLU A N 1
ATOM 2791 C CA . GLU A 1 351 ? 11.055 -6.596 -26.122 1.00 96.75 351 GLU A CA 1
ATOM 2792 C C . GLU A 1 351 ? 12.378 -6.459 -25.370 1.00 96.75 351 GLU A C 1
ATOM 2794 O O . GLU A 1 351 ? 13.215 -7.363 -25.419 1.00 96.75 351 GLU A O 1
ATOM 2799 N N . TYR A 1 352 ? 12.560 -5.358 -24.647 1.00 95.19 352 TYR A N 1
ATOM 2800 C CA . TYR A 1 352 ? 13.666 -5.166 -23.713 1.00 95.19 352 TYR A CA 1
ATOM 2801 C C . TYR A 1 352 ? 13.155 -4.588 -22.393 1.00 95.19 352 TYR A C 1
ATOM 2803 O O . TYR A 1 352 ? 12.363 -3.647 -22.385 1.00 95.19 352 TYR A O 1
ATOM 2811 N N . ASP A 1 353 ? 13.618 -5.153 -21.282 1.00 94.00 353 ASP A N 1
ATOM 2812 C CA . ASP A 1 353 ? 13.297 -4.710 -19.927 1.00 94.00 353 ASP A CA 1
ATOM 2813 C C . ASP A 1 353 ? 14.555 -4.137 -19.268 1.00 94.00 353 ASP A C 1
ATOM 2815 O O . ASP A 1 353 ? 15.528 -4.867 -19.042 1.00 94.00 353 ASP A O 1
ATOM 2819 N N . SER A 1 354 ? 14.543 -2.834 -18.968 1.00 91.06 354 SER A N 1
ATOM 2820 C CA . SER A 1 354 ? 15.700 -2.148 -18.391 1.00 91.06 354 SER A CA 1
ATOM 2821 C C . SER A 1 354 ? 15.948 -2.511 -16.926 1.00 91.06 354 SER A C 1
ATOM 2823 O O . SER A 1 354 ? 17.064 -2.340 -16.449 1.00 91.06 354 SER A O 1
ATOM 2825 N N . GLU A 1 355 ? 14.950 -3.025 -16.202 1.00 88.69 355 GLU A N 1
ATOM 2826 C CA . GLU A 1 355 ? 15.109 -3.410 -14.796 1.00 88.69 355 GLU A CA 1
ATOM 2827 C C . GLU A 1 355 ? 15.937 -4.688 -14.659 1.00 88.69 355 GLU A C 1
ATOM 2829 O O . GLU A 1 355 ? 16.823 -4.778 -13.810 1.00 88.69 355 GLU A O 1
ATOM 2834 N N . TYR A 1 356 ? 15.669 -5.661 -15.532 1.00 88.12 356 TYR A N 1
ATOM 2835 C CA . TYR A 1 356 ? 16.321 -6.972 -15.506 1.00 88.12 356 TYR A CA 1
ATOM 2836 C C . TYR A 1 356 ? 17.399 -7.133 -16.582 1.00 88.12 356 TYR A C 1
ATOM 2838 O O . TYR A 1 356 ? 18.050 -8.175 -16.640 1.00 88.12 356 TYR A O 1
ATOM 2846 N N . CYS A 1 357 ? 17.584 -6.133 -17.450 1.00 89.50 357 CYS A N 1
ATOM 2847 C CA . CYS A 1 357 ? 18.442 -6.212 -18.636 1.00 89.50 357 CYS A CA 1
ATOM 2848 C C . CYS A 1 357 ? 18.153 -7.435 -19.515 1.00 89.50 357 CYS A C 1
ATOM 2850 O O . CYS A 1 357 ? 19.069 -8.029 -20.082 1.00 89.50 357 CYS A O 1
ATOM 2852 N N . THR A 1 358 ? 16.883 -7.817 -19.636 1.00 93.12 358 THR A N 1
ATOM 2853 C CA . THR A 1 358 ? 16.480 -8.978 -20.440 1.00 93.12 358 THR A CA 1
ATOM 2854 C C . THR A 1 358 ? 15.910 -8.537 -21.774 1.00 93.12 358 THR A C 1
ATOM 2856 O O . THR A 1 358 ? 15.326 -7.458 -21.879 1.00 93.12 358 THR A O 1
ATOM 2859 N N . ALA A 1 359 ? 16.081 -9.369 -22.800 1.00 94.75 359 ALA A N 1
ATOM 2860 C CA . ALA A 1 359 ? 15.508 -9.126 -24.116 1.00 94.75 359 ALA A CA 1
ATOM 2861 C C . ALA A 1 359 ? 14.831 -10.378 -24.670 1.00 94.75 359 ALA A C 1
ATOM 2863 O O . ALA A 1 359 ? 15.319 -11.495 -24.480 1.00 94.75 359 ALA A O 1
ATOM 2864 N N . LYS A 1 360 ? 13.728 -10.189 -25.396 1.00 96.56 360 LYS A N 1
ATOM 2865 C CA . LYS A 1 360 ? 13.003 -11.262 -26.081 1.00 96.56 360 LYS A CA 1
ATOM 2866 C C . LYS A 1 360 ? 12.722 -10.890 -27.525 1.00 96.56 360 LYS A C 1
ATOM 2868 O O . LYS A 1 360 ? 12.298 -9.777 -27.804 1.00 96.56 360 LYS A O 1
ATOM 2873 N N . LEU A 1 361 ? 12.880 -11.849 -28.429 1.00 96.62 361 LEU A N 1
ATOM 2874 C CA . LEU A 1 361 ? 12.485 -11.746 -29.829 1.00 96.62 361 LEU A CA 1
ATOM 2875 C C . LEU A 1 361 ? 11.341 -12.727 -30.085 1.00 96.62 361 LEU A C 1
ATOM 2877 O O . LEU A 1 361 ? 11.538 -13.935 -29.974 1.00 96.62 361 LEU A O 1
ATOM 2881 N N . ASN A 1 362 ? 10.148 -12.231 -30.425 1.00 95.44 362 ASN A N 1
ATOM 2882 C CA . ASN A 1 362 ? 8.939 -13.047 -30.608 1.00 95.44 362 ASN A CA 1
ATOM 2883 C C . ASN A 1 362 ? 8.697 -14.012 -29.427 1.00 95.44 362 ASN A C 1
ATOM 2885 O O . ASN A 1 362 ? 8.463 -15.204 -29.623 1.00 95.44 362 ASN A O 1
ATOM 2889 N N . ASN A 1 363 ? 8.803 -13.499 -28.196 1.00 93.06 363 ASN A N 1
ATOM 2890 C CA . ASN A 1 363 ? 8.729 -14.243 -26.928 1.00 93.06 363 ASN A CA 1
ATOM 2891 C C . ASN A 1 363 ? 9.881 -15.227 -26.637 1.00 93.06 363 ASN A C 1
ATOM 2893 O O . ASN A 1 363 ? 9.908 -15.800 -25.548 1.00 93.06 363 ASN A O 1
ATOM 2897 N N . ALA A 1 364 ? 10.842 -15.418 -27.545 1.00 95.00 364 ALA A N 1
ATOM 2898 C CA . ALA A 1 364 ? 12.031 -16.227 -27.284 1.00 95.00 364 ALA A CA 1
ATOM 2899 C C . ALA A 1 364 ? 13.132 -15.382 -26.629 1.00 95.00 364 ALA A C 1
ATOM 2901 O O . ALA A 1 364 ? 13.420 -14.280 -27.090 1.00 95.00 364 ALA A O 1
ATOM 2902 N N . ASP A 1 365 ? 13.772 -15.901 -25.580 1.00 95.31 365 ASP A N 1
ATOM 2903 C CA . ASP A 1 365 ? 14.875 -15.211 -24.902 1.00 95.31 365 ASP A CA 1
ATOM 2904 C C . ASP A 1 365 ? 16.051 -14.952 -25.861 1.00 95.31 365 ASP A C 1
ATOM 2906 O O . ASP A 1 365 ? 16.614 -15.868 -26.471 1.00 95.31 365 ASP A O 1
ATOM 2910 N N . CYS A 1 366 ? 16.427 -13.682 -25.987 1.00 94.62 366 CYS A N 1
ATOM 2911 C CA . CYS A 1 366 ? 17.575 -13.228 -26.757 1.00 94.62 366 CYS A CA 1
ATOM 2912 C C . CYS A 1 366 ? 18.499 -12.319 -25.936 1.00 94.62 366 CYS A C 1
ATOM 2914 O O . CYS A 1 366 ? 19.286 -11.572 -26.516 1.00 94.62 366 CYS A O 1
ATOM 2916 N N . THR A 1 367 ? 18.455 -12.408 -24.603 1.00 93.31 367 THR A N 1
ATOM 2917 C CA . THR A 1 367 ? 19.224 -11.568 -23.665 1.00 93.31 367 THR A CA 1
ATOM 2918 C C . THR A 1 367 ? 20.730 -11.580 -23.944 1.00 93.31 367 THR A C 1
ATOM 2920 O O . THR A 1 367 ? 21.395 -10.558 -23.818 1.00 93.31 367 THR A O 1
ATOM 2923 N N . LYS A 1 368 ? 21.272 -12.696 -24.446 1.00 92.69 368 LYS A N 1
ATOM 2924 C CA . LYS A 1 368 ? 22.677 -12.802 -24.889 1.00 92.69 368 LYS A CA 1
ATOM 2925 C C . LYS A 1 368 ? 23.092 -11.793 -25.974 1.00 92.69 368 LYS A C 1
ATOM 2927 O O . LYS A 1 368 ? 24.281 -11.576 -26.151 1.00 92.69 368 LYS A O 1
ATOM 2932 N N . CYS A 1 369 ? 22.134 -11.213 -26.701 1.00 91.44 369 CYS A N 1
ATOM 2933 C CA . CYS A 1 369 ? 22.385 -10.229 -27.756 1.00 91.44 369 CYS A CA 1
ATOM 2934 C C . CYS A 1 369 ? 22.500 -8.793 -27.214 1.00 91.44 369 CYS A C 1
ATOM 2936 O O . CYS A 1 369 ? 22.734 -7.877 -28.000 1.00 91.44 369 CYS A O 1
ATOM 2938 N N . VAL A 1 370 ? 22.268 -8.583 -25.913 1.00 92.50 370 VAL A N 1
ATOM 2939 C CA . VAL A 1 370 ? 22.283 -7.270 -25.261 1.00 92.50 370 VAL A CA 1
ATOM 2940 C C . VAL A 1 370 ? 23.712 -6.905 -24.858 1.00 92.50 370 VAL A C 1
ATOM 2942 O O . VAL A 1 370 ? 24.371 -7.626 -24.113 1.00 92.50 370 VAL A O 1
ATOM 2945 N N . GLU A 1 371 ? 24.172 -5.744 -25.309 1.00 91.38 371 GLU A N 1
ATOM 2946 C CA . GLU A 1 371 ? 25.463 -5.148 -24.979 1.00 91.38 371 GLU A CA 1
ATOM 2947 C C . GLU A 1 371 ? 25.236 -3.769 -24.354 1.00 91.38 371 GLU A C 1
ATOM 2949 O O . GLU A 1 371 ? 24.639 -2.879 -24.966 1.00 91.3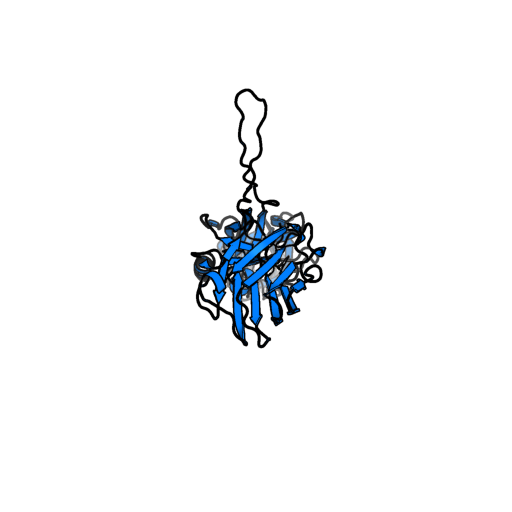8 371 GLU A O 1
ATOM 2954 N N . LEU A 1 372 ? 25.731 -3.586 -23.130 1.00 87.38 372 LEU A N 1
ATOM 2955 C CA . LEU A 1 372 ? 25.706 -2.310 -22.417 1.00 87.38 372 LEU A CA 1
ATOM 2956 C C . LEU A 1 372 ? 27.052 -1.606 -22.594 1.00 87.38 372 LEU A C 1
ATOM 2958 O O . LEU A 1 372 ? 28.102 -2.243 -22.507 1.00 87.38 372 LEU A O 1
ATOM 2962 N N . THR A 1 373 ? 27.049 -0.291 -22.814 1.00 74.25 373 THR A N 1
ATOM 2963 C CA . THR A 1 373 ? 28.301 0.492 -22.826 1.00 74.25 373 THR A CA 1
ATOM 2964 C C . THR A 1 373 ? 28.718 0.997 -21.444 1.00 74.25 373 THR A C 1
ATOM 2966 O O . THR A 1 373 ? 29.834 1.493 -21.297 1.00 74.25 373 THR A O 1
ATOM 2969 N N . GLY A 1 374 ? 27.836 0.892 -20.447 1.00 69.06 374 GLY A N 1
ATOM 2970 C CA . GLY A 1 374 ? 28.070 1.276 -19.054 1.00 69.06 374 GLY A CA 1
ATOM 2971 C C . GLY A 1 374 ? 27.954 0.091 -18.093 1.00 69.06 374 GLY A C 1
ATOM 2972 O O . GLY A 1 374 ? 27.565 -1.008 -18.481 1.00 69.06 374 GLY A O 1
ATOM 2973 N N . TYR A 1 375 ? 28.289 0.326 -16.821 1.00 65.31 375 TYR A N 1
ATOM 2974 C CA . TYR A 1 375 ? 28.151 -0.679 -15.756 1.00 65.31 375 TYR A CA 1
ATOM 2975 C C . TYR A 1 375 ? 26.702 -0.884 -15.296 1.00 65.31 375 TYR A C 1
ATOM 2977 O O . TYR A 1 375 ? 26.401 -1.918 -14.708 1.00 65.31 375 TYR A O 1
ATOM 2985 N N . ASN A 1 376 ? 25.821 0.086 -15.558 1.00 72.06 376 ASN A N 1
ATOM 2986 C CA . ASN A 1 376 ? 24.433 0.065 -15.118 1.00 72.06 376 ASN A CA 1
ATOM 2987 C C . ASN A 1 376 ? 23.479 -0.049 -16.320 1.00 72.06 376 ASN A C 1
ATOM 2989 O O . ASN A 1 376 ? 23.810 0.444 -17.403 1.00 72.06 376 ASN A O 1
ATOM 2993 N N . PRO A 1 377 ? 22.298 -0.664 -16.135 1.00 80.81 377 PRO A N 1
ATOM 2994 C CA . PRO A 1 377 ? 21.210 -0.589 -17.104 1.00 80.81 377 PRO A CA 1
ATOM 2995 C C . PRO A 1 377 ? 20.839 0.872 -17.401 1.00 80.81 377 PRO A C 1
ATOM 2997 O O . PRO A 1 377 ? 20.924 1.702 -16.491 1.00 80.81 377 PRO A O 1
ATOM 3000 N N . PRO A 1 378 ? 20.393 1.208 -18.625 1.00 85.50 378 PRO A N 1
ATOM 3001 C CA . PRO A 1 378 ? 19.861 2.537 -18.889 1.00 85.50 378 PRO A CA 1
ATOM 3002 C C . PRO A 1 378 ? 18.598 2.776 -18.055 1.00 85.50 378 PRO A C 1
ATOM 3004 O O . PRO A 1 378 ? 17.742 1.901 -17.915 1.00 85.50 378 PRO A O 1
ATOM 3007 N N . ILE A 1 379 ? 18.451 3.996 -17.563 1.00 87.69 379 ILE A N 1
ATOM 3008 C CA . ILE A 1 379 ? 17.269 4.450 -16.830 1.00 87.69 379 ILE A CA 1
ATOM 3009 C C . ILE A 1 379 ? 16.817 5.784 -17.403 1.00 87.69 379 ILE A C 1
ATOM 3011 O O . ILE A 1 379 ? 17.634 6.562 -17.893 1.00 87.69 379 ILE A O 1
ATOM 3015 N N . ILE A 1 380 ? 15.523 6.074 -17.333 1.00 85.69 380 ILE A N 1
ATOM 3016 C CA . ILE A 1 380 ? 15.023 7.411 -17.645 1.00 85.69 380 ILE A CA 1
ATOM 3017 C C . ILE A 1 380 ? 15.427 8.327 -16.494 1.00 85.69 380 ILE A C 1
ATOM 3019 O O . ILE A 1 380 ? 14.911 8.202 -15.383 1.00 85.69 380 ILE A O 1
ATOM 3023 N N . SER A 1 381 ? 16.372 9.224 -16.774 1.00 83.38 381 SER A N 1
ATOM 3024 C CA . SER A 1 381 ? 16.869 10.200 -15.809 1.00 83.38 381 SER A CA 1
ATOM 3025 C C . SER A 1 381 ? 15.968 11.423 -15.756 1.00 83.38 381 SER A C 1
ATOM 3027 O O . SER A 1 381 ? 15.716 12.069 -16.775 1.00 83.38 381 SER A O 1
ATOM 3029 N N . VAL A 1 382 ? 15.551 11.802 -14.548 1.00 80.31 382 VAL A N 1
ATOM 3030 C CA . VAL A 1 382 ? 14.725 13.003 -14.338 1.00 80.31 382 VAL A CA 1
ATOM 3031 C C . VAL A 1 382 ? 15.503 14.279 -14.663 1.00 80.31 382 VAL A C 1
ATOM 3033 O O . VAL A 1 382 ? 14.926 15.275 -15.089 1.00 80.31 382 VAL A O 1
ATOM 3036 N N . LYS A 1 383 ? 16.834 14.260 -14.511 1.00 75.81 383 LYS A N 1
ATOM 3037 C CA . LYS A 1 383 ? 17.694 15.441 -14.711 1.00 75.81 383 LYS A CA 1
ATOM 3038 C C . LYS A 1 383 ? 17.853 15.875 -16.171 1.00 75.81 383 LYS A C 1
ATOM 3040 O O . LYS A 1 383 ? 18.334 16.979 -16.391 1.00 75.81 383 LYS A O 1
ATOM 3045 N N . GLY A 1 384 ? 17.475 15.035 -17.132 1.00 73.50 384 GLY A N 1
ATOM 3046 C CA . GLY A 1 384 ? 17.569 15.329 -18.568 1.00 73.50 384 GLY A CA 1
ATOM 3047 C C . GLY A 1 384 ? 16.392 14.753 -19.345 1.00 73.50 384 GLY A C 1
ATOM 3048 O O . GLY A 1 384 ? 16.540 14.273 -20.463 1.00 73.50 384 GLY A O 1
ATOM 3049 N N . ILE A 1 385 ? 15.204 14.747 -18.741 1.00 78.88 385 ILE A N 1
ATOM 3050 C CA . ILE A 1 385 ? 14.026 14.108 -19.339 1.00 78.88 385 ILE A CA 1
ATOM 3051 C C . ILE A 1 385 ? 13.586 14.762 -20.659 1.00 78.88 385 ILE A C 1
ATOM 3053 O O . ILE A 1 385 ? 12.983 14.114 -21.515 1.00 78.88 385 ILE A O 1
ATOM 3057 N N . GLU A 1 386 ? 13.936 16.036 -20.841 1.00 82.00 386 GLU A N 1
ATOM 3058 C CA . GLU A 1 386 ? 13.730 16.798 -22.075 1.00 82.00 386 GLU A CA 1
ATOM 3059 C C . GLU A 1 386 ? 14.633 16.323 -23.224 1.00 82.00 386 GLU A C 1
ATOM 3061 O O . GLU A 1 386 ? 14.261 16.477 -24.386 1.00 82.00 386 GLU A O 1
ATOM 3066 N N . ASP A 1 387 ? 15.767 15.679 -22.920 1.00 82.19 387 ASP A N 1
ATOM 3067 C CA . ASP A 1 387 ? 16.735 15.225 -23.924 1.00 82.19 387 ASP A CA 1
ATOM 3068 C C . ASP A 1 387 ? 16.224 14.007 -24.715 1.00 82.19 387 ASP A C 1
ATOM 3070 O O . ASP A 1 387 ? 16.696 13.732 -25.820 1.00 82.19 387 ASP A O 1
ATOM 3074 N N . GLY A 1 388 ? 15.243 13.278 -24.172 1.00 87.12 388 GLY A N 1
ATOM 3075 C CA . GLY A 1 388 ? 14.607 12.137 -24.827 1.00 87.12 388 GLY A CA 1
ATOM 3076 C C . GLY A 1 388 ? 15.493 10.892 -24.956 1.00 87.12 388 GLY A C 1
ATOM 3077 O O . GLY A 1 388 ? 16.570 10.772 -24.364 1.00 87.12 388 GLY A O 1
ATOM 3078 N N . ILE A 1 389 ? 15.008 9.930 -25.741 1.00 90.56 389 ILE A N 1
ATOM 3079 C CA . ILE A 1 389 ? 15.686 8.656 -26.007 1.00 90.56 389 ILE A CA 1
ATOM 3080 C C . ILE A 1 389 ? 15.915 8.521 -27.508 1.00 90.56 389 ILE A C 1
ATOM 3082 O O . ILE A 1 389 ? 14.966 8.516 -28.292 1.00 90.56 389 ILE A O 1
ATOM 3086 N N . THR A 1 390 ? 17.171 8.375 -27.919 1.00 93.44 390 THR A N 1
ATOM 3087 C CA . THR A 1 390 ? 17.519 8.151 -29.324 1.00 93.44 390 THR A CA 1
ATOM 3088 C C . THR A 1 390 ? 17.512 6.660 -29.626 1.00 93.44 390 THR A C 1
ATOM 3090 O O . THR A 1 390 ? 18.246 5.887 -29.012 1.00 93.44 390 THR A O 1
ATOM 3093 N N . CYS A 1 391 ? 16.711 6.255 -30.605 1.00 94.25 391 CYS A N 1
ATOM 3094 C CA . CYS A 1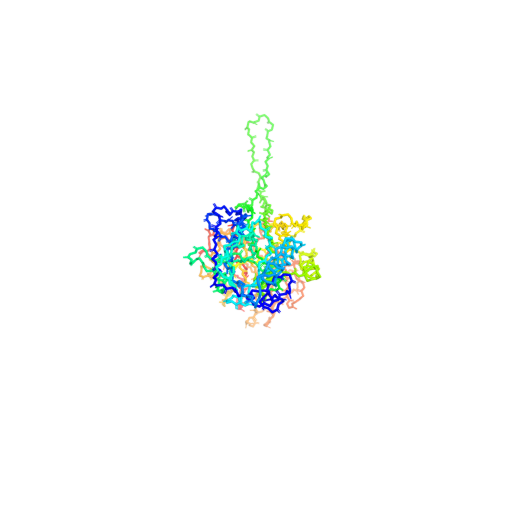 391 ? 16.638 4.886 -31.097 1.00 94.25 391 CYS A CA 1
ATOM 3095 C C . CYS A 1 391 ? 17.157 4.823 -32.533 1.00 94.25 391 CYS A C 1
ATOM 3097 O O . CYS A 1 391 ? 16.880 5.706 -33.344 1.00 94.25 391 CYS A O 1
ATOM 3099 N N . SER A 1 392 ? 17.902 3.772 -32.862 1.00 94.19 392 SER A N 1
ATOM 3100 C CA . SER A 1 392 ? 18.429 3.550 -34.207 1.00 94.19 392 SER A CA 1
ATOM 3101 C C . SER A 1 392 ? 18.468 2.071 -34.573 1.00 94.19 392 SER A C 1
ATOM 3103 O O . SER A 1 392 ? 18.646 1.195 -33.726 1.00 94.19 392 SER A O 1
ATOM 3105 N N . VAL A 1 393 ? 18.296 1.809 -35.862 1.00 93.56 393 VAL A N 1
ATOM 3106 C CA . VAL A 1 393 ? 18.305 0.489 -36.496 1.00 93.56 393 VAL A CA 1
ATOM 3107 C C . VAL A 1 393 ? 19.287 0.486 -37.664 1.00 93.56 393 VAL A C 1
ATOM 3109 O O . VAL A 1 393 ? 19.811 1.528 -38.066 1.00 93.56 393 VAL A O 1
ATOM 3112 N N . ASN A 1 394 ? 19.570 -0.687 -38.231 1.00 87.31 394 ASN A N 1
ATOM 3113 C CA . ASN A 1 394 ? 20.357 -0.770 -39.459 1.00 87.31 394 ASN A CA 1
ATOM 3114 C C . ASN A 1 394 ? 19.712 0.022 -40.610 1.00 87.31 394 ASN A C 1
ATOM 3116 O O . ASN A 1 394 ? 18.493 0.172 -40.703 1.00 87.31 394 ASN A O 1
ATOM 3120 N N . ASN A 1 395 ? 20.572 0.539 -41.488 1.00 74.81 395 ASN A N 1
ATOM 3121 C CA . ASN A 1 395 ? 20.211 1.539 -42.487 1.00 74.81 395 ASN A CA 1
ATOM 3122 C C . ASN A 1 395 ? 19.072 1.061 -43.409 1.00 74.81 395 ASN A C 1
ATOM 3124 O O . ASN A 1 395 ? 19.182 -0.001 -44.024 1.00 74.81 395 ASN A O 1
ATOM 3128 N N . GLY A 1 396 ? 17.998 1.852 -43.507 1.00 78.00 396 GLY A N 1
ATOM 3129 C CA . GLY A 1 396 ? 16.845 1.579 -44.374 1.00 78.00 396 GLY A CA 1
ATOM 3130 C C . GLY A 1 396 ? 15.773 0.656 -43.781 1.00 78.00 396 GLY A C 1
ATOM 3131 O O . GLY A 1 396 ? 14.879 0.227 -44.512 1.00 78.00 396 GLY A O 1
ATOM 3132 N N . ALA A 1 397 ? 15.851 0.327 -42.488 1.00 89.38 397 ALA A N 1
ATOM 3133 C CA . ALA A 1 397 ? 14.761 -0.322 -41.768 1.00 89.38 397 ALA A CA 1
ATOM 3134 C C . ALA A 1 397 ? 13.834 0.705 -41.099 1.00 89.38 397 ALA A C 1
ATOM 3136 O O . ALA A 1 397 ? 14.269 1.782 -40.678 1.00 89.38 397 ALA A O 1
ATOM 3137 N N . THR A 1 398 ? 12.560 0.338 -40.990 1.00 92.44 398 THR A N 1
ATOM 3138 C CA . THR A 1 398 ? 11.517 1.133 -40.338 1.00 92.44 398 THR A CA 1
ATOM 3139 C C . THR A 1 398 ? 10.887 0.285 -39.248 1.00 92.44 398 THR A C 1
ATOM 3141 O O . THR A 1 398 ? 10.544 -0.875 -39.484 1.00 92.44 398 THR A O 1
ATOM 3144 N N . CYS A 1 399 ? 10.749 0.850 -38.057 1.00 94.75 399 CYS A N 1
ATOM 3145 C CA . CYS A 1 399 ? 10.080 0.192 -36.949 1.00 94.75 399 CYS A CA 1
ATOM 3146 C C . CYS A 1 399 ? 9.213 1.162 -36.158 1.00 94.75 399 CYS A C 1
ATOM 3148 O O . CYS A 1 399 ? 9.459 2.368 -36.118 1.00 94.75 399 CYS A O 1
ATOM 3150 N N . GLU A 1 400 ? 8.205 0.595 -35.513 1.00 96.88 400 GLU A N 1
ATOM 3151 C CA . GLU A 1 400 ? 7.459 1.252 -34.455 1.00 96.88 400 GLU A CA 1
ATOM 3152 C C . GLU A 1 400 ? 8.140 0.928 -33.125 1.00 96.88 400 GLU A C 1
ATOM 3154 O O . GLU A 1 400 ? 8.458 -0.230 -32.844 1.00 96.88 400 GLU A O 1
ATOM 3159 N N . VAL A 1 401 ? 8.398 1.952 -32.323 1.00 96.31 401 VAL A N 1
ATOM 3160 C CA . VAL A 1 401 ? 9.026 1.840 -31.012 1.00 96.31 401 VAL A CA 1
ATOM 3161 C C . VAL A 1 401 ? 8.041 2.335 -29.970 1.00 96.31 401 VAL A C 1
ATOM 3163 O O . VAL A 1 401 ? 7.619 3.486 -29.996 1.00 96.31 401 VAL A O 1
ATOM 3166 N N . THR A 1 402 ? 7.711 1.462 -29.028 1.00 96.12 402 THR A N 1
ATOM 3167 C CA . THR A 1 402 ? 6.929 1.785 -27.842 1.00 96.12 402 THR A CA 1
ATOM 3168 C C . THR A 1 402 ? 7.839 1.786 -26.622 1.00 96.12 402 THR A C 1
ATOM 3170 O O . THR A 1 402 ? 8.490 0.782 -26.326 1.00 96.12 402 THR A O 1
ATOM 3173 N N . ILE A 1 403 ? 7.862 2.894 -25.889 1.00 94.31 403 ILE A N 1
ATOM 3174 C CA . ILE A 1 403 ? 8.510 3.001 -24.581 1.00 94.31 403 ILE A CA 1
ATOM 3175 C C . ILE A 1 403 ? 7.409 3.109 -23.538 1.00 94.31 403 ILE A C 1
ATOM 3177 O O . ILE A 1 403 ? 6.531 3.959 -23.642 1.00 94.31 403 ILE A O 1
ATOM 3181 N N . SER A 1 404 ? 7.444 2.239 -22.537 1.00 94.44 404 SER A N 1
ATOM 3182 C CA . SER A 1 404 ? 6.478 2.241 -21.440 1.00 94.44 404 SER A CA 1
ATOM 3183 C C . SER A 1 404 ? 7.166 2.006 -20.111 1.00 94.44 404 SER A C 1
ATOM 3185 O O . SER A 1 404 ? 8.260 1.454 -20.057 1.00 94.44 404 SER A O 1
ATOM 3187 N N . GLY A 1 405 ? 6.545 2.413 -19.021 1.00 91.75 405 GLY A N 1
ATOM 3188 C CA . GLY A 1 405 ? 7.121 2.217 -17.702 1.00 91.75 405 GLY A CA 1
ATOM 3189 C C . GLY A 1 405 ? 6.221 2.776 -16.626 1.00 91.75 405 GLY A C 1
ATOM 3190 O O . GLY A 1 405 ? 5.172 3.347 -16.910 1.00 91.75 405 GLY A O 1
ATOM 3191 N N . TYR A 1 406 ? 6.651 2.614 -15.386 1.00 91.38 406 TYR A N 1
ATOM 3192 C CA . TYR A 1 406 ? 5.955 3.188 -14.250 1.00 91.38 406 TYR A CA 1
ATOM 3193 C C . TYR A 1 406 ? 6.778 4.334 -13.697 1.00 91.38 406 TYR A C 1
ATOM 3195 O O . TYR A 1 406 ? 7.951 4.175 -13.377 1.00 91.38 406 TYR A O 1
ATOM 3203 N N . GLU A 1 407 ? 6.174 5.500 -13.572 1.00 91.00 407 GLU A N 1
ATOM 3204 C CA . GLU A 1 407 ? 6.789 6.638 -12.901 1.00 91.00 407 GLU A CA 1
ATOM 3205 C C . GLU A 1 407 ? 7.081 6.327 -11.427 1.00 91.00 407 GLU A C 1
ATOM 3207 O O . GLU A 1 407 ? 6.319 5.592 -10.787 1.00 91.00 407 GLU A O 1
ATOM 3212 N N . ARG A 1 408 ? 8.176 6.897 -10.902 1.00 90.81 408 ARG A N 1
ATOM 3213 C CA . ARG A 1 408 ? 8.644 6.689 -9.526 1.00 90.81 408 ARG A CA 1
ATOM 3214 C C . ARG A 1 408 ? 8.809 8.002 -8.761 1.00 90.81 408 ARG A C 1
ATOM 3216 O O . ARG A 1 408 ? 9.307 8.986 -9.304 1.00 90.81 408 ARG A O 1
ATOM 3223 N N . TRP A 1 409 ? 8.453 8.004 -7.479 1.00 89.62 409 TRP A N 1
ATOM 3224 C CA . TRP A 1 409 ? 8.697 9.133 -6.580 1.00 89.62 409 TRP A CA 1
ATOM 3225 C C . TRP A 1 409 ? 9.354 8.697 -5.274 1.00 89.62 409 TRP A C 1
ATOM 3227 O O . TRP A 1 409 ? 9.162 7.566 -4.827 1.00 89.62 409 TRP A O 1
ATOM 3237 N N . LEU A 1 410 ? 10.136 9.597 -4.675 1.00 84.12 410 LEU A N 1
ATOM 3238 C CA . LEU A 1 410 ? 10.723 9.421 -3.341 1.00 84.12 410 LEU A CA 1
ATOM 3239 C C . LEU A 1 410 ? 9.890 10.027 -2.221 1.00 84.12 410 LEU A C 1
ATOM 3241 O O . LEU A 1 410 ? 9.365 11.146 -2.414 1.00 84.12 410 LEU A O 1
#

pLDDT: mean 79.45, std 16.76, range [32.38, 97.19]